Protein AF-A0A949QAR0-F1 (afdb_monomer)

Nearest PDB structures (foldseek):
  6ivl-assembly1_D  TM=1.183E-01  e=1.235E+00  Klebsiella pneumoniae
  6iv1-assembly1_E  TM=1.563E-01  e=6.921E+00  Klebsiella pneumoniae IS53

pLDDT: mean 85.08, std 12.57, range [30.03, 97.62]

Radius of gyration: 23.34 Å; Cα contacts (8 Å, |Δi|>4): 514; chains: 1; bounding box: 51×74×57 Å

Solvent-accessible surface area (backbone atoms only — not comparable to full-atom values): 21402 Å² total; per-residue (Å²): 145,82,78,80,86,72,60,58,73,45,50,54,25,42,45,42,80,53,59,75,56,53,33,69,95,34,82,82,26,70,54,35,40,43,38,43,66,63,39,42,43,57,49,45,50,50,52,18,63,75,70,76,48,63,45,64,55,33,44,29,34,40,33,16,82,48,35,38,26,47,31,33,39,55,96,91,39,69,51,66,55,58,69,19,59,61,43,77,63,56,49,45,45,53,53,47,49,49,68,56,38,44,69,42,64,81,38,29,67,55,48,35,61,54,49,14,46,88,10,67,60,28,22,55,35,44,28,44,46,25,50,44,49,32,54,37,63,70,43,95,77,43,59,64,59,43,47,41,50,50,54,51,48,51,64,48,58,75,40,47,84,72,51,75,67,55,51,54,53,49,55,74,55,46,59,56,66,62,87,54,61,79,93,47,36,67,63,50,54,51,54,33,51,51,27,53,49,53,53,52,50,52,55,52,50,48,36,40,44,17,52,67,67,61,42,96,52,80,38,61,56,48,54,54,63,38,47,84,50,64,70,60,38,48,50,46,45,42,46,37,58,59,66,19,41,56,40,44,75,57,70,44,71,80,78,52,76,74,70,66,56,50,45,64,58,63,49,39,70,40,73,93,43,24,60,64,43,47,50,36,49,49,52,50,40,50,64,54,67,48,48,40,53,70,58,46,72,80,69,80,42,57,72,52,29,58,50,49,30,47,53,65,62,40,55,63,74,56,36,56,39,61,65,61,72,84,78,55,66,70,58,43,53,50,55,60,58,68,68,69,69,52,51,72,51,39,68,69,59,83,86,86,66,97,78,42,81,93,31,62,60,57,53,52,51,50,50,52,28,51,51,27,32,50,76,71,69,48,54,74,65,63,49,58,74,71,109

Sequence (387 aa):
AERDKRDSSYNNVVIEFKAPAFFKGNARSAKFIEATEGRLLKYIQRVASEHGLDEKDYIGVAIDGEHVAFAQVQDGQIIHQPLMPFSPISFQMVVDALRASFRRAITAENLAEDFGHAAQTGREFMQQLADALAEALSATGDRKIKMLFAEWATLYGQAADLSLQQRKKIDASLGFDFSGPASIDLPAKLFVTHTFHSLLMKLIAAEIVAAHGMASSTSLIHELLAIEKDEALIEALRADVEDGGFFNAVGLHGFVEEAIFSWYLDAASKTAIRTALCEAIRKLLAQLSVYRFDTIKKTGRSRDVLRDFYQDLVPEELRKSLGEFYTPDWLVEHSVAKLGYDDQKWLAARLLDPTCGSGSFLLEAIEQKRRAALAAGWDAWHTVKML

Structure (mmCIF, N/CA/C/O backbone):
data_AF-A0A949QAR0-F1
#
_entry.id   AF-A0A949QAR0-F1
#
loop_
_atom_site.group_PDB
_atom_site.id
_atom_site.type_symbol
_atom_site.label_atom_id
_atom_site.label_alt_id
_atom_site.label_comp_id
_atom_site.label_asym_id
_atom_site.label_entity_id
_atom_site.label_seq_id
_atom_site.pdbx_PDB_ins_code
_atom_site.Cartn_x
_atom_site.Cartn_y
_atom_site.Cartn_z
_atom_site.occupancy
_atom_site.B_iso_or_equiv
_atom_site.auth_seq_id
_atom_site.auth_comp_id
_atom_site.auth_asym_id
_atom_site.auth_atom_id
_atom_site.pdbx_PDB_model_num
ATOM 1 N N . ALA A 1 1 ? 7.745 -48.669 6.804 1.00 35.50 1 ALA A N 1
ATOM 2 C CA . ALA A 1 1 ? 6.661 -48.001 7.549 1.00 35.50 1 ALA A CA 1
ATOM 3 C C . ALA A 1 1 ? 6.784 -46.481 7.394 1.00 35.50 1 ALA A C 1
ATOM 5 O O . ALA A 1 1 ? 6.902 -45.769 8.376 1.00 35.50 1 ALA A O 1
ATOM 6 N N . GLU A 1 2 ? 6.746 -45.998 6.149 1.00 31.77 2 GLU A N 1
ATOM 7 C CA . GLU A 1 2 ? 6.704 -44.572 5.785 1.00 31.77 2 GLU A CA 1
ATOM 8 C C . GLU A 1 2 ? 5.702 -44.434 4.633 1.00 31.77 2 GLU A C 1
ATOM 10 O O . GLU A 1 2 ? 6.060 -44.308 3.467 1.00 31.77 2 GLU A O 1
ATOM 15 N N . ARG A 1 3 ? 4.420 -44.610 4.958 1.00 30.03 3 ARG A N 1
ATOM 16 C CA . ARG A 1 3 ? 3.310 -44.291 4.061 1.00 30.03 3 ARG A CA 1
ATOM 17 C C . ARG A 1 3 ? 2.868 -42.871 4.402 1.00 30.03 3 ARG A C 1
ATOM 19 O O . ARG A 1 3 ? 2.517 -42.613 5.548 1.00 30.03 3 ARG A O 1
ATOM 26 N N . ASP A 1 4 ? 2.902 -41.996 3.405 1.00 33.97 4 ASP A N 1
ATOM 27 C CA . ASP A 1 4 ? 2.043 -40.816 3.289 1.00 33.97 4 ASP A CA 1
ATOM 28 C C . ASP A 1 4 ? 2.087 -39.777 4.426 1.00 33.97 4 ASP A C 1
ATOM 30 O O . ASP A 1 4 ? 1.050 -39.404 4.973 1.00 33.97 4 ASP A O 1
ATOM 34 N N . LYS A 1 5 ? 3.255 -39.179 4.702 1.00 35.12 5 LYS A N 1
ATOM 35 C CA . LYS A 1 5 ? 3.267 -37.797 5.218 1.00 35.12 5 LYS A CA 1
ATOM 36 C C . LYS A 1 5 ? 2.892 -36.840 4.083 1.00 35.12 5 LYS A C 1
ATOM 38 O O . LYS A 1 5 ? 3.750 -36.231 3.451 1.00 35.12 5 LYS A O 1
ATOM 43 N N . ARG A 1 6 ? 1.593 -36.757 3.789 1.00 38.66 6 ARG A N 1
ATOM 44 C CA . ARG A 1 6 ? 1.008 -35.588 3.127 1.00 38.66 6 ARG A CA 1
ATOM 45 C C . ARG A 1 6 ? 0.874 -34.500 4.185 1.00 38.66 6 ARG A C 1
ATOM 47 O O . ARG A 1 6 ? -0.197 -34.343 4.767 1.00 38.66 6 ARG A O 1
ATOM 54 N N . ASP A 1 7 ? 1.950 -33.767 4.437 1.00 36.78 7 ASP A N 1
ATOM 55 C CA . ASP A 1 7 ? 1.825 -32.474 5.106 1.00 36.78 7 ASP A CA 1
ATOM 56 C C . ASP A 1 7 ? 1.200 -31.513 4.066 1.00 36.78 7 ASP A C 1
ATOM 58 O O . ASP A 1 7 ? 1.857 -30.970 3.187 1.00 36.78 7 ASP A O 1
ATOM 62 N N . SER A 1 8 ? -0.141 -31.520 4.061 1.00 43.84 8 SER A N 1
ATOM 63 C CA . SER A 1 8 ? -1.116 -30.679 3.349 1.00 43.84 8 SER A CA 1
ATOM 64 C C . SER A 1 8 ? -0.610 -29.853 2.153 1.00 43.84 8 SER A C 1
ATOM 66 O O . SER A 1 8 ? -0.305 -28.671 2.298 1.00 43.84 8 SER A O 1
ATOM 68 N N . SER A 1 9 ? -0.649 -30.427 0.944 1.00 45.31 9 SER A N 1
ATOM 69 C CA . SER A 1 9 ? -0.684 -29.634 -0.291 1.00 45.31 9 SER A CA 1
ATOM 70 C C . SER A 1 9 ? -2.138 -29.372 -0.688 1.00 45.31 9 SER A C 1
ATOM 72 O O . SER A 1 9 ? -2.819 -30.287 -1.159 1.00 45.31 9 SER A O 1
ATOM 74 N N . TYR A 1 10 ? -2.623 -28.150 -0.484 1.00 52.78 10 TYR A N 1
ATOM 75 C CA . TYR A 1 10 ? -3.944 -27.711 -0.937 1.00 52.78 10 TYR A CA 1
ATOM 76 C C . TYR A 1 10 ? -3.726 -26.502 -1.842 1.00 52.78 10 TYR A C 1
ATOM 78 O O . TYR A 1 10 ? -3.068 -25.553 -1.425 1.00 52.78 10 TYR A O 1
ATOM 86 N N . ASN A 1 11 ? -4.229 -26.545 -3.078 1.00 60.41 11 ASN A N 1
ATOM 87 C CA . ASN A 1 11 ? -4.242 -25.389 -3.975 1.00 60.41 11 ASN A CA 1
ATOM 88 C C . ASN A 1 11 ? -2.868 -24.686 -4.157 1.00 60.41 11 ASN A C 1
ATOM 90 O O . ASN A 1 11 ? -2.744 -23.496 -3.907 1.00 60.41 11 ASN A O 1
ATOM 94 N N . ASN A 1 12 ? -1.816 -25.422 -4.539 1.00 81.12 12 ASN A N 1
ATOM 95 C CA . ASN A 1 12 ? -0.430 -24.924 -4.710 1.00 81.12 12 ASN A CA 1
ATOM 96 C C . ASN A 1 12 ? 0.232 -24.309 -3.462 1.00 81.12 12 ASN A C 1
ATOM 98 O O . ASN A 1 12 ? 1.313 -23.726 -3.550 1.00 81.12 12 ASN A O 1
ATOM 102 N N . VAL A 1 13 ? -0.364 -24.483 -2.284 1.00 86.69 13 VAL A N 1
ATOM 103 C CA . VAL A 1 13 ? 0.273 -24.166 -1.005 1.00 86.69 13 VAL A CA 1
ATOM 104 C C . VAL A 1 13 ? 0.926 -25.423 -0.447 1.00 86.69 13 VAL A C 1
ATOM 106 O O . VAL A 1 13 ? 0.303 -26.484 -0.418 1.00 86.69 13 VAL A O 1
ATOM 109 N N . VAL A 1 14 ? 2.171 -25.309 0.010 1.00 89.88 14 VAL A N 1
ATOM 110 C CA . VAL A 1 14 ? 2.936 -26.375 0.665 1.00 89.88 14 VAL A CA 1
ATOM 111 C C . VAL A 1 14 ? 3.266 -25.920 2.077 1.00 89.88 14 VAL A C 1
ATOM 113 O O . VAL A 1 14 ? 3.960 -24.921 2.251 1.00 89.88 14 VAL A O 1
ATOM 116 N N . ILE A 1 15 ? 2.790 -26.653 3.084 1.00 93.56 15 ILE A N 1
ATOM 117 C CA . ILE A 1 15 ? 3.006 -26.298 4.489 1.00 93.56 15 ILE A CA 1
ATOM 118 C C . ILE A 1 15 ? 3.940 -27.312 5.149 1.00 93.56 15 ILE A C 1
ATOM 120 O O . ILE A 1 15 ? 3.668 -28.509 5.155 1.00 93.56 15 ILE A O 1
ATOM 124 N N . GLU A 1 16 ? 5.022 -26.822 5.746 1.00 95.31 16 GLU A N 1
ATOM 125 C CA . GLU A 1 16 ? 5.968 -27.598 6.542 1.00 95.31 16 GLU A CA 1
ATOM 126 C C . GLU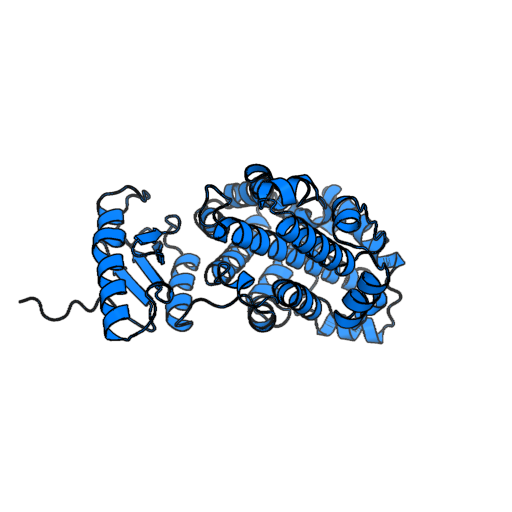 A 1 16 ? 5.820 -27.238 8.023 1.00 95.31 16 GLU A C 1
ATOM 128 O O . GLU A 1 16 ? 6.032 -26.093 8.433 1.00 95.31 16 GLU A O 1
ATOM 133 N N . PHE A 1 17 ? 5.512 -28.245 8.840 1.00 94.81 17 PHE A N 1
ATOM 134 C CA . PHE A 1 17 ? 5.371 -28.096 10.286 1.00 94.81 17 PHE A CA 1
ATOM 135 C C . PHE A 1 17 ? 6.623 -28.577 11.030 1.00 94.81 17 PHE A C 1
ATOM 137 O O . PHE A 1 17 ? 7.123 -29.686 10.819 1.00 94.81 17 PHE A O 1
ATOM 144 N N . LYS A 1 18 ? 7.094 -27.767 11.978 1.00 95.31 18 LYS A N 1
ATOM 145 C CA . LYS A 1 18 ? 8.067 -28.139 13.010 1.00 95.31 18 LYS A CA 1
ATOM 146 C C . LYS A 1 18 ? 7.404 -28.149 14.387 1.00 95.31 18 LYS A C 1
ATOM 148 O O . LYS A 1 18 ? 6.282 -27.687 14.569 1.00 95.31 18 LYS A O 1
ATOM 153 N N . ALA A 1 19 ? 8.105 -28.727 15.357 1.00 93.31 19 ALA A N 1
ATOM 154 C CA . ALA A 1 19 ? 7.655 -28.723 16.742 1.00 93.31 19 ALA A CA 1
ATOM 155 C C . ALA A 1 19 ? 7.677 -27.295 17.337 1.00 93.31 19 ALA A C 1
ATOM 157 O O . ALA A 1 19 ? 8.490 -26.486 16.882 1.00 93.31 19 ALA A O 1
ATOM 158 N N . PRO A 1 20 ? 6.845 -27.026 18.367 1.00 93.88 20 PRO A N 1
ATOM 159 C CA . PRO A 1 20 ? 6.788 -25.758 19.099 1.00 93.88 20 PRO A CA 1
ATOM 160 C C . PRO A 1 20 ? 8.156 -25.105 19.342 1.00 93.88 20 PRO A C 1
ATOM 162 O O . PRO A 1 20 ? 9.051 -25.757 19.887 1.00 93.88 20 PRO A O 1
ATOM 165 N N . ALA A 1 21 ? 8.299 -23.833 18.956 1.00 92.81 21 ALA A N 1
ATOM 166 C CA . ALA A 1 21 ? 9.469 -22.973 19.195 1.00 92.81 21 ALA A CA 1
ATOM 167 C C . ALA A 1 21 ? 10.782 -23.395 18.498 1.00 92.81 21 ALA A C 1
ATOM 169 O O . ALA A 1 21 ? 11.871 -22.913 18.837 1.00 92.81 21 ALA A O 1
ATOM 170 N N . PHE A 1 22 ? 10.740 -24.321 17.534 1.00 95.31 22 PHE A N 1
ATOM 171 C CA . PHE A 1 22 ? 11.958 -24.848 16.910 1.00 95.31 22 PHE A CA 1
ATOM 172 C C . PHE A 1 22 ? 12.706 -23.831 16.041 1.00 95.31 22 PHE A C 1
ATOM 174 O O . PHE A 1 22 ? 13.923 -23.969 15.888 1.00 95.31 22 PHE A O 1
ATOM 181 N N . PHE A 1 23 ? 12.034 -22.809 15.508 1.00 95.62 23 PHE A N 1
ATOM 182 C CA . PHE A 1 23 ? 12.678 -21.715 14.779 1.00 95.62 23 PHE A CA 1
ATOM 183 C C . PHE A 1 23 ? 13.394 -20.738 15.714 1.00 95.62 23 PHE A C 1
ATOM 185 O O . PHE A 1 23 ? 14.311 -20.045 15.274 1.00 95.62 23 PHE A O 1
ATOM 192 N N . LYS A 1 24 ? 13.028 -20.704 17.006 1.00 92.31 24 LYS A N 1
ATOM 193 C CA . LYS A 1 24 ? 13.626 -19.827 18.031 1.00 92.31 24 LYS A CA 1
ATOM 194 C C . LYS A 1 24 ? 13.606 -18.339 17.644 1.00 92.31 24 LYS A C 1
ATOM 196 O O . LYS A 1 24 ? 14.566 -17.626 17.934 1.00 92.31 24 LYS A O 1
ATOM 201 N N . GLY A 1 25 ? 12.582 -17.908 16.902 1.00 90.06 25 GLY A N 1
ATOM 202 C CA . GLY A 1 25 ? 12.476 -16.545 16.367 1.00 90.06 25 GLY A CA 1
ATOM 203 C C . GLY A 1 25 ? 13.619 -16.139 15.429 1.00 90.06 25 GLY A C 1
ATOM 204 O O . GLY A 1 25 ? 13.868 -14.954 15.236 1.00 90.06 25 GLY A O 1
ATOM 205 N N . ASN A 1 26 ? 14.368 -17.099 14.873 1.00 90.94 26 ASN A N 1
ATOM 206 C CA . ASN A 1 26 ? 15.566 -16.826 14.089 1.00 90.94 26 ASN A CA 1
ATOM 207 C C . ASN A 1 26 ? 15.547 -17.585 12.757 1.00 90.94 26 ASN A C 1
ATOM 209 O O . ASN A 1 26 ? 15.652 -18.815 12.720 1.00 90.94 26 ASN A O 1
ATOM 213 N N . ALA A 1 27 ? 15.514 -16.833 11.654 1.00 89.88 27 ALA A N 1
ATOM 214 C CA . ALA A 1 27 ? 15.545 -17.375 10.295 1.00 89.88 27 ALA A CA 1
ATOM 215 C C . ALA A 1 27 ? 16.884 -18.057 9.939 1.00 89.88 27 ALA A C 1
ATOM 217 O O . ALA A 1 27 ? 16.986 -18.763 8.947 1.00 89.88 27 ALA A O 1
ATOM 218 N N . ARG A 1 28 ? 17.925 -17.905 10.767 1.00 92.25 28 ARG A N 1
ATOM 219 C CA . ARG A 1 28 ? 19.197 -18.639 10.645 1.00 92.25 28 ARG A CA 1
ATOM 220 C C . ARG A 1 28 ? 19.246 -19.903 11.505 1.00 92.25 28 ARG A C 1
ATOM 222 O O . ARG A 1 28 ? 20.284 -20.560 11.576 1.00 92.25 28 ARG A O 1
ATOM 229 N N . SER A 1 29 ? 18.173 -20.235 12.223 1.00 95.69 29 SER A N 1
ATOM 230 C CA . SER A 1 29 ? 18.136 -21.461 13.017 1.00 95.69 29 SER A CA 1
ATOM 231 C C . SER A 1 29 ? 18.193 -22.688 12.104 1.00 95.69 29 SER A C 1
ATOM 233 O O . SER A 1 29 ? 17.573 -22.731 11.042 1.00 95.69 29 SER A O 1
ATOM 235 N N . ALA A 1 30 ? 18.899 -23.732 12.545 1.00 95.88 30 ALA A N 1
ATOM 236 C CA . ALA A 1 30 ? 19.037 -24.960 11.761 1.00 95.88 30 ALA A CA 1
ATOM 237 C C . ALA A 1 30 ? 17.678 -25.583 11.398 1.00 95.88 30 ALA A C 1
ATOM 239 O O . ALA A 1 30 ? 17.535 -26.186 10.340 1.00 95.88 30 ALA A O 1
ATOM 240 N N . LYS A 1 31 ? 16.667 -25.427 12.264 1.00 96.44 31 LYS A N 1
ATOM 241 C CA . LYS A 1 31 ? 15.321 -25.958 12.032 1.00 96.44 31 LYS A CA 1
ATOM 242 C C . LYS A 1 31 ? 14.504 -25.139 11.049 1.00 96.44 31 LYS A C 1
ATOM 244 O O . LYS A 1 31 ? 13.718 -25.743 10.324 1.00 96.44 31 LYS A O 1
ATOM 249 N N . PHE A 1 32 ? 14.708 -23.826 11.001 1.00 96.19 32 PHE A N 1
ATOM 250 C CA . PHE A 1 32 ? 14.110 -22.992 9.970 1.00 96.19 32 PHE A CA 1
ATOM 251 C C . PHE A 1 32 ? 14.700 -23.317 8.596 1.00 96.19 32 PHE A C 1
ATOM 253 O O . PHE A 1 32 ? 13.948 -23.652 7.691 1.00 96.19 32 PHE A O 1
ATOM 260 N N . ILE A 1 33 ? 16.033 -23.364 8.482 1.00 95.62 33 ILE A N 1
ATOM 261 C CA . ILE A 1 33 ? 16.738 -23.739 7.241 1.00 95.62 33 ILE A CA 1
ATOM 262 C C . ILE A 1 33 ? 16.330 -25.150 6.776 1.00 95.62 33 ILE A C 1
ATOM 264 O O . ILE A 1 33 ? 16.057 -25.385 5.602 1.00 95.62 33 ILE A O 1
ATOM 268 N N . GLU A 1 34 ? 16.220 -26.112 7.700 1.00 95.88 34 GLU A N 1
ATOM 269 C CA . GLU A 1 34 ? 15.716 -27.455 7.384 1.00 95.88 34 GLU A CA 1
ATOM 270 C C . GLU A 1 34 ? 14.269 -27.421 6.862 1.00 95.88 34 GLU A C 1
ATOM 272 O O . GLU A 1 34 ? 13.920 -28.210 5.984 1.00 95.88 34 GLU A O 1
ATOM 277 N N . ALA A 1 35 ? 13.413 -26.555 7.415 1.00 95.12 35 ALA A N 1
ATOM 278 C CA . ALA A 1 35 ? 12.031 -26.403 6.968 1.00 95.12 35 ALA A CA 1
ATOM 279 C C . ALA A 1 35 ? 11.966 -25.795 5.561 1.00 95.12 35 ALA A C 1
ATOM 281 O O . ALA A 1 35 ? 11.278 -26.332 4.697 1.00 95.12 35 ALA A O 1
ATOM 282 N N . T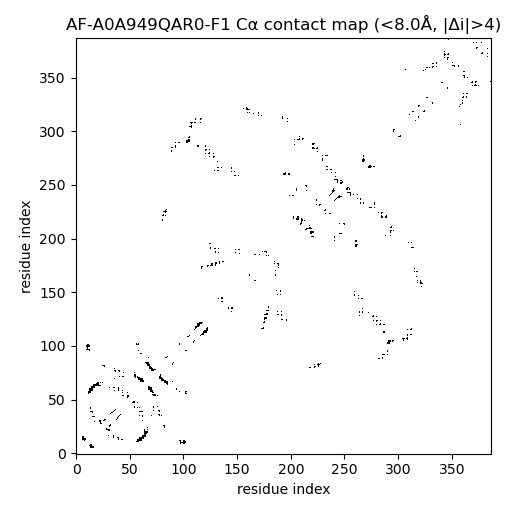HR A 1 36 ? 12.715 -24.723 5.314 1.00 94.56 36 THR A N 1
ATOM 283 C CA . THR A 1 36 ? 12.703 -23.981 4.052 1.00 94.56 36 THR A CA 1
ATOM 284 C C . THR A 1 36 ? 13.536 -24.685 2.975 1.00 94.56 36 THR A C 1
ATOM 286 O O . THR A 1 36 ? 12.993 -25.383 2.117 1.00 94.56 36 THR A O 1
ATOM 289 N N . GLU A 1 37 ? 14.858 -24.559 3.026 1.00 94.12 37 GLU A N 1
ATOM 290 C CA . GLU A 1 37 ? 15.794 -25.097 2.029 1.00 94.12 37 GLU A CA 1
ATOM 291 C C . GLU A 1 37 ? 15.785 -26.631 2.000 1.00 94.12 37 GLU A C 1
ATOM 293 O O . GLU A 1 37 ? 15.899 -27.263 0.948 1.00 94.12 37 GLU A O 1
ATOM 298 N N . GLY A 1 38 ? 15.636 -27.254 3.171 1.00 91.94 38 GLY A N 1
ATOM 299 C CA . GLY A 1 38 ? 15.708 -28.706 3.306 1.00 91.94 38 GLY A CA 1
ATOM 300 C C . GLY A 1 38 ? 14.467 -29.452 2.814 1.00 91.94 38 GLY A C 1
ATOM 301 O O . GLY A 1 38 ? 14.605 -30.585 2.333 1.00 91.94 38 GLY A O 1
ATOM 302 N N . ARG A 1 39 ? 13.276 -28.851 2.948 1.00 94.69 39 ARG A N 1
ATOM 303 C CA . ARG A 1 39 ? 11.984 -29.521 2.723 1.00 94.69 39 ARG A CA 1
ATOM 304 C C . ARG A 1 39 ? 11.066 -28.775 1.769 1.00 94.69 39 ARG A C 1
ATOM 306 O O . ARG A 1 39 ? 10.736 -29.357 0.737 1.00 94.69 39 ARG A O 1
ATOM 313 N N . LEU A 1 40 ? 10.691 -27.526 2.067 1.00 94.94 40 LEU A N 1
ATOM 314 C CA . LEU A 1 40 ? 9.788 -26.751 1.207 1.00 94.94 40 LEU A CA 1
ATOM 315 C C . LEU A 1 40 ? 10.324 -26.661 -0.224 1.00 94.94 40 LEU A C 1
ATOM 317 O O . LEU A 1 40 ? 9.593 -27.002 -1.148 1.00 94.94 40 LEU A O 1
ATOM 321 N N . LEU A 1 41 ? 11.603 -26.311 -0.405 1.00 94.88 41 LEU A N 1
ATOM 322 C CA . LEU A 1 41 ? 12.221 -26.199 -1.732 1.00 94.88 41 LEU A CA 1
ATOM 323 C C . LEU A 1 41 ? 12.072 -27.494 -2.544 1.00 94.88 41 LEU A C 1
ATOM 325 O O . LEU A 1 41 ? 11.526 -27.492 -3.645 1.00 94.88 41 LEU A O 1
ATOM 329 N N . LYS A 1 42 ? 12.489 -28.624 -1.962 1.00 93.56 42 LYS A N 1
ATOM 330 C CA . LYS A 1 42 ? 12.432 -29.935 -2.626 1.00 93.56 42 LYS A CA 1
ATOM 331 C C . LYS A 1 42 ? 11.003 -30.363 -2.936 1.00 93.56 42 LYS A C 1
ATOM 333 O O . LYS A 1 42 ? 10.757 -30.978 -3.971 1.00 93.56 42 LYS A O 1
ATOM 338 N N . TYR A 1 43 ? 10.069 -30.090 -2.026 1.00 91.94 43 TYR A N 1
ATOM 339 C CA . TYR A 1 43 ? 8.678 -30.477 -2.209 1.00 91.94 43 TYR A CA 1
ATOM 340 C C . TYR A 1 43 ? 8.003 -29.627 -3.288 1.00 91.94 43 TYR A C 1
ATOM 342 O O . TYR A 1 43 ? 7.365 -30.194 -4.170 1.00 91.94 43 TYR A O 1
ATOM 350 N N . ILE A 1 44 ? 8.195 -28.303 -3.265 1.00 91.56 44 ILE A N 1
ATOM 351 C CA . ILE A 1 44 ? 7.665 -27.387 -4.282 1.00 91.56 44 ILE A CA 1
ATOM 352 C C . ILE A 1 44 ? 8.193 -27.769 -5.666 1.00 91.56 44 ILE A C 1
ATOM 354 O O . ILE A 1 44 ? 7.392 -27.983 -6.568 1.00 91.56 44 ILE A O 1
ATOM 358 N N . GLN A 1 45 ? 9.507 -27.954 -5.825 1.00 92.50 45 GLN A N 1
ATOM 359 C CA . GLN A 1 45 ? 10.113 -28.337 -7.109 1.00 92.50 45 GLN A CA 1
ATOM 360 C C . GLN A 1 45 ? 9.562 -29.656 -7.653 1.00 92.50 45 GLN A C 1
ATOM 362 O O . GLN A 1 45 ? 9.266 -29.783 -8.843 1.00 92.50 45 GLN A O 1
ATOM 367 N N . ARG A 1 46 ? 9.382 -30.643 -6.770 1.00 91.81 46 ARG A N 1
ATOM 368 C CA . ARG A 1 46 ? 8.819 -31.940 -7.141 1.00 91.81 46 ARG A CA 1
ATOM 369 C C . ARG A 1 46 ? 7.371 -31.814 -7.613 1.00 91.81 46 ARG A C 1
ATOM 371 O O . ARG A 1 46 ? 7.054 -32.305 -8.690 1.00 91.81 46 ARG A O 1
ATOM 378 N N . VAL A 1 47 ? 6.508 -31.147 -6.844 1.00 88.44 47 VAL A N 1
ATOM 379 C CA . VAL A 1 47 ? 5.081 -31.014 -7.190 1.00 88.44 47 VAL A CA 1
ATOM 380 C C . VAL A 1 47 ? 4.882 -30.103 -8.408 1.00 88.44 47 VAL A C 1
ATOM 382 O O . VAL A 1 47 ? 4.059 -30.409 -9.268 1.00 88.44 47 VAL A O 1
ATOM 385 N N . ALA A 1 48 ? 5.682 -29.043 -8.550 1.00 88.00 48 ALA A N 1
ATOM 386 C CA . ALA A 1 48 ? 5.697 -28.192 -9.739 1.00 88.00 48 ALA A CA 1
ATOM 387 C C . ALA A 1 48 ? 6.011 -29.002 -11.007 1.00 88.00 48 ALA A C 1
ATOM 389 O O . ALA A 1 48 ? 5.266 -28.928 -11.986 1.00 88.00 48 ALA A O 1
ATOM 390 N N . SER A 1 49 ? 7.041 -29.858 -10.957 1.00 88.31 49 SER A N 1
ATOM 391 C CA . SER A 1 49 ? 7.390 -30.756 -12.062 1.00 88.31 49 SER A CA 1
ATOM 392 C C . SER A 1 49 ? 6.313 -31.812 -12.342 1.00 88.31 49 SER A C 1
ATOM 394 O O . SER A 1 49 ? 6.035 -32.076 -13.510 1.00 88.31 49 SER A O 1
ATOM 396 N N . GLU A 1 50 ? 5.700 -32.399 -11.309 1.00 87.50 50 GLU A N 1
ATOM 397 C CA . GLU A 1 50 ? 4.615 -33.385 -11.448 1.00 87.50 50 GLU A CA 1
ATOM 398 C C . GLU A 1 50 ? 3.357 -32.774 -12.098 1.00 87.50 50 GLU A C 1
ATOM 400 O O . GLU A 1 50 ? 2.679 -33.445 -12.877 1.00 87.50 50 GLU A O 1
ATOM 405 N N . HIS A 1 51 ? 3.050 -31.505 -11.810 1.00 84.25 51 HIS A N 1
ATOM 406 C CA . HIS A 1 51 ? 1.857 -30.809 -12.310 1.00 84.25 51 HIS A CA 1
ATOM 407 C C . HIS A 1 51 ? 2.093 -29.961 -13.573 1.00 84.25 51 HIS A C 1
ATOM 409 O O . HIS A 1 51 ? 1.130 -29.450 -14.144 1.00 84.25 51 HIS A O 1
ATOM 415 N N . GLY A 1 52 ? 3.343 -29.792 -14.016 1.00 81.44 52 GLY A N 1
ATOM 416 C CA . GLY A 1 52 ? 3.685 -28.937 -15.159 1.00 81.44 52 GLY A CA 1
ATOM 417 C C . GLY A 1 52 ? 3.434 -27.443 -14.914 1.00 81.44 52 GLY A C 1
ATOM 418 O O . GLY A 1 52 ? 3.174 -26.706 -15.863 1.00 81.44 52 GLY A O 1
ATOM 419 N N . LEU A 1 53 ? 3.479 -27.007 -13.651 1.00 80.94 53 LEU A N 1
ATOM 420 C CA . LEU A 1 53 ? 3.350 -25.605 -13.246 1.00 80.94 53 LEU A CA 1
ATOM 421 C C . LEU A 1 53 ? 4.727 -25.016 -12.929 1.00 80.94 53 LEU A C 1
ATOM 423 O O . LEU A 1 53 ? 5.671 -25.746 -12.631 1.00 80.94 53 LEU A O 1
ATOM 427 N N . ASP A 1 54 ? 4.838 -23.692 -12.979 1.00 81.75 54 ASP A N 1
ATOM 428 C CA . ASP A 1 54 ? 6.066 -23.000 -12.598 1.00 81.75 54 ASP A CA 1
ATOM 429 C C . ASP A 1 54 ? 6.241 -23.048 -11.068 1.00 81.75 54 ASP A C 1
ATOM 431 O O . ASP A 1 54 ? 5.290 -22.841 -10.313 1.00 81.75 54 ASP A O 1
ATOM 435 N N . GLU A 1 55 ? 7.455 -23.326 -10.590 1.00 85.06 55 GLU A N 1
ATOM 436 C CA . GLU A 1 55 ? 7.765 -23.408 -9.155 1.00 85.06 55 GLU A CA 1
ATOM 437 C C . GLU A 1 55 ? 7.474 -22.093 -8.413 1.00 85.06 55 GLU A C 1
ATOM 439 O O . GLU A 1 55 ? 7.105 -22.117 -7.237 1.00 85.06 55 GLU A O 1
ATOM 444 N N . LYS A 1 56 ? 7.537 -20.956 -9.119 1.00 79.56 56 LYS A N 1
ATOM 445 C CA . LYS A 1 56 ? 7.217 -19.623 -8.579 1.00 79.56 56 LYS A CA 1
ATOM 446 C C . LYS A 1 56 ? 5.732 -19.415 -8.263 1.00 79.56 56 LYS A C 1
ATOM 448 O O . LYS A 1 56 ? 5.370 -18.434 -7.613 1.00 79.56 56 LYS A O 1
ATOM 453 N N . ASP A 1 57 ? 4.860 -20.279 -8.782 1.00 77.81 57 ASP A N 1
ATOM 454 C CA . ASP A 1 57 ? 3.416 -20.182 -8.567 1.00 77.81 57 ASP A CA 1
ATOM 455 C C . ASP A 1 57 ? 2.981 -20.843 -7.248 1.00 77.81 57 ASP A C 1
ATOM 457 O O . ASP A 1 57 ? 1.846 -20.642 -6.811 1.00 77.81 57 ASP A O 1
ATOM 461 N N . TYR A 1 58 ? 3.878 -21.583 -6.587 1.00 84.19 58 TYR A N 1
ATOM 462 C CA . TYR A 1 58 ? 3.619 -22.222 -5.300 1.00 84.19 58 TYR A CA 1
ATOM 463 C C . TYR A 1 58 ? 3.930 -21.300 -4.119 1.00 84.19 58 TYR A C 1
ATOM 465 O O . TYR A 1 58 ? 4.874 -20.509 -4.136 1.00 84.19 58 TYR A O 1
ATOM 473 N N . ILE A 1 59 ? 3.157 -21.463 -3.046 1.00 86.56 59 ILE A N 1
ATOM 474 C CA . ILE A 1 59 ? 3.363 -20.770 -1.773 1.00 86.56 59 ILE A CA 1
ATOM 475 C C . ILE A 1 59 ? 3.882 -21.784 -0.754 1.00 86.56 59 ILE A C 1
ATOM 477 O O . ILE A 1 59 ? 3.176 -22.718 -0.384 1.00 86.56 59 ILE A O 1
ATOM 481 N N . GLY A 1 60 ? 5.110 -21.605 -0.280 1.00 91.00 60 GLY A N 1
ATOM 482 C CA . GLY A 1 60 ? 5.651 -22.340 0.859 1.00 91.00 60 GLY A CA 1
ATOM 483 C C . GLY A 1 60 ? 5.278 -21.663 2.174 1.00 91.00 60 GLY A C 1
ATOM 484 O O . GLY A 1 60 ? 5.357 -20.442 2.284 1.00 91.00 60 GLY A O 1
ATOM 485 N N . VAL A 1 61 ? 4.907 -22.443 3.186 1.00 93.19 61 VAL A N 1
ATOM 486 C CA . VAL A 1 61 ? 4.643 -21.950 4.543 1.00 93.19 61 VAL A CA 1
ATOM 487 C C . VAL A 1 61 ? 5.391 -22.825 5.541 1.00 93.19 61 VAL A C 1
ATOM 489 O O . VAL A 1 61 ? 5.194 -24.035 5.578 1.00 93.19 61 VAL A O 1
ATOM 492 N N . ALA A 1 62 ? 6.252 -22.230 6.358 1.00 95.38 62 ALA A N 1
ATOM 493 C CA . ALA A 1 62 ? 6.955 -22.900 7.445 1.00 95.38 62 ALA A CA 1
ATOM 494 C C . ALA A 1 62 ? 6.354 -22.463 8.789 1.00 95.38 62 ALA A C 1
ATOM 496 O O . ALA A 1 62 ? 6.277 -21.266 9.066 1.00 95.38 62 ALA A O 1
ATOM 497 N N . ILE A 1 63 ? 5.939 -23.420 9.624 1.00 96.12 63 ILE A N 1
ATOM 498 C CA . ILE A 1 63 ? 5.277 -23.155 10.913 1.00 96.12 63 ILE A CA 1
ATOM 499 C C . ILE A 1 63 ? 5.955 -23.965 12.016 1.00 96.12 63 ILE A C 1
ATOM 501 O O . ILE A 1 63 ? 6.105 -25.177 11.879 1.00 96.12 63 ILE A O 1
ATOM 505 N N . ASP A 1 64 ? 6.324 -23.332 13.130 1.00 95.88 64 ASP A N 1
ATOM 506 C CA . ASP A 1 64 ? 6.842 -24.021 14.324 1.00 95.88 64 ASP A CA 1
ATOM 507 C C . ASP A 1 64 ? 5.923 -23.879 15.540 1.00 95.88 64 ASP A C 1
ATOM 509 O O . ASP A 1 64 ? 6.361 -24.117 16.653 1.00 95.88 64 ASP A O 1
ATOM 513 N N . GLY A 1 65 ? 4.673 -23.453 15.358 1.00 92.25 65 GLY A N 1
ATOM 514 C CA . GLY A 1 65 ? 3.702 -23.267 16.441 1.00 92.25 65 GLY A CA 1
ATOM 515 C C . GLY A 1 65 ? 3.848 -21.961 17.229 1.00 92.25 65 GLY A C 1
ATOM 516 O O . GLY A 1 65 ? 2.893 -21.578 17.896 1.00 92.25 65 GLY A O 1
ATOM 517 N N . GLU A 1 66 ? 4.977 -21.258 17.119 1.00 94.44 66 GLU A N 1
ATOM 518 C CA . GLU A 1 66 ? 5.159 -19.902 17.668 1.00 94.44 66 GLU A CA 1
ATOM 519 C C . GLU A 1 66 ? 5.363 -18.856 16.572 1.00 94.44 66 GLU A C 1
ATOM 521 O O . GLU A 1 66 ? 5.092 -17.678 16.782 1.00 94.44 66 GLU A O 1
ATOM 526 N N . HIS A 1 67 ? 5.788 -19.287 15.386 1.00 94.94 67 HIS A N 1
ATOM 527 C CA . HIS A 1 67 ? 6.070 -18.436 14.248 1.00 94.94 67 HIS A CA 1
ATOM 528 C C . HIS A 1 67 ? 5.551 -19.053 12.947 1.00 94.94 67 HIS A C 1
ATOM 530 O O . HIS A 1 67 ? 5.428 -20.275 12.798 1.00 94.94 67 HIS A O 1
ATOM 536 N N . VAL A 1 68 ? 5.304 -18.176 11.981 1.00 94.44 68 VAL A N 1
ATOM 537 C CA . VAL A 1 68 ? 4.949 -18.479 10.597 1.00 94.44 68 VAL A CA 1
ATOM 538 C C . VAL A 1 68 ? 5.921 -17.734 9.689 1.00 94.44 68 VAL A C 1
ATOM 540 O O . VAL A 1 68 ? 6.158 -16.543 9.877 1.00 94.44 68 VAL A O 1
ATOM 543 N N . ALA A 1 69 ? 6.461 -18.409 8.681 1.00 91.88 69 ALA A N 1
ATOM 544 C CA . ALA A 1 69 ? 7.131 -17.751 7.567 1.00 91.88 69 ALA A CA 1
ATOM 545 C C . ALA A 1 69 ? 6.558 -18.246 6.253 1.00 91.88 69 ALA A C 1
ATOM 547 O O . ALA A 1 69 ? 6.346 -19.444 6.063 1.00 91.88 69 ALA A O 1
ATOM 548 N N . PHE A 1 70 ? 6.369 -17.316 5.333 1.00 89.69 70 PHE A N 1
ATOM 549 C CA . PHE A 1 70 ? 6.081 -17.638 3.952 1.00 89.69 70 PHE A CA 1
ATOM 550 C C . PHE A 1 70 ? 7.406 -17.761 3.188 1.00 89.69 70 PHE A C 1
ATOM 552 O O . PHE A 1 70 ? 8.443 -17.216 3.588 1.00 89.69 70 PHE A O 1
ATOM 559 N N . ALA A 1 71 ? 7.393 -18.546 2.119 1.00 89.75 71 ALA A N 1
ATOM 560 C CA . ALA A 1 71 ? 8.548 -18.788 1.278 1.00 89.75 71 ALA A CA 1
ATOM 561 C C . ALA A 1 71 ? 8.135 -19.102 -0.159 1.00 89.75 71 ALA A C 1
ATOM 563 O O . ALA A 1 71 ? 7.042 -19.606 -0.412 1.00 89.75 71 ALA A O 1
ATOM 564 N N . GLN A 1 72 ? 9.012 -18.804 -1.110 1.00 86.31 72 GLN A N 1
ATOM 565 C CA . GLN A 1 72 ? 8.787 -18.989 -2.543 1.00 86.31 72 GLN A CA 1
ATOM 566 C C . GLN A 1 72 ? 10.037 -19.535 -3.200 1.00 86.31 72 GLN A C 1
ATOM 568 O O . GLN A 1 72 ? 11.141 -19.265 -2.736 1.00 86.31 72 GLN A O 1
ATOM 573 N N . VAL A 1 73 ? 9.865 -20.266 -4.296 1.00 86.75 73 VAL A N 1
ATOM 574 C CA . VAL A 1 73 ? 10.995 -20.667 -5.129 1.00 86.75 73 VAL A CA 1
ATOM 575 C C . VAL A 1 73 ? 11.170 -19.638 -6.242 1.00 86.75 73 VAL A C 1
ATOM 577 O O . VAL A 1 73 ? 10.226 -19.339 -6.970 1.00 86.75 73 VAL A O 1
ATOM 580 N N . GLN A 1 74 ? 12.364 -19.062 -6.335 1.00 81.62 74 GLN A N 1
ATOM 581 C CA . GLN A 1 74 ? 12.773 -18.133 -7.384 1.00 81.62 74 GLN A CA 1
ATOM 582 C C . GLN A 1 74 ? 14.141 -18.577 -7.896 1.00 81.62 74 GLN A C 1
ATOM 584 O O . GLN A 1 74 ? 15.059 -18.790 -7.104 1.00 81.62 74 GLN A O 1
ATOM 589 N N . ASP A 1 75 ? 14.257 -18.763 -9.211 1.00 83.06 75 ASP A N 1
ATOM 590 C CA . ASP A 1 75 ? 15.479 -19.228 -9.876 1.00 83.06 75 ASP A CA 1
ATOM 591 C C . ASP A 1 75 ? 16.094 -20.481 -9.209 1.00 83.06 75 ASP A C 1
ATOM 593 O O . ASP A 1 75 ? 17.306 -20.582 -9.001 1.00 83.06 75 ASP A O 1
ATOM 597 N N . GLY A 1 76 ? 15.246 -21.447 -8.830 1.00 84.81 76 GLY A N 1
ATOM 598 C CA . GLY A 1 76 ? 15.648 -22.691 -8.172 1.00 84.81 76 GLY A CA 1
ATOM 599 C C . GLY A 1 76 ? 16.078 -22.564 -6.705 1.00 84.81 76 GLY A C 1
ATOM 600 O O . GLY A 1 76 ? 16.512 -23.561 -6.122 1.00 84.81 76 GLY A O 1
ATOM 601 N N . GLN A 1 77 ? 15.969 -21.381 -6.094 1.00 88.81 77 GLN A N 1
ATOM 602 C CA . GLN A 1 77 ? 16.308 -21.129 -4.690 1.00 88.81 77 GLN A CA 1
ATOM 603 C C . GLN A 1 77 ? 15.081 -20.722 -3.886 1.00 88.81 77 GLN A C 1
ATOM 605 O O . GLN A 1 77 ? 14.160 -20.103 -4.409 1.00 88.81 77 GLN A O 1
ATOM 610 N N . ILE A 1 78 ? 15.071 -21.051 -2.592 1.00 89.88 78 ILE A N 1
ATOM 611 C CA . ILE A 1 78 ? 13.992 -20.611 -1.713 1.00 89.88 78 ILE A CA 1
ATOM 612 C C . ILE A 1 78 ? 14.284 -19.216 -1.158 1.00 89.88 78 ILE A C 1
ATOM 614 O O . ILE A 1 78 ? 15.302 -18.988 -0.509 1.00 89.88 78 ILE A O 1
ATOM 618 N N . ILE A 1 79 ? 13.364 -18.290 -1.393 1.00 86.94 79 ILE A N 1
ATOM 619 C CA . ILE A 1 79 ? 13.352 -16.949 -0.820 1.00 86.94 79 ILE A CA 1
ATOM 620 C C . ILE A 1 79 ? 12.245 -16.921 0.225 1.00 86.94 79 ILE A C 1
ATOM 622 O O . ILE A 1 79 ? 11.081 -17.166 -0.091 1.00 86.94 79 ILE A O 1
ATOM 626 N N . HIS A 1 80 ? 12.602 -16.657 1.478 1.00 88.56 80 HIS A N 1
ATOM 627 C CA . HIS A 1 80 ? 11.645 -16.601 2.578 1.00 88.56 80 HIS A CA 1
ATOM 628 C C . HIS A 1 80 ? 11.418 -15.162 3.042 1.00 88.56 80 HIS A C 1
ATOM 630 O O . HIS A 1 80 ? 12.316 -14.319 2.991 1.00 88.56 80 HIS A O 1
ATOM 636 N N . GLN A 1 81 ? 10.211 -14.894 3.528 1.00 85.94 81 GLN A N 1
ATOM 637 C CA . GLN A 1 81 ? 9.892 -13.654 4.226 1.00 85.94 81 GLN A CA 1
ATOM 638 C C . GLN A 1 81 ? 10.370 -13.712 5.694 1.00 85.94 81 GLN A C 1
ATOM 640 O O . GLN A 1 81 ? 10.756 -14.789 6.175 1.00 85.94 81 GLN A O 1
ATOM 645 N N . PRO A 1 82 ? 10.408 -12.572 6.413 1.00 87.12 82 PRO A N 1
ATOM 646 C CA . PRO A 1 82 ? 10.650 -12.545 7.852 1.00 87.12 82 PRO A CA 1
ATOM 647 C C . PRO A 1 82 ? 9.770 -13.532 8.632 1.00 87.12 82 PRO A C 1
ATOM 649 O O . PRO A 1 82 ? 8.634 -13.822 8.252 1.00 87.12 82 PRO A O 1
ATOM 652 N N . LEU A 1 83 ? 10.304 -14.039 9.747 1.00 90.50 83 LEU A N 1
ATOM 653 C CA . LEU A 1 83 ? 9.524 -14.828 10.698 1.00 90.50 83 LEU A CA 1
ATOM 654 C C . LEU A 1 83 ? 8.507 -13.919 11.381 1.00 90.50 83 LEU A C 1
ATOM 656 O O . LEU A 1 83 ? 8.887 -12.975 12.070 1.00 90.50 83 LEU A O 1
ATOM 660 N N . MET A 1 84 ? 7.229 -14.237 11.214 1.00 91.19 84 MET A N 1
ATOM 661 C CA . MET A 1 84 ? 6.138 -13.553 11.893 1.00 91.19 84 MET A CA 1
ATOM 662 C C . MET A 1 84 ? 5.703 -14.364 13.115 1.00 91.19 84 MET A C 1
ATOM 664 O O . MET A 1 84 ? 5.620 -15.590 13.024 1.00 91.19 84 MET A O 1
ATOM 668 N N . PRO A 1 85 ? 5.362 -13.717 14.235 1.00 91.06 85 PRO A N 1
ATOM 669 C CA . PRO A 1 85 ? 4.714 -14.375 15.363 1.00 91.06 85 PRO A CA 1
ATOM 670 C C . PRO A 1 85 ? 3.403 -15.049 14.943 1.00 91.06 85 PRO A C 1
ATOM 672 O O . PRO A 1 85 ? 2.648 -14.538 14.105 1.00 91.06 85 PRO A O 1
ATOM 675 N N . PHE A 1 86 ? 3.099 -16.195 15.543 1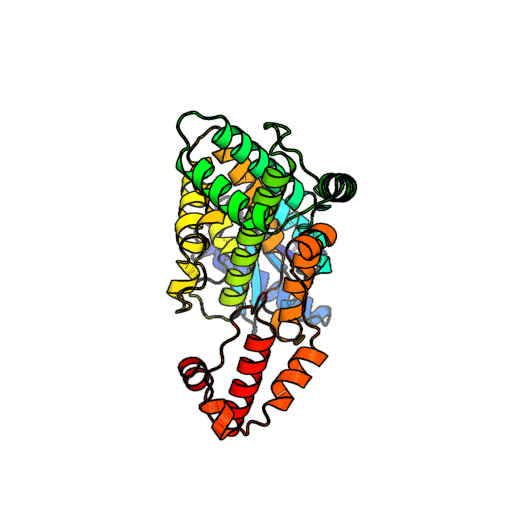.00 91.19 86 PHE A N 1
ATOM 676 C CA . PHE A 1 86 ? 1.824 -16.871 15.347 1.00 91.19 86 PHE A CA 1
ATOM 677 C C . PHE A 1 86 ? 0.709 -16.078 16.041 1.00 91.19 86 PHE A C 1
ATOM 679 O O . PHE A 1 86 ? 0.711 -15.889 17.255 1.00 91.19 86 PHE A O 1
ATOM 686 N N . SER A 1 87 ? -0.251 -15.591 15.261 1.00 90.88 87 SER A N 1
ATOM 687 C CA . SER A 1 87 ? -1.335 -14.713 15.704 1.00 90.88 87 SER A CA 1
ATOM 688 C C . SER A 1 87 ? -2.589 -14.960 14.858 1.00 90.88 87 SER A C 1
ATOM 690 O O . SER A 1 87 ? -2.495 -15.607 13.812 1.00 90.88 87 SER A O 1
ATOM 692 N N . PRO A 1 88 ? -3.767 -14.432 15.242 1.00 89.81 88 PRO A N 1
ATOM 693 C CA . PRO A 1 88 ? -4.952 -14.498 14.388 1.00 89.81 88 PRO A CA 1
ATOM 694 C C . PRO A 1 88 ? -4.709 -13.948 12.974 1.00 89.81 88 PRO A C 1
ATOM 696 O O . PRO A 1 88 ? -5.230 -14.504 12.014 1.00 89.81 88 PRO A O 1
ATOM 699 N N . ILE A 1 89 ? -3.872 -12.913 12.837 1.00 87.44 89 ILE A N 1
ATOM 700 C CA . ILE A 1 89 ? -3.533 -12.294 11.549 1.00 87.44 89 ILE A CA 1
ATOM 701 C C . ILE A 1 89 ? -2.640 -13.215 10.713 1.00 87.44 89 ILE A C 1
ATOM 703 O O . ILE A 1 89 ? -2.988 -13.524 9.576 1.00 87.44 89 ILE A O 1
ATOM 707 N N . SER A 1 90 ? -1.526 -13.710 11.264 1.00 90.25 90 SER A N 1
ATOM 708 C CA . SER A 1 90 ? -0.633 -14.605 10.511 1.00 90.25 90 SER A CA 1
ATOM 709 C C . SER A 1 90 ? -1.287 -15.956 10.213 1.00 90.25 90 SER A C 1
ATOM 711 O O . SER A 1 90 ? -1.028 -16.546 9.167 1.00 90.25 90 SER A O 1
ATOM 713 N N . PHE A 1 91 ? -2.204 -16.420 11.065 1.00 91.12 91 PHE A N 1
ATOM 714 C CA . PHE A 1 91 ? -3.055 -17.569 10.768 1.00 91.12 91 PHE A CA 1
ATOM 715 C C . PHE A 1 91 ? -4.042 -17.279 9.630 1.00 91.12 91 PHE A C 1
ATOM 717 O O . PHE A 1 91 ? -4.174 -18.098 8.720 1.00 91.12 91 PHE A O 1
ATOM 724 N N . GLN A 1 92 ? -4.697 -16.113 9.641 1.00 86.56 92 GLN A N 1
ATOM 725 C CA . GLN A 1 92 ? -5.598 -15.703 8.565 1.00 86.56 92 GLN A CA 1
ATOM 726 C C . GLN A 1 92 ? -4.859 -15.629 7.222 1.00 86.56 92 GLN A C 1
ATOM 728 O O . GLN A 1 92 ? -5.367 -16.152 6.239 1.00 86.56 92 GLN A O 1
ATOM 733 N N . MET A 1 93 ? -3.613 -15.143 7.196 1.00 86.62 93 MET A N 1
ATOM 734 C CA . MET A 1 93 ? -2.771 -15.171 5.990 1.00 86.62 93 MET A CA 1
ATOM 735 C C . MET A 1 93 ? -2.569 -16.592 5.438 1.00 86.62 93 MET A C 1
ATOM 737 O O . MET A 1 93 ? -2.592 -16.796 4.225 1.00 86.62 93 MET A O 1
ATOM 741 N N . VAL A 1 94 ? -2.388 -17.599 6.304 1.00 89.25 94 VAL A N 1
ATOM 742 C CA . VAL A 1 94 ? -2.277 -19.006 5.871 1.00 89.25 94 VAL A CA 1
ATOM 743 C C . VAL A 1 94 ? -3.606 -19.498 5.295 1.00 89.25 94 VAL A C 1
ATOM 745 O O . VAL A 1 94 ? -3.620 -20.168 4.263 1.00 89.25 94 VAL A O 1
ATOM 748 N N . VAL A 1 95 ? -4.731 -19.140 5.922 1.00 87.06 95 VAL A N 1
ATOM 749 C CA . VAL A 1 95 ? -6.077 -19.450 5.410 1.00 87.06 95 VAL A CA 1
ATOM 750 C C . VAL A 1 95 ? -6.306 -18.806 4.042 1.00 87.06 95 VAL A C 1
ATOM 752 O O . VAL A 1 95 ? -6.821 -19.464 3.137 1.00 87.06 95 VAL A O 1
ATOM 755 N N . ASP A 1 96 ? -5.902 -17.552 3.866 1.00 79.81 96 ASP A N 1
ATOM 756 C CA . ASP A 1 96 ? -6.069 -16.817 2.615 1.00 79.81 96 ASP A CA 1
ATOM 757 C C . ASP A 1 96 ? -5.185 -17.391 1.509 1.00 79.81 96 ASP A C 1
ATOM 759 O O . ASP A 1 96 ? -5.668 -17.586 0.395 1.00 79.81 96 ASP A O 1
ATOM 763 N N . ALA A 1 97 ? -3.947 -17.789 1.821 1.00 81.56 97 ALA A N 1
ATOM 764 C CA . ALA A 1 97 ? -3.093 -18.512 0.881 1.00 81.56 97 ALA A CA 1
ATOM 765 C C . ALA A 1 97 ? -3.750 -19.820 0.402 1.00 81.56 97 ALA A C 1
ATOM 767 O O . ALA A 1 97 ? -3.774 -20.101 -0.796 1.00 81.56 97 ALA A O 1
ATOM 768 N N . LEU A 1 98 ? -4.347 -20.594 1.319 1.00 82.94 98 LEU A N 1
ATOM 769 C CA . LEU A 1 98 ? -5.050 -21.842 0.991 1.00 82.94 98 LEU A CA 1
ATOM 770 C C . LEU A 1 98 ? -6.305 -21.612 0.129 1.00 82.94 98 LEU A C 1
ATOM 772 O O . LEU A 1 98 ? -6.639 -22.451 -0.713 1.00 82.94 98 LEU A O 1
ATOM 776 N N . ARG A 1 99 ? -7.007 -20.487 0.325 1.00 77.50 99 ARG A N 1
ATOM 777 C CA . ARG A 1 99 ? -8.190 -20.106 -0.468 1.00 77.50 99 ARG A CA 1
ATOM 778 C C . ARG A 1 99 ? -7.814 -19.595 -1.856 1.00 77.50 99 ARG A C 1
ATOM 780 O O . ARG A 1 99 ? -8.419 -20.017 -2.838 1.00 77.50 99 ARG A O 1
ATOM 787 N N . ALA A 1 100 ? -6.829 -18.704 -1.935 1.00 67.06 100 ALA A N 1
ATOM 788 C CA . ALA A 1 100 ? -6.487 -17.978 -3.153 1.00 67.06 100 ALA A CA 1
ATOM 789 C C . ALA A 1 100 ? -5.910 -18.884 -4.251 1.00 67.06 100 ALA A C 1
ATOM 791 O O . ALA A 1 100 ? -6.020 -18.560 -5.430 1.00 67.06 100 ALA A O 1
ATOM 792 N N . SER A 1 101 ? -5.342 -20.042 -3.890 1.00 64.12 101 SER A N 1
ATOM 793 C CA . SER A 1 101 ? -4.706 -21.029 -4.788 1.00 64.12 101 SER A CA 1
ATOM 794 C C . SER A 1 101 ? -3.471 -20.552 -5.561 1.00 64.12 101 SER A C 1
ATOM 796 O O . SER A 1 101 ? -2.633 -21.354 -5.966 1.00 64.12 101 SER A O 1
ATOM 798 N N . PHE A 1 102 ? -3.364 -19.244 -5.763 1.00 63.16 102 PHE A N 1
ATOM 799 C CA . PHE A 1 102 ? -2.253 -18.500 -6.322 1.00 63.16 102 PHE A CA 1
ATOM 800 C C . PHE A 1 102 ? -2.240 -17.118 -5.662 1.00 63.16 102 PHE A C 1
ATOM 802 O O . PHE A 1 102 ? -3.270 -16.616 -5.212 1.00 63.16 102 PHE A O 1
ATOM 809 N N . ARG A 1 103 ? -1.076 -16.472 -5.623 1.00 68.81 103 ARG A N 1
ATOM 810 C CA . ARG A 1 103 ? -0.970 -15.082 -5.158 1.00 68.81 103 ARG A CA 1
ATOM 811 C C . ARG A 1 103 ? -1.724 -14.133 -6.105 1.00 68.81 103 ARG A C 1
ATOM 813 O O . ARG A 1 103 ? -1.680 -14.315 -7.325 1.00 68.81 103 ARG A O 1
ATOM 820 N N . ARG A 1 104 ? -2.386 -13.104 -5.558 1.00 77.00 104 ARG A N 1
ATOM 821 C CA . ARG A 1 104 ? -3.199 -12.160 -6.351 1.00 77.00 104 ARG A CA 1
ATOM 822 C C . ARG A 1 104 ? -2.310 -11.286 -7.238 1.00 77.00 104 ARG A C 1
ATOM 824 O O . ARG A 1 104 ? -1.241 -10.843 -6.826 1.00 77.00 104 ARG A O 1
ATOM 831 N N . ALA A 1 105 ? -2.748 -11.024 -8.465 1.00 77.19 105 ALA A N 1
ATOM 832 C CA . ALA A 1 105 ? -2.080 -10.066 -9.343 1.00 77.19 105 ALA A CA 1
ATOM 833 C C . ALA A 1 105 ? -2.469 -8.629 -8.966 1.00 77.19 105 ALA A C 1
ATOM 835 O O . ALA A 1 105 ? -3.627 -8.369 -8.631 1.00 77.19 105 ALA A O 1
ATOM 836 N N . ILE A 1 106 ? -1.527 -7.693 -9.083 1.00 80.69 106 ILE A N 1
ATOM 837 C CA . ILE A 1 106 ? -1.797 -6.260 -8.921 1.00 80.69 106 ILE A CA 1
ATOM 838 C C . ILE A 1 106 ? -2.558 -5.772 -10.161 1.00 80.69 106 ILE A C 1
ATOM 840 O O . ILE A 1 106 ? -1.978 -5.535 -11.218 1.00 80.69 106 ILE A O 1
ATOM 844 N N . THR A 1 107 ? -3.881 -5.694 -10.023 1.00 81.12 107 THR A N 1
ATOM 845 C CA . THR A 1 107 ? -4.852 -5.233 -11.031 1.00 81.12 107 THR A CA 1
ATOM 846 C C . THR A 1 107 ? -5.862 -4.325 -10.341 1.00 81.12 107 THR A C 1
ATOM 848 O O . THR A 1 107 ? -6.046 -4.459 -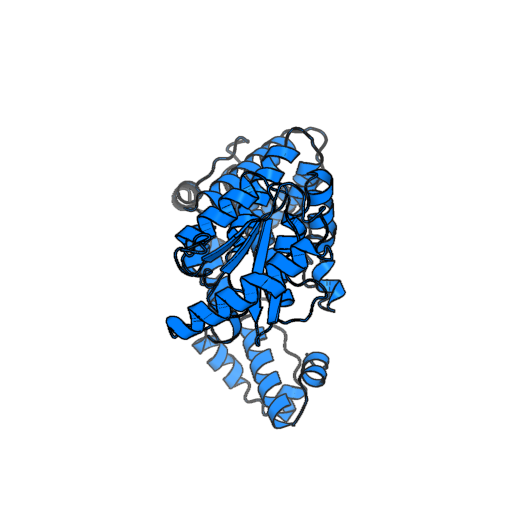9.128 1.00 81.12 107 THR A O 1
ATOM 851 N N . ALA A 1 108 ? -6.488 -3.406 -11.079 1.00 80.31 108 ALA A N 1
ATOM 852 C CA . ALA A 1 108 ? -7.433 -2.460 -10.493 1.00 80.31 108 ALA A CA 1
ATOM 853 C C . ALA A 1 108 ? -8.614 -3.197 -9.853 1.00 80.31 108 ALA A C 1
ATOM 855 O O . ALA A 1 108 ? -8.979 -2.905 -8.722 1.00 80.31 108 ALA A O 1
ATOM 856 N N . GLU A 1 109 ? -9.102 -4.248 -10.514 1.00 82.00 109 GLU A N 1
ATOM 857 C CA . GLU A 1 109 ? -10.218 -5.067 -10.054 1.00 82.00 109 GLU A CA 1
ATOM 858 C C . GLU A 1 109 ? -9.901 -5.781 -8.735 1.00 82.00 109 GLU A C 1
ATOM 860 O O . GLU A 1 109 ? -10.688 -5.699 -7.795 1.00 82.00 109 GLU A O 1
ATOM 865 N N . ASN A 1 110 ? -8.734 -6.434 -8.628 1.00 84.75 110 ASN A N 1
ATOM 866 C CA . ASN A 1 110 ? -8.336 -7.090 -7.376 1.00 84.75 110 ASN A CA 1
ATOM 867 C C . ASN A 1 110 ? -8.157 -6.071 -6.243 1.00 84.75 110 ASN A C 1
ATOM 869 O O . ASN A 1 110 ? -8.619 -6.309 -5.129 1.00 84.75 110 ASN A O 1
ATOM 873 N N . LEU A 1 111 ? -7.509 -4.934 -6.526 1.00 87.62 111 LEU A N 1
ATOM 874 C CA . LEU A 1 111 ? -7.309 -3.892 -5.522 1.00 87.62 111 LEU A CA 1
ATOM 875 C C . LEU A 1 111 ? -8.650 -3.294 -5.069 1.00 87.62 111 LEU A C 1
ATOM 877 O O . LEU A 1 111 ? -8.849 -3.087 -3.876 1.00 87.62 111 LEU A O 1
ATOM 881 N N . ALA A 1 112 ? -9.590 -3.056 -5.984 1.00 85.69 112 ALA A N 1
ATOM 882 C CA . ALA A 1 112 ? -10.924 -2.558 -5.662 1.00 85.69 112 ALA A CA 1
ATOM 883 C C . ALA A 1 112 ? -11.741 -3.575 -4.848 1.00 85.69 112 ALA A C 1
ATOM 885 O O . ALA A 1 112 ? -12.423 -3.188 -3.897 1.00 85.69 112 ALA A O 1
ATOM 886 N N . GLU A 1 113 ? -11.638 -4.867 -5.168 1.00 86.31 113 GLU A N 1
ATOM 887 C CA . GLU A 1 113 ? -12.290 -5.950 -4.422 1.00 86.31 113 GLU A CA 1
ATOM 888 C C . GLU A 1 113 ? -11.796 -6.034 -2.970 1.00 86.31 113 GLU A C 1
ATOM 890 O O . GLU A 1 113 ? -12.597 -6.235 -2.056 1.00 86.31 113 GLU A O 1
ATOM 895 N N . ASP A 1 114 ? -10.494 -5.832 -2.751 1.00 86.75 114 ASP A N 1
ATOM 896 C CA . ASP A 1 114 ? -9.856 -6.019 -1.443 1.00 86.75 114 ASP A CA 1
ATOM 897 C C . ASP A 1 114 ? -9.746 -4.742 -0.602 1.00 86.75 114 ASP A C 1
ATOM 899 O O . ASP A 1 114 ? -9.730 -4.805 0.632 1.00 86.75 114 ASP A O 1
ATOM 903 N N . PHE A 1 115 ? -9.681 -3.580 -1.250 1.00 89.31 115 PHE A N 1
ATOM 904 C CA . PHE A 1 115 ? -9.379 -2.298 -0.608 1.00 89.31 115 PHE A CA 1
ATOM 905 C C . PHE A 1 115 ? -10.344 -1.169 -0.977 1.00 89.31 115 PHE A C 1
ATOM 907 O O . PHE A 1 115 ? -10.282 -0.105 -0.364 1.00 89.31 115 PHE A O 1
ATOM 914 N N . GLY A 1 116 ? -11.231 -1.364 -1.956 1.00 84.50 116 GLY A N 1
ATOM 915 C CA . GLY A 1 116 ? -12.219 -0.359 -2.342 1.00 84.50 116 GLY A CA 1
ATOM 916 C C . GLY A 1 116 ? -13.292 -0.123 -1.273 1.00 84.50 116 GLY A C 1
ATOM 917 O O . GLY A 1 116 ? -13.362 -0.803 -0.249 1.00 84.50 116 GLY A O 1
ATOM 918 N N . HIS A 1 117 ? -14.207 0.813 -1.535 1.00 77.81 117 HIS A N 1
ATOM 919 C CA . HIS A 1 117 ? -15.281 1.190 -0.594 1.00 77.81 117 HIS A CA 1
ATOM 920 C C . HIS A 1 117 ? -16.239 0.061 -0.217 1.00 77.81 117 HIS A C 1
ATOM 922 O O . HIS A 1 117 ? -16.874 0.087 0.838 1.00 77.81 117 HIS A O 1
ATOM 928 N N . ALA A 1 118 ? -16.374 -0.931 -1.095 1.00 80.50 118 ALA A N 1
ATOM 929 C CA . ALA A 1 118 ? -17.202 -2.106 -0.859 1.00 80.50 118 ALA A CA 1
ATOM 930 C C . ALA A 1 118 ? -16.449 -3.225 -0.114 1.00 80.50 118 ALA A C 1
ATOM 932 O O . ALA A 1 118 ? -17.093 -4.165 0.366 1.00 80.50 118 ALA A O 1
ATOM 933 N N . ALA A 1 119 ? -15.125 -3.123 0.010 1.00 87.69 119 ALA A N 1
ATOM 934 C CA . ALA A 1 119 ? -14.291 -4.131 0.639 1.00 87.69 119 ALA A CA 1
ATOM 935 C C . ALA A 1 119 ? -14.358 -4.027 2.165 1.00 87.69 119 ALA A C 1
ATOM 937 O O . ALA A 1 119 ? -14.331 -2.937 2.737 1.00 87.69 119 ALA A O 1
ATOM 938 N N . GLN A 1 120 ? -14.420 -5.169 2.849 1.00 89.88 120 GLN A N 1
ATOM 939 C CA . GLN A 1 120 ? -14.473 -5.191 4.311 1.00 89.88 120 GLN A CA 1
ATOM 940 C C . GLN A 1 120 ? -13.211 -4.577 4.933 1.00 89.88 120 GLN A C 1
ATOM 942 O O . GLN A 1 120 ? -13.332 -3.710 5.793 1.00 89.88 120 GLN A O 1
ATOM 947 N N . THR A 1 121 ? -12.024 -4.968 4.461 1.00 89.50 121 THR A N 1
ATOM 948 C CA . THR A 1 121 ? -10.736 -4.461 4.962 1.00 89.50 121 THR A CA 1
ATOM 949 C C . THR A 1 121 ? -10.618 -2.946 4.796 1.00 89.50 121 THR A C 1
ATOM 951 O O . THR A 1 121 ? -10.258 -2.250 5.745 1.00 89.50 121 THR A O 1
ATOM 954 N N . GLY A 1 122 ? -10.980 -2.425 3.615 1.00 90.31 122 GLY A N 1
ATOM 955 C CA . GLY A 1 122 ? -11.000 -0.986 3.343 1.00 90.31 122 GLY A CA 1
ATOM 956 C C . GLY A 1 122 ? -11.960 -0.231 4.265 1.00 90.31 122 GLY A C 1
ATOM 957 O O . GLY A 1 122 ? -11.558 0.734 4.913 1.00 90.31 122 GLY A O 1
ATOM 958 N N . ARG A 1 123 ? -13.210 -0.702 4.394 1.00 92.12 123 ARG A N 1
ATOM 959 C CA . ARG A 1 123 ? -14.215 -0.085 5.280 1.00 92.12 123 ARG A CA 1
ATOM 960 C C . ARG A 1 123 ? -13.803 -0.091 6.744 1.00 92.12 123 ARG A C 1
ATOM 962 O O . ARG A 1 123 ? -13.927 0.935 7.400 1.00 92.12 123 ARG A O 1
ATOM 969 N N . GLU A 1 124 ? -13.321 -1.222 7.258 1.00 93.38 124 GLU A N 1
ATOM 970 C CA . GLU A 1 124 ? -12.900 -1.335 8.659 1.00 93.38 124 GLU A CA 1
ATOM 971 C C . GLU A 1 124 ? -11.777 -0.344 8.972 1.00 93.38 124 GLU A C 1
ATOM 973 O O . GLU A 1 124 ? -11.843 0.357 9.982 1.00 93.38 124 GLU A O 1
ATOM 978 N N . PHE A 1 125 ? -10.775 -0.230 8.094 1.00 95.44 125 PHE A N 1
ATOM 979 C CA . PHE A 1 125 ? -9.680 0.706 8.317 1.00 95.44 125 PHE A CA 1
ATOM 980 C C . PHE A 1 125 ? -10.130 2.167 8.176 1.00 95.44 125 PHE A C 1
ATOM 982 O O . PHE A 1 125 ? -9.834 2.984 9.049 1.00 95.44 125 PHE A O 1
ATOM 989 N N . MET A 1 126 ? -10.911 2.502 7.146 1.00 95.44 126 MET A N 1
ATOM 990 C CA . MET A 1 126 ? -11.468 3.851 7.014 1.00 95.44 126 MET A CA 1
ATOM 991 C C . MET A 1 126 ? -12.368 4.223 8.199 1.00 95.44 126 MET A C 1
ATOM 993 O O . MET A 1 126 ? -12.307 5.360 8.655 1.00 95.44 126 MET A O 1
ATOM 997 N N . GLN A 1 127 ? -13.117 3.279 8.775 1.00 96.50 127 GLN A N 1
ATOM 998 C CA . GLN A 1 127 ? -13.878 3.526 10.000 1.00 96.50 127 GLN A CA 1
ATOM 999 C C . GLN A 1 127 ? -12.956 3.861 11.183 1.00 96.50 127 GLN A C 1
ATOM 1001 O O . GLN A 1 127 ? -13.193 4.850 11.870 1.00 96.50 127 GLN A O 1
ATOM 1006 N N . GLN A 1 128 ? -11.869 3.104 11.391 1.00 97.25 128 GLN A N 1
ATOM 1007 C CA . GLN A 1 128 ? -10.906 3.406 12.463 1.00 97.25 128 GLN A CA 1
ATOM 1008 C C . GLN A 1 128 ? -10.236 4.772 12.282 1.00 97.25 128 GLN A C 1
ATOM 1010 O O . GLN A 1 128 ? -10.020 5.497 13.254 1.00 97.25 128 GLN A O 1
ATOM 1015 N N . LEU A 1 129 ? -9.939 5.158 11.040 1.00 97.50 129 LEU A N 1
ATOM 1016 C CA . LEU A 1 129 ? -9.463 6.503 10.724 1.00 97.50 129 LEU A CA 1
ATOM 1017 C C . LEU A 1 129 ? -10.545 7.555 11.015 1.00 97.50 129 LEU A C 1
ATOM 1019 O O . LEU A 1 129 ? -10.255 8.569 11.641 1.00 97.50 129 LEU A O 1
ATOM 1023 N N . ALA A 1 130 ? -11.797 7.332 10.622 1.00 97.31 130 ALA A N 1
ATOM 1024 C CA . ALA A 1 130 ? -12.887 8.274 10.872 1.00 97.31 130 ALA A CA 1
ATOM 1025 C C . ALA A 1 130 ? -13.125 8.509 12.370 1.00 97.31 130 ALA A C 1
ATOM 1027 O O . ALA A 1 130 ? -13.261 9.660 12.796 1.00 97.31 130 ALA A O 1
ATOM 1028 N N . ASP A 1 131 ? -13.093 7.447 13.173 1.00 96.44 131 ASP A N 1
ATOM 1029 C CA . ASP A 1 131 ? -13.229 7.525 14.627 1.00 96.44 131 ASP A CA 1
ATOM 1030 C C . ASP A 1 131 ? -12.042 8.273 15.256 1.00 96.44 131 ASP A C 1
ATOM 1032 O O . ASP A 1 131 ? -12.228 9.177 16.077 1.00 96.44 131 ASP A O 1
ATOM 1036 N N . ALA A 1 132 ? -10.816 7.972 14.810 1.00 96.69 132 ALA A N 1
ATOM 1037 C CA . ALA A 1 132 ? -9.608 8.666 15.255 1.00 96.69 132 ALA A CA 1
ATOM 1038 C C . ALA A 1 132 ? -9.634 10.165 14.913 1.00 96.69 132 ALA A C 1
ATOM 1040 O O . ALA A 1 132 ? -9.232 11.003 15.728 1.00 96.69 132 ALA A O 1
ATOM 1041 N N . LEU A 1 133 ? -10.131 10.515 13.725 1.00 97.00 133 LEU A N 1
ATOM 1042 C CA . LEU A 1 133 ? -10.293 11.898 13.293 1.00 97.00 133 LEU A CA 1
ATOM 1043 C C . LEU A 1 133 ? -11.352 12.618 14.134 1.00 97.00 133 LEU A C 1
ATOM 1045 O O . LEU A 1 133 ? -11.103 13.730 14.594 1.00 97.00 133 LEU A O 1
ATOM 1049 N N . ALA A 1 134 ? -12.512 11.998 14.369 1.00 95.69 134 ALA A N 1
ATOM 1050 C CA . ALA A 1 134 ? -13.583 12.587 15.174 1.00 95.69 134 ALA A CA 1
ATOM 1051 C C . ALA A 1 134 ? -13.098 12.922 16.595 1.00 95.69 134 ALA A C 1
ATOM 1053 O O . ALA A 1 134 ? -13.325 14.032 17.087 1.00 95.69 134 ALA A O 1
ATOM 1054 N N . GLU A 1 135 ? -12.353 12.003 17.213 1.00 94.31 135 GLU A N 1
ATOM 1055 C CA . GLU A 1 135 ? -11.732 12.192 18.525 1.00 94.31 135 GLU A CA 1
ATOM 1056 C C . GLU A 1 135 ? -10.673 13.309 18.517 1.00 94.31 135 GLU A C 1
ATOM 1058 O O . GLU A 1 135 ? -10.620 14.147 19.419 1.00 94.31 135 GLU A O 1
ATOM 1063 N N . ALA A 1 136 ? -9.829 13.379 17.485 1.00 93.94 136 ALA A N 1
ATOM 1064 C CA . ALA A 1 136 ? -8.836 14.447 17.362 1.00 93.94 136 ALA A CA 1
ATOM 1065 C C . ALA A 1 136 ? -9.483 15.832 17.164 1.00 93.94 136 ALA A C 1
ATOM 1067 O O . ALA A 1 136 ? -9.023 16.836 17.717 1.00 93.94 136 ALA A O 1
ATOM 1068 N N . LEU A 1 137 ? -10.577 15.906 16.400 1.00 93.06 137 LEU A N 1
ATOM 1069 C CA . LEU A 1 137 ? -11.293 17.155 16.145 1.00 93.06 137 LEU A CA 1
ATOM 1070 C C . LEU A 1 137 ? -12.075 17.643 17.377 1.00 93.06 137 LEU A C 1
ATOM 1072 O O . LEU A 1 137 ? -12.169 18.857 17.598 1.00 93.06 137 LEU A O 1
ATOM 1076 N N . SER A 1 138 ? -12.574 16.736 18.220 1.00 90.25 138 SER A N 1
ATOM 1077 C CA . SER A 1 138 ? -13.264 17.085 19.469 1.00 90.25 138 SER A CA 1
ATOM 1078 C C . SER A 1 138 ? -12.292 17.509 20.585 1.00 90.25 138 SER A C 1
ATOM 1080 O O . SER A 1 138 ? -12.605 18.405 21.374 1.00 90.25 138 SER A O 1
ATOM 1082 N N . ALA A 1 139 ? -11.079 16.946 20.615 1.00 87.12 139 ALA A N 1
ATOM 1083 C CA . ALA A 1 139 ? -10.094 17.188 21.665 1.00 87.12 139 ALA A CA 1
ATOM 1084 C C . ALA A 1 139 ? -9.600 18.647 21.719 1.00 87.12 139 ALA A C 1
ATOM 1086 O O . ALA A 1 139 ? -9.261 19.267 20.713 1.00 87.12 139 ALA A O 1
ATOM 1087 N N . THR A 1 140 ? -9.463 19.219 22.915 1.00 77.19 140 THR A N 1
ATOM 1088 C CA . THR A 1 140 ? -8.978 20.604 23.096 1.00 77.19 140 THR A CA 1
ATOM 1089 C C . THR A 1 140 ? -7.487 20.788 22.763 1.00 77.19 140 THR A C 1
ATOM 1091 O O . THR A 1 140 ? -7.060 21.913 22.497 1.00 77.19 140 THR A O 1
ATOM 1094 N N . GLY A 1 141 ? -6.697 19.706 22.749 1.00 75.00 141 GLY A N 1
ATOM 1095 C CA . GLY A 1 141 ? -5.233 19.736 22.618 1.00 75.00 141 GLY A CA 1
ATOM 1096 C C . GLY A 1 141 ? -4.642 19.373 21.248 1.00 75.00 141 GLY A C 1
ATOM 1097 O O . GLY A 1 141 ? -3.515 19.783 20.975 1.00 75.00 141 GLY A O 1
ATOM 1098 N N . ASP A 1 142 ? -5.363 18.668 20.367 1.00 75.38 142 ASP A N 1
ATOM 1099 C CA . ASP A 1 142 ? -4.814 18.163 19.090 1.00 75.38 142 ASP A CA 1
ATOM 1100 C C . ASP A 1 142 ? -4.759 19.232 17.995 1.00 75.38 142 ASP A C 1
ATOM 1102 O O . ASP A 1 142 ? -5.468 19.198 16.989 1.00 75.38 142 ASP A O 1
ATOM 1106 N N . ARG A 1 143 ? -3.886 20.223 18.185 1.00 86.38 143 ARG A N 1
ATOM 1107 C CA . ARG A 1 143 ? -3.740 21.345 17.246 1.00 86.38 143 ARG A CA 1
ATOM 1108 C C . ARG A 1 143 ? -3.205 20.909 15.882 1.00 86.38 143 ARG A C 1
ATOM 1110 O O . ARG A 1 143 ? -3.630 21.473 14.881 1.00 86.38 143 ARG A O 1
ATOM 1117 N N . LYS A 1 144 ? -2.313 19.909 15.834 1.00 92.06 144 LYS A N 1
ATOM 1118 C CA . LYS A 1 144 ? -1.690 19.442 14.583 1.00 92.06 144 LYS A CA 1
ATOM 1119 C C . LYS A 1 144 ? -2.716 18.802 13.647 1.00 92.06 144 LYS A C 1
ATOM 1121 O O . LYS A 1 144 ? -2.882 19.283 12.535 1.00 92.06 144 LYS A O 1
ATOM 1126 N N . ILE A 1 145 ? -3.450 17.786 14.107 1.00 94.25 145 ILE A N 1
ATOM 1127 C CA . ILE A 1 145 ? -4.443 17.075 13.278 1.00 94.25 145 ILE A CA 1
ATOM 1128 C C . ILE A 1 145 ? -5.542 18.039 12.804 1.00 94.25 145 ILE A C 1
ATOM 1130 O O . ILE A 1 145 ? -5.902 18.035 11.630 1.00 94.25 145 ILE A O 1
ATOM 1134 N N . LYS A 1 146 ? -6.010 18.940 13.683 1.00 94.25 146 LYS A N 1
ATOM 1135 C CA . LYS A 1 146 ? -6.971 19.997 13.321 1.00 94.25 146 LYS A CA 1
ATOM 1136 C C . LYS A 1 146 ? -6.456 20.914 12.217 1.00 94.25 146 LYS A C 1
ATOM 1138 O O . LYS A 1 146 ? -7.216 21.263 11.320 1.00 94.25 146 LYS A O 1
ATOM 1143 N N . MET A 1 147 ? -5.188 21.313 12.297 1.00 93.25 147 MET A N 1
ATOM 1144 C CA . MET A 1 147 ? -4.554 22.168 11.298 1.00 93.25 147 MET A CA 1
ATOM 1145 C C . MET A 1 147 ? -4.428 21.450 9.953 1.00 93.25 147 MET A C 1
ATOM 1147 O O . MET A 1 147 ? -4.844 22.020 8.953 1.00 93.25 147 MET A O 1
ATOM 1151 N N . LEU A 1 148 ? -3.947 20.201 9.935 1.00 93.94 148 LEU A N 1
ATOM 1152 C CA . LEU A 1 148 ? -3.813 19.411 8.701 1.00 93.94 148 LEU A CA 1
ATOM 1153 C C . LEU A 1 148 ? -5.172 19.192 8.025 1.00 93.94 148 LEU A C 1
ATOM 1155 O O . LEU A 1 148 ? -5.305 19.388 6.820 1.00 93.94 148 LEU A O 1
ATOM 1159 N N . PHE A 1 149 ? -6.205 18.864 8.808 1.00 93.62 149 PHE A N 1
ATOM 1160 C CA . PHE A 1 149 ? -7.567 18.742 8.292 1.00 93.62 149 PHE A CA 1
ATOM 1161 C C . PHE A 1 149 ? -8.095 20.070 7.733 1.00 93.62 149 PHE A C 1
ATOM 1163 O O . PHE A 1 149 ? -8.691 20.086 6.661 1.00 93.62 149 PHE A O 1
ATOM 1170 N N . ALA A 1 150 ? -7.879 21.189 8.431 1.00 91.50 150 ALA A N 1
ATOM 1171 C CA . ALA A 1 150 ? -8.332 22.504 7.976 1.00 91.50 150 ALA A CA 1
ATOM 1172 C C . ALA A 1 150 ? -7.599 22.975 6.709 1.00 91.50 150 ALA A C 1
ATOM 1174 O O . ALA A 1 150 ? -8.220 23.568 5.827 1.00 91.50 150 ALA A O 1
ATOM 1175 N N . GLU A 1 151 ? -6.298 22.703 6.604 1.00 90.12 151 GLU A N 1
ATOM 1176 C CA . GLU A 1 151 ? -5.485 22.985 5.420 1.00 90.12 151 GLU A CA 1
ATOM 1177 C C . GLU A 1 151 ? -5.986 22.181 4.219 1.00 90.12 151 GLU A C 1
ATOM 1179 O O . GLU A 1 151 ? -6.343 22.763 3.193 1.00 90.12 151 GLU A O 1
ATOM 1184 N N . TRP A 1 152 ? -6.145 20.865 4.389 1.00 90.25 152 TRP A N 1
ATOM 1185 C CA . TRP A 1 152 ? -6.738 19.999 3.375 1.00 90.25 152 TRP A CA 1
ATOM 1186 C C . TRP A 1 152 ? -8.144 20.473 2.977 1.00 90.25 152 TRP A C 1
ATOM 1188 O O . TRP A 1 152 ? -8.434 20.643 1.794 1.00 90.25 152 TRP A O 1
ATOM 1198 N N . ALA A 1 153 ? -9.009 20.775 3.948 1.00 87.19 153 ALA A N 1
ATOM 1199 C CA . ALA A 1 153 ? -10.373 21.229 3.689 1.00 87.19 153 ALA A CA 1
ATOM 1200 C C . ALA A 1 153 ? -10.415 22.588 2.975 1.00 87.19 153 ALA A C 1
ATOM 1202 O O . ALA A 1 153 ? -11.349 22.847 2.221 1.00 87.19 153 ALA A O 1
ATOM 1203 N N . THR A 1 154 ? -9.413 23.447 3.176 1.00 83.81 154 THR A N 1
ATOM 1204 C CA . THR A 1 154 ? -9.295 24.722 2.457 1.00 83.81 154 THR A CA 1
ATOM 1205 C C . THR A 1 154 ? -8.908 24.489 0.999 1.00 83.81 154 THR A C 1
ATOM 1207 O O . THR A 1 154 ? -9.542 25.059 0.113 1.00 83.81 154 THR A O 1
ATOM 1210 N N . LEU A 1 155 ? -7.924 23.620 0.744 1.00 76.44 155 LEU A N 1
ATOM 1211 C CA . LEU A 1 155 ? -7.496 23.254 -0.611 1.00 76.44 155 LEU A CA 1
ATOM 1212 C C . LEU A 1 155 ? -8.641 22.605 -1.403 1.00 76.44 155 LEU A C 1
ATOM 1214 O O . LEU A 1 155 ? -8.937 23.010 -2.524 1.00 76.44 155 LEU A O 1
ATOM 1218 N N . TYR A 1 156 ? -9.345 21.654 -0.789 1.00 71.00 156 TYR A N 1
ATOM 1219 C CA . TYR A 1 156 ? -10.442 20.928 -1.432 1.00 71.00 156 TYR A CA 1
ATOM 1220 C C . TYR A 1 156 ? -11.745 21.731 -1.482 1.00 71.00 156 TYR A C 1
ATOM 1222 O O . TYR A 1 156 ? -12.498 21.630 -2.448 1.00 71.00 156 TYR A O 1
ATOM 1230 N N . GLY A 1 157 ? -12.015 22.567 -0.479 1.00 65.25 157 GLY A N 1
ATOM 1231 C CA . GLY A 1 157 ? -13.199 23.426 -0.433 1.00 65.25 157 GLY A CA 1
ATOM 1232 C C . GLY A 1 157 ? -13.198 24.521 -1.501 1.00 65.25 157 GLY A C 1
ATOM 1233 O O . GLY A 1 157 ? -14.268 24.935 -1.937 1.00 65.25 157 GLY A O 1
ATOM 1234 N N . GLN A 1 158 ? -12.021 24.961 -1.959 1.00 56.78 158 GLN A N 1
ATOM 1235 C CA . GLN A 1 158 ? -11.899 25.865 -3.110 1.00 56.78 158 GLN A CA 1
ATOM 1236 C C . GLN A 1 158 ? -12.188 25.167 -4.445 1.00 56.78 158 GLN A C 1
ATOM 1238 O O . GLN A 1 158 ? -12.601 25.830 -5.395 1.00 56.78 158 GLN A O 1
ATOM 1243 N N . ALA A 1 159 ? -11.987 23.849 -4.515 1.00 50.34 159 ALA A N 1
ATOM 1244 C CA . ALA A 1 159 ? -12.191 23.059 -5.723 1.00 50.34 159 ALA A CA 1
ATOM 1245 C C . ALA A 1 159 ? -13.621 22.490 -5.826 1.00 50.34 159 ALA A C 1
ATOM 1247 O O . ALA A 1 159 ? -14.185 22.443 -6.912 1.00 50.34 159 ALA A O 1
ATOM 1248 N N . ALA A 1 160 ? -14.251 22.098 -4.715 1.00 60.09 160 ALA A N 1
ATOM 1249 C CA . ALA A 1 160 ? -15.484 21.309 -4.740 1.00 60.09 160 ALA A CA 1
ATOM 1250 C C . ALA A 1 160 ? -16.779 22.134 -4.559 1.00 60.09 160 ALA A C 1
ATOM 1252 O O . ALA A 1 160 ? -17.286 22.279 -3.444 1.00 60.09 160 ALA A O 1
ATOM 1253 N N . ASP A 1 161 ? -17.400 22.577 -5.659 1.00 67.00 161 ASP A N 1
ATOM 1254 C CA . ASP A 1 161 ? -18.776 23.111 -5.645 1.00 67.00 161 ASP A CA 1
ATOM 1255 C C . ASP A 1 161 ? -19.810 21.995 -5.914 1.00 67.00 161 ASP A C 1
ATOM 1257 O O . ASP A 1 161 ? -20.290 21.781 -7.029 1.00 67.00 161 ASP A O 1
ATOM 1261 N N . LEU A 1 162 ? -20.100 21.192 -4.883 1.00 73.25 162 LEU A N 1
ATOM 1262 C CA . LEU A 1 162 ? -20.976 20.015 -4.989 1.00 73.25 162 LEU A CA 1
ATOM 1263 C C . LEU A 1 162 ? -22.451 20.351 -4.713 1.00 73.25 162 LEU A C 1
ATOM 1265 O O . LEU A 1 162 ? -22.809 20.890 -3.664 1.00 73.25 162 LEU A O 1
ATOM 1269 N N . SER A 1 163 ? -23.366 19.916 -5.579 1.00 76.31 163 SER A N 1
ATOM 1270 C CA . SER A 1 163 ? -24.808 19.955 -5.292 1.00 76.31 163 SER A CA 1
ATOM 1271 C C . SER A 1 163 ? -25.191 19.014 -4.139 1.00 76.31 163 SER A C 1
ATOM 1273 O O . SER A 1 163 ? -24.513 18.024 -3.858 1.00 76.31 163 SER A O 1
ATOM 1275 N N . LEU A 1 164 ? -26.332 19.264 -3.483 1.00 77.75 164 LEU A N 1
ATOM 1276 C CA . LEU A 1 164 ? -26.861 18.376 -2.432 1.00 77.75 164 LEU A CA 1
ATOM 1277 C C . LEU A 1 164 ? -27.045 16.926 -2.912 1.00 77.75 164 LEU A C 1
ATOM 1279 O O . LEU A 1 164 ? -26.844 15.990 -2.141 1.00 77.75 164 LEU A O 1
ATOM 1283 N N . GLN A 1 165 ? -27.415 16.731 -4.181 1.00 79.12 165 GLN A N 1
ATOM 1284 C CA . GLN A 1 165 ? -27.594 15.400 -4.758 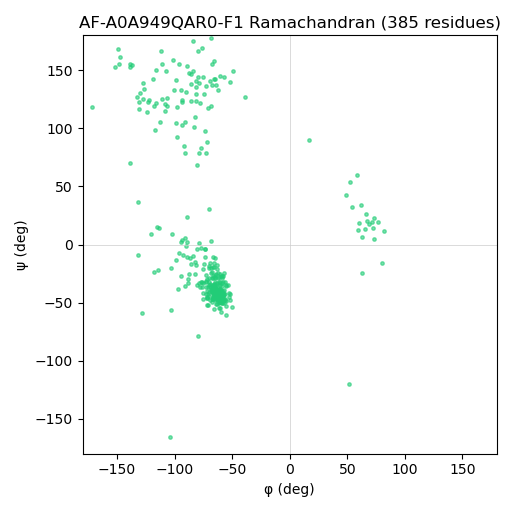1.00 79.12 165 GLN A CA 1
ATOM 1285 C C . GLN A 1 165 ? -26.256 14.671 -4.934 1.00 79.12 165 GLN A C 1
ATOM 1287 O O . GLN A 1 165 ? -26.175 13.483 -4.632 1.00 79.12 165 GLN A O 1
ATOM 1292 N N . GLN A 1 166 ? -25.207 15.376 -5.373 1.00 79.12 166 GLN A N 1
ATOM 1293 C CA . GLN A 1 166 ? -23.859 14.809 -5.479 1.00 79.12 166 GLN A CA 1
ATOM 1294 C C . GLN A 1 166 ? -23.310 14.431 -4.103 1.00 79.12 166 GLN A C 1
ATOM 1296 O O . GLN A 1 166 ? -22.809 13.323 -3.946 1.00 79.12 166 GLN A O 1
ATOM 1301 N N . ARG A 1 167 ? -23.494 15.287 -3.086 1.00 78.12 167 ARG A N 1
ATOM 1302 C CA . ARG A 1 167 ? -23.082 14.971 -1.707 1.00 78.12 167 ARG A CA 1
ATOM 1303 C C . ARG A 1 167 ? -23.720 13.678 -1.203 1.00 78.12 167 ARG A C 1
ATOM 1305 O O . ARG A 1 167 ? -23.007 12.821 -0.705 1.00 78.12 167 ARG A O 1
ATOM 1312 N N . LYS A 1 168 ? -25.033 13.504 -1.397 1.00 80.62 168 LYS A N 1
ATOM 1313 C CA . LYS A 1 168 ? -25.742 12.276 -0.992 1.00 80.62 168 LYS A CA 1
ATOM 1314 C C . LYS A 1 168 ? -25.246 11.026 -1.715 1.00 80.62 168 LYS A C 1
ATOM 1316 O O . LYS A 1 168 ? -25.184 9.968 -1.104 1.00 80.62 168 LYS A O 1
ATOM 1321 N N . LYS A 1 169 ? -24.932 11.127 -3.009 1.00 81.19 169 LYS A N 1
ATOM 1322 C CA . LYS A 1 169 ? -24.386 9.997 -3.773 1.00 81.19 169 LYS A CA 1
ATOM 1323 C C . LYS A 1 169 ? -23.002 9.592 -3.278 1.00 81.19 169 LYS A C 1
ATOM 1325 O O . LYS A 1 169 ? -22.764 8.406 -3.094 1.00 81.19 169 LYS A O 1
ATOM 1330 N N . ILE A 1 170 ? -22.125 10.575 -3.066 1.00 80.12 170 ILE A N 1
ATOM 1331 C CA . ILE A 1 170 ? -20.774 10.341 -2.551 1.00 80.12 170 ILE A CA 1
ATOM 1332 C C . ILE A 1 170 ? -20.873 9.707 -1.166 1.00 80.12 170 ILE A C 1
ATOM 1334 O O . ILE A 1 170 ? -20.311 8.643 -0.950 1.00 80.12 170 ILE A O 1
ATOM 1338 N N . ASP A 1 171 ? -21.658 10.295 -0.269 1.00 81.19 171 ASP A N 1
ATOM 1339 C CA . ASP A 1 171 ? -21.836 9.780 1.086 1.00 81.19 171 ASP A CA 1
ATOM 1340 C C . ASP A 1 171 ? -22.363 8.334 1.100 1.00 81.19 171 ASP A C 1
ATOM 1342 O O . ASP A 1 171 ? -21.804 7.479 1.774 1.00 81.19 171 ASP A O 1
ATOM 1346 N N . ALA A 1 172 ? -23.347 8.015 0.252 1.00 81.56 172 ALA A N 1
ATOM 1347 C CA . ALA A 1 172 ? -23.860 6.651 0.111 1.00 81.56 172 ALA A CA 1
ATOM 1348 C C . ALA A 1 172 ? -22.847 5.650 -0.481 1.00 81.56 172 ALA A C 1
ATOM 1350 O O . ALA A 1 172 ? -23.043 4.442 -0.354 1.00 81.56 172 ALA A O 1
ATOM 1351 N N . SER A 1 173 ? -21.800 6.131 -1.160 1.00 82.00 173 SER A N 1
ATOM 1352 C CA . SER A 1 173 ? -20.737 5.285 -1.717 1.00 82.00 173 SER A CA 1
ATOM 1353 C C . SER A 1 173 ? -19.604 5.012 -0.726 1.00 82.00 173 SER A C 1
ATOM 1355 O O . SER A 1 173 ? -18.936 3.988 -0.843 1.00 82.00 173 SER A O 1
ATOM 1357 N N . LEU A 1 174 ? -19.403 5.897 0.255 1.00 81.06 174 LEU A N 1
ATOM 1358 C CA . LEU A 1 174 ? -18.368 5.771 1.274 1.00 81.06 174 LEU A CA 1
ATOM 1359 C C . LEU A 1 174 ? -18.903 4.845 2.372 1.00 81.06 174 LEU A C 1
ATOM 1361 O O . LEU A 1 174 ? -19.730 5.239 3.185 1.00 81.06 174 LEU A O 1
ATOM 1365 N N . GLY A 1 175 ? -18.476 3.582 2.364 1.00 86.69 175 GLY A N 1
ATOM 1366 C CA . GLY A 1 175 ? -19.004 2.519 3.230 1.00 86.69 175 GLY A CA 1
ATOM 1367 C C . GLY A 1 175 ? -18.650 2.628 4.722 1.00 86.69 175 GLY A C 1
ATOM 1368 O O . GLY A 1 175 ? -18.489 1.599 5.370 1.00 86.69 175 GLY A O 1
ATOM 1369 N N . PHE A 1 176 ? -18.472 3.830 5.262 1.00 92.50 176 PHE A N 1
ATOM 1370 C CA . PHE A 1 176 ? -18.129 4.081 6.661 1.00 92.50 176 PHE A CA 1
ATOM 1371 C C . PHE A 1 176 ? -18.750 5.397 7.151 1.00 92.50 176 PHE A C 1
ATOM 1373 O O . PHE A 1 176 ? -19.126 6.274 6.364 1.00 92.50 176 PHE A O 1
ATOM 1380 N N . ASP A 1 177 ? -18.834 5.538 8.469 1.00 93.56 177 ASP A N 1
ATOM 1381 C CA . ASP A 1 177 ? -19.492 6.654 9.138 1.00 93.56 177 ASP A CA 1
ATOM 1382 C C . ASP A 1 177 ? -18.493 7.570 9.847 1.00 93.56 177 ASP A C 1
ATOM 1384 O O . ASP A 1 177 ? -17.402 7.158 10.241 1.00 93.56 177 ASP A O 1
ATOM 1388 N N . PHE A 1 178 ? -18.881 8.832 10.040 1.00 94.81 178 PHE A N 1
ATOM 1389 C CA . PHE A 1 178 ? -18.104 9.806 10.796 1.00 94.81 178 PHE A CA 1
ATOM 1390 C C . PHE A 1 178 ? -18.937 10.378 11.947 1.00 94.81 178 PHE A C 1
ATOM 1392 O O . PHE A 1 178 ? -19.997 10.967 11.752 1.00 94.81 178 PHE A O 1
ATOM 1399 N N . SER A 1 179 ? -18.431 10.231 13.172 1.00 93.44 179 SER A N 1
ATOM 1400 C CA . SER A 1 179 ? -19.159 10.574 14.405 1.00 93.44 179 SER A CA 1
ATOM 1401 C C . SER A 1 179 ? -18.961 12.030 14.870 1.00 93.44 179 SER A C 1
ATOM 1403 O O . SER A 1 179 ? -19.087 12.330 16.057 1.00 93.44 179 SER A O 1
ATOM 1405 N N . GLY A 1 180 ? -18.610 12.947 13.962 1.00 91.25 180 GLY A N 1
ATOM 1406 C CA . GLY A 1 180 ? -18.393 14.366 14.267 1.00 91.25 180 GLY A CA 1
ATOM 1407 C C . GLY A 1 180 ? -19.541 15.291 13.831 1.00 91.25 180 GLY A C 1
ATOM 1408 O O . GLY A 1 180 ? -20.652 14.844 13.548 1.00 91.25 180 GLY A O 1
ATOM 1409 N N . PRO A 1 181 ? -19.313 16.619 13.791 1.00 89.94 181 PRO A N 1
ATOM 1410 C CA . PRO A 1 181 ? -20.339 17.580 13.393 1.00 89.94 181 PRO A CA 1
ATOM 1411 C C . PRO A 1 181 ? -20.804 17.382 11.943 1.00 89.94 181 PRO A C 1
ATOM 1413 O O . PRO A 1 181 ? -19.986 17.357 11.024 1.00 89.94 181 PRO A O 1
ATOM 1416 N N . ALA A 1 182 ? -22.123 17.377 11.720 1.00 86.94 182 ALA A N 1
ATOM 1417 C CA . ALA A 1 182 ? -22.727 17.181 10.396 1.00 86.94 182 ALA A CA 1
ATOM 1418 C C . ALA A 1 182 ? -22.265 18.197 9.331 1.00 86.94 182 ALA A C 1
ATOM 1420 O O . ALA A 1 182 ? -22.293 17.908 8.138 1.00 86.94 182 ALA A O 1
ATOM 1421 N N . SER A 1 183 ? -21.819 19.391 9.740 1.00 86.69 183 SER A N 1
ATOM 1422 C CA . SER A 1 183 ? -21.309 20.419 8.823 1.00 86.69 183 SER A CA 1
ATOM 1423 C C . SER A 1 183 ? -19.983 20.048 8.154 1.00 86.69 183 SER A C 1
ATOM 1425 O O . SER A 1 183 ? -19.646 20.643 7.134 1.00 86.69 183 SER A O 1
ATOM 1427 N N . ILE A 1 184 ? -19.226 19.108 8.726 1.00 89.31 184 ILE A N 1
ATOM 1428 C CA . ILE A 1 184 ? -17.926 18.661 8.205 1.00 89.31 184 ILE A CA 1
ATOM 1429 C C . ILE A 1 184 ? -17.900 17.167 7.869 1.00 89.31 184 ILE A C 1
ATOM 1431 O O . ILE A 1 184 ? -16.831 16.651 7.569 1.00 89.31 184 ILE A O 1
ATOM 1435 N N . ASP A 1 185 ? -19.050 16.492 7.897 1.00 89.00 185 ASP A N 1
ATOM 1436 C CA . ASP A 1 185 ? -19.157 15.044 7.702 1.00 89.00 185 ASP A CA 1
ATOM 1437 C C . ASP A 1 185 ? -18.523 14.577 6.382 1.00 89.00 185 ASP A C 1
ATOM 1439 O O . ASP A 1 185 ? -17.513 13.874 6.389 1.00 89.00 185 ASP A O 1
ATOM 1443 N N . LEU A 1 186 ? -19.019 15.074 5.245 1.00 86.88 186 LEU A N 1
ATOM 1444 C CA . LEU A 1 186 ? -18.451 14.733 3.941 1.00 86.88 186 LEU A CA 1
ATOM 1445 C C . LEU A 1 186 ? -16.959 15.124 3.816 1.00 86.88 186 LEU A C 1
ATOM 1447 O O . LEU A 1 186 ? -16.170 14.263 3.432 1.00 86.88 186 LEU A O 1
ATOM 1451 N N . PRO A 1 187 ? -16.519 16.358 4.156 1.00 89.06 187 PRO A N 1
ATOM 1452 C CA . PRO A 1 187 ? -15.093 16.689 4.188 1.00 89.06 187 PRO A CA 1
ATOM 1453 C C . PRO A 1 187 ? -14.244 15.719 5.022 1.00 89.06 187 PRO A C 1
ATOM 1455 O O . PRO A 1 187 ? -13.175 15.313 4.577 1.00 89.06 187 PRO A O 1
ATOM 1458 N N . ALA A 1 188 ? -14.713 15.312 6.203 1.00 92.44 188 ALA A N 1
ATOM 1459 C CA . ALA A 1 188 ? -14.003 14.373 7.065 1.00 92.44 188 ALA A CA 1
ATOM 1460 C C . ALA A 1 188 ? -13.881 12.986 6.417 1.00 92.44 188 ALA A C 1
ATOM 1462 O O . ALA A 1 188 ? -12.785 12.427 6.375 1.00 92.44 188 ALA A O 1
ATOM 1463 N N . LYS A 1 189 ? -14.967 12.460 5.837 1.00 91.12 189 LYS A N 1
ATOM 1464 C CA . LYS A 1 189 ? -14.941 11.174 5.121 1.00 91.12 189 LYS A CA 1
ATOM 1465 C C . LYS A 1 189 ? -13.997 11.206 3.912 1.00 91.12 189 LYS A C 1
ATOM 1467 O O . LYS A 1 189 ? -13.248 10.260 3.671 1.00 91.12 189 LYS A O 1
ATOM 1472 N N . LEU A 1 190 ? -13.961 12.309 3.173 1.00 88.62 190 LEU A N 1
ATOM 1473 C CA . LEU A 1 190 ? -13.036 12.469 2.049 1.00 88.62 190 LEU A CA 1
ATOM 1474 C C . LEU A 1 190 ? -11.574 12.560 2.501 1.00 88.62 190 LEU A C 1
ATOM 1476 O O . LEU A 1 190 ? -10.709 11.918 1.907 1.00 88.62 190 LEU A O 1
ATOM 1480 N N . PHE A 1 191 ? -11.298 13.281 3.589 1.00 91.38 191 PHE A N 1
ATOM 1481 C CA . PHE A 1 191 ? -9.962 13.342 4.180 1.00 91.38 191 PHE A CA 1
ATOM 1482 C C . PHE A 1 191 ? -9.463 11.959 4.621 1.00 91.38 191 PHE A C 1
ATOM 1484 O O . PHE A 1 191 ? -8.323 11.581 4.338 1.00 91.38 191 PHE A O 1
ATOM 1491 N N . VAL A 1 192 ? -10.335 11.168 5.253 1.00 94.25 192 VAL A N 1
ATOM 1492 C CA . VAL A 1 192 ? -10.070 9.769 5.622 1.00 94.25 192 VAL A CA 1
ATOM 1493 C C . VAL A 1 192 ? -9.794 8.907 4.391 1.00 94.25 192 VAL A C 1
ATOM 1495 O O . VAL A 1 192 ? -8.818 8.161 4.377 1.00 94.25 192 VAL A O 1
ATOM 1498 N N . THR A 1 193 ? -10.603 9.048 3.340 1.00 89.81 193 THR A N 1
ATOM 1499 C CA . THR A 1 193 ? -10.441 8.287 2.092 1.00 89.81 193 THR A CA 1
ATOM 1500 C C . THR A 1 193 ? -9.087 8.573 1.438 1.00 89.81 193 THR A C 1
ATOM 1502 O O . THR A 1 193 ? -8.371 7.644 1.067 1.00 89.81 193 THR A O 1
ATOM 1505 N N . HIS A 1 194 ? -8.681 9.844 1.356 1.00 88.69 194 HIS A N 1
ATOM 1506 C CA . HIS A 1 194 ? -7.362 10.214 0.831 1.00 88.69 194 HIS A CA 1
ATOM 1507 C C . HIS A 1 194 ? -6.213 9.750 1.727 1.00 88.69 194 HIS A C 1
ATOM 1509 O O . HIS A 1 194 ? -5.181 9.322 1.219 1.00 88.69 194 HIS A O 1
ATOM 1515 N N . THR A 1 195 ? -6.404 9.765 3.048 1.00 93.69 195 THR A N 1
ATOM 1516 C CA . THR A 1 195 ? -5.426 9.225 4.004 1.00 93.69 195 THR A CA 1
ATOM 1517 C C . THR A 1 195 ? -5.193 7.733 3.765 1.00 93.69 195 THR A C 1
ATOM 1519 O O . THR A 1 195 ? -4.052 7.295 3.619 1.00 93.69 195 THR A O 1
ATOM 1522 N N . PHE A 1 196 ? -6.278 6.963 3.660 1.00 93.06 196 PHE A N 1
ATOM 1523 C CA . PHE A 1 196 ? -6.234 5.536 3.353 1.00 93.06 196 PHE A CA 1
ATOM 1524 C C . PHE A 1 196 ? -5.564 5.270 1.998 1.00 93.06 196 PHE A C 1
ATOM 1526 O O . PHE A 1 196 ? -4.652 4.446 1.913 1.00 93.06 196 PHE A O 1
ATOM 1533 N N . HIS A 1 197 ? -5.958 6.012 0.958 1.00 88.31 197 HIS A N 1
ATOM 1534 C CA . HIS A 1 197 ? -5.359 5.905 -0.370 1.00 88.31 197 HIS A CA 1
ATOM 1535 C C . HIS A 1 197 ? -3.850 6.173 -0.347 1.00 88.31 197 HIS A C 1
ATOM 1537 O O . HIS A 1 197 ? -3.075 5.385 -0.884 1.00 88.31 197 HIS A O 1
ATOM 1543 N N . SER A 1 198 ? -3.436 7.267 0.298 1.00 90.19 198 SER A N 1
ATOM 1544 C CA . SER A 1 198 ? -2.037 7.679 0.399 1.00 90.19 198 SER A CA 1
ATOM 1545 C C . SER A 1 198 ? -1.183 6.575 1.024 1.00 90.19 198 SER A C 1
ATOM 1547 O O . SER A 1 198 ? -0.173 6.172 0.444 1.00 90.19 198 SER A O 1
ATOM 1549 N N . LEU A 1 199 ? -1.608 6.031 2.170 1.00 94.19 199 LEU A N 1
ATOM 1550 C CA . LEU A 1 199 ? -0.911 4.926 2.832 1.00 94.19 199 LEU A CA 1
ATOM 1551 C C . LEU A 1 199 ? -0.828 3.686 1.933 1.00 94.19 199 LEU A C 1
ATOM 1553 O O . LEU A 1 199 ? 0.254 3.129 1.749 1.00 94.19 199 LEU A O 1
ATOM 1557 N N . LEU A 1 200 ? -1.948 3.280 1.335 1.00 91.81 200 LEU A N 1
ATOM 1558 C CA . LEU A 1 200 ? -2.007 2.114 0.458 1.00 91.81 200 LEU A CA 1
ATOM 1559 C C . LEU A 1 200 ? -1.062 2.249 -0.747 1.00 91.81 200 LEU A C 1
ATOM 1561 O O . LEU A 1 200 ? -0.325 1.313 -1.054 1.00 91.81 200 LEU A O 1
ATOM 1565 N N . MET A 1 201 ? -1.022 3.420 -1.392 1.00 88.19 201 MET A N 1
ATOM 1566 C CA . MET A 1 201 ? -0.115 3.687 -2.513 1.00 88.19 201 MET A CA 1
ATOM 1567 C C . MET A 1 201 ? 1.354 3.619 -2.100 1.00 88.19 201 MET A C 1
ATOM 1569 O O . MET A 1 201 ? 2.153 3.015 -2.814 1.00 88.19 201 MET A O 1
ATOM 1573 N N . LYS A 1 202 ? 1.719 4.181 -0.940 1.00 92.50 202 LYS A N 1
ATOM 1574 C CA . LYS A 1 202 ? 3.095 4.108 -0.423 1.00 92.50 202 LYS A CA 1
ATOM 1575 C C . LYS A 1 202 ? 3.515 2.668 -0.127 1.00 92.50 202 LYS A C 1
ATOM 1577 O O . LYS A 1 202 ? 4.619 2.277 -0.494 1.00 92.50 202 LYS A O 1
ATOM 1582 N N . LEU A 1 203 ? 2.634 1.856 0.461 1.00 93.94 203 LEU A N 1
ATOM 1583 C CA . LEU A 1 203 ? 2.914 0.439 0.727 1.00 93.94 203 LEU A CA 1
ATOM 1584 C C . LEU A 1 203 ? 3.077 -0.367 -0.570 1.00 93.94 203 LEU A C 1
ATOM 1586 O O . LEU A 1 203 ? 4.028 -1.134 -0.702 1.00 93.94 203 LEU A O 1
ATOM 1590 N N . ILE A 1 204 ? 2.200 -0.152 -1.557 1.00 89.94 204 ILE A N 1
ATOM 1591 C CA . ILE A 1 204 ? 2.317 -0.783 -2.881 1.00 89.94 204 ILE A CA 1
ATOM 1592 C C . ILE A 1 204 ? 3.621 -0.360 -3.568 1.00 89.94 204 ILE A C 1
ATOM 1594 O O . ILE A 1 204 ? 4.331 -1.205 -4.111 1.00 89.94 204 ILE A O 1
ATOM 1598 N N . ALA A 1 205 ? 3.971 0.928 -3.529 1.00 88.25 205 ALA A N 1
ATOM 1599 C CA . ALA A 1 205 ? 5.213 1.433 -4.104 1.00 88.25 205 ALA A CA 1
ATOM 1600 C C . ALA A 1 205 ? 6.452 0.820 -3.433 1.00 88.25 205 ALA A C 1
ATOM 1602 O O . ALA A 1 205 ? 7.385 0.421 -4.132 1.00 88.25 205 ALA A O 1
ATOM 1603 N N . ALA A 1 206 ? 6.447 0.687 -2.105 1.00 90.38 206 ALA A N 1
ATOM 1604 C CA . ALA A 1 206 ? 7.531 0.046 -1.368 1.00 90.38 206 ALA A CA 1
ATOM 1605 C C . ALA A 1 206 ? 7.712 -1.425 -1.783 1.00 90.38 206 ALA A C 1
ATOM 1607 O O . ALA A 1 206 ? 8.832 -1.857 -2.058 1.00 90.38 206 ALA A O 1
ATOM 1608 N N . GLU A 1 207 ? 6.621 -2.181 -1.931 1.00 87.12 207 GLU A N 1
ATOM 1609 C CA . GLU A 1 207 ? 6.690 -3.569 -2.404 1.00 87.12 207 GLU A CA 1
ATOM 1610 C C . GLU A 1 207 ? 7.132 -3.683 -3.866 1.00 87.12 207 GLU A C 1
ATOM 1612 O O . GLU A 1 207 ? 7.868 -4.604 -4.216 1.00 87.12 207 GLU A O 1
ATOM 1617 N N . ILE A 1 208 ? 6.744 -2.739 -4.730 1.00 84.88 208 ILE A N 1
ATOM 1618 C CA . ILE A 1 208 ? 7.257 -2.672 -6.105 1.00 84.88 208 ILE A CA 1
ATOM 1619 C C . ILE A 1 208 ? 8.773 -2.488 -6.084 1.00 84.88 208 ILE A C 1
ATOM 1621 O O . ILE A 1 208 ? 9.482 -3.195 -6.797 1.00 84.88 208 ILE A O 1
ATOM 1625 N N . VAL A 1 209 ? 9.283 -1.561 -5.276 1.00 85.12 209 VAL A N 1
ATOM 1626 C CA . VAL A 1 209 ? 10.724 -1.310 -5.136 1.00 85.12 209 VAL A CA 1
ATOM 1627 C C . VAL A 1 209 ? 11.451 -2.551 -4.603 1.00 85.12 209 VAL A C 1
ATOM 1629 O O . VAL A 1 209 ? 12.470 -2.950 -5.174 1.00 85.12 209 VAL A O 1
ATOM 1632 N N . ALA A 1 210 ? 10.904 -3.206 -3.573 1.00 84.31 210 ALA A N 1
ATOM 1633 C CA . ALA A 1 210 ? 11.453 -4.444 -3.015 1.00 84.31 210 ALA A CA 1
ATOM 1634 C C . ALA A 1 210 ? 11.507 -5.570 -4.062 1.00 84.31 210 ALA A C 1
ATOM 1636 O O . ALA A 1 210 ? 12.552 -6.189 -4.262 1.00 84.31 210 ALA A O 1
ATOM 1637 N N . ALA A 1 211 ? 10.420 -5.774 -4.813 1.00 78.38 211 ALA A N 1
ATOM 1638 C CA . ALA A 1 211 ? 10.323 -6.801 -5.851 1.00 78.38 211 ALA A CA 1
ATOM 1639 C C . ALA A 1 211 ? 11.313 -6.604 -7.015 1.00 78.38 211 ALA A C 1
ATOM 1641 O O . ALA A 1 211 ? 11.580 -7.541 -7.766 1.00 78.38 211 ALA A O 1
ATOM 1642 N N . HIS A 1 212 ? 11.875 -5.403 -7.174 1.00 75.88 212 HIS A N 1
ATOM 1643 C CA . HIS A 1 212 ? 12.902 -5.104 -8.172 1.00 75.88 212 HIS A CA 1
ATOM 1644 C C . HIS A 1 212 ? 14.339 -5.303 -7.668 1.00 75.88 212 HIS A C 1
ATOM 1646 O O . HIS A 1 212 ? 15.278 -4.973 -8.394 1.00 75.88 212 HIS A O 1
ATOM 1652 N N . GLY A 1 213 ? 14.524 -5.824 -6.449 1.00 72.75 213 GLY A N 1
ATOM 1653 C CA . GLY A 1 213 ? 15.844 -6.076 -5.865 1.00 72.75 213 GLY A CA 1
ATOM 1654 C C . GLY A 1 213 ? 16.638 -4.800 -5.574 1.00 72.75 213 GLY A C 1
ATOM 1655 O O . GLY A 1 213 ? 17.862 -4.846 -5.487 1.00 72.75 213 GLY A O 1
ATOM 1656 N N . MET A 1 214 ? 15.957 -3.654 -5.474 1.00 67.38 214 MET A N 1
ATOM 1657 C CA . MET A 1 214 ? 16.588 -2.365 -5.173 1.00 67.38 214 MET A CA 1
ATOM 1658 C C . MET A 1 214 ? 16.824 -2.173 -3.671 1.00 67.38 214 MET A C 1
ATOM 1660 O O . MET A 1 214 ? 17.724 -1.431 -3.288 1.00 67.38 214 MET A O 1
ATOM 1664 N N . ALA A 1 215 ? 16.026 -2.836 -2.830 1.00 68.19 215 ALA A N 1
ATOM 1665 C CA . ALA A 1 215 ? 16.117 -2.771 -1.377 1.00 68.19 215 ALA A CA 1
ATOM 1666 C C . ALA A 1 215 ? 16.929 -3.940 -0.798 1.00 68.19 215 ALA A C 1
ATOM 1668 O O . ALA A 1 215 ? 17.010 -5.018 -1.384 1.00 68.19 215 ALA A O 1
ATOM 1669 N N . SER A 1 216 ? 17.508 -3.729 0.388 1.00 62.41 216 SER A N 1
ATOM 1670 C CA . SER A 1 216 ? 18.107 -4.801 1.197 1.00 62.41 216 SER A CA 1
ATOM 1671 C C . SER A 1 216 ? 17.054 -5.751 1.779 1.00 62.41 216 SER A C 1
ATOM 1673 O O . SER A 1 216 ? 17.345 -6.925 2.006 1.00 62.41 216 SER A O 1
ATOM 1675 N N . SER A 1 217 ? 15.846 -5.233 2.019 1.00 66.19 217 SER A N 1
ATOM 1676 C CA . SER A 1 217 ? 14.662 -5.986 2.429 1.00 66.19 217 SER A CA 1
ATOM 1677 C C . SER A 1 217 ? 13.986 -6.642 1.229 1.00 66.19 217 SER A C 1
ATOM 1679 O O . SER A 1 217 ? 13.862 -6.044 0.159 1.00 66.19 217 SER A O 1
ATOM 1681 N N . THR A 1 218 ? 13.511 -7.872 1.423 1.00 70.75 218 THR A N 1
ATOM 1682 C CA . THR A 1 218 ? 12.731 -8.609 0.422 1.00 70.75 218 THR A CA 1
ATOM 1683 C C . THR A 1 218 ? 11.252 -8.211 0.409 1.00 70.75 218 THR A C 1
ATOM 1685 O O . THR A 1 218 ? 10.573 -8.498 -0.574 1.00 70.75 218 THR A O 1
ATOM 1688 N N . SER A 1 219 ? 10.743 -7.568 1.472 1.00 83.44 219 SER A N 1
ATOM 1689 C CA . SER A 1 219 ? 9.375 -7.038 1.566 1.00 83.44 219 SER A CA 1
ATOM 1690 C C . SER A 1 219 ? 9.201 -6.190 2.831 1.00 83.44 219 SER A C 1
ATOM 1692 O O . SER A 1 219 ? 9.268 -6.715 3.947 1.00 83.44 219 SER A O 1
ATOM 1694 N N . LEU A 1 220 ? 8.886 -4.903 2.655 1.00 90.50 220 LEU A N 1
ATOM 1695 C CA . LEU A 1 220 ? 8.584 -3.992 3.762 1.00 90.50 220 LEU A CA 1
ATOM 1696 C C . LEU A 1 220 ? 7.308 -4.422 4.497 1.00 90.50 220 LEU A C 1
ATOM 1698 O O . LEU A 1 220 ? 7.236 -4.359 5.721 1.00 90.50 220 LEU A O 1
ATOM 1702 N N . ILE A 1 221 ? 6.299 -4.905 3.769 1.00 91.81 221 ILE A N 1
ATOM 1703 C CA . ILE A 1 221 ? 5.025 -5.327 4.366 1.00 91.81 221 ILE A CA 1
ATOM 1704 C C . ILE A 1 221 ? 5.228 -6.477 5.352 1.00 91.81 221 ILE A C 1
ATOM 1706 O O . ILE A 1 221 ? 4.651 -6.464 6.440 1.00 91.81 221 ILE A O 1
ATOM 1710 N N . HIS A 1 222 ? 6.062 -7.458 5.004 1.00 87.06 222 HIS A N 1
ATOM 1711 C CA . HIS A 1 222 ? 6.336 -8.575 5.905 1.00 87.06 222 HIS A CA 1
ATOM 1712 C C . HIS A 1 222 ? 7.212 -8.168 7.095 1.00 87.06 222 HIS A C 1
ATOM 1714 O O . HIS A 1 222 ? 7.033 -8.711 8.184 1.00 87.06 222 HIS A O 1
ATOM 1720 N N . GLU A 1 223 ? 8.121 -7.205 6.923 1.00 90.62 223 GLU A N 1
ATOM 1721 C CA . GLU A 1 223 ? 8.871 -6.622 8.042 1.00 90.62 223 GLU A CA 1
ATOM 1722 C C . GLU A 1 223 ? 7.937 -5.917 9.029 1.00 90.62 223 GLU A C 1
ATOM 1724 O O . GLU A 1 223 ? 8.023 -6.173 10.228 1.00 90.62 223 GLU A O 1
ATOM 1729 N N . LEU A 1 224 ? 6.980 -5.122 8.538 1.00 94.81 224 LEU A N 1
ATOM 1730 C CA . LEU A 1 224 ? 5.966 -4.470 9.371 1.00 94.81 224 LEU A CA 1
ATOM 1731 C C . LEU A 1 224 ? 5.055 -5.490 10.079 1.00 94.81 224 LEU A C 1
ATOM 1733 O O . LEU A 1 224 ? 4.760 -5.334 11.263 1.00 94.81 224 LEU A O 1
ATOM 1737 N N . LEU A 1 225 ? 4.638 -6.561 9.393 1.00 91.69 225 LEU A N 1
ATOM 1738 C CA . LEU A 1 225 ? 3.820 -7.633 9.982 1.00 91.69 225 LEU A CA 1
ATOM 1739 C C . LEU A 1 225 ? 4.544 -8.418 11.083 1.00 91.69 225 LEU A C 1
ATOM 1741 O O . LEU A 1 225 ? 3.891 -8.944 11.985 1.00 91.69 225 LEU A O 1
ATOM 1745 N N . ALA A 1 226 ? 5.875 -8.497 11.032 1.00 90.19 226 ALA A N 1
ATOM 1746 C CA . ALA A 1 226 ? 6.671 -9.152 12.065 1.00 90.19 226 ALA A CA 1
ATOM 1747 C C . ALA A 1 226 ? 6.766 -8.328 13.368 1.00 90.19 226 ALA A C 1
ATOM 1749 O O . ALA A 1 226 ? 7.210 -8.851 14.391 1.00 90.19 226 ALA A O 1
ATOM 1750 N N . ILE A 1 227 ? 6.339 -7.058 13.367 1.00 93.06 227 ILE A N 1
ATOM 1751 C CA . ILE A 1 227 ? 6.388 -6.184 14.544 1.00 93.06 227 ILE A CA 1
ATOM 1752 C C . ILE A 1 227 ? 5.185 -6.437 15.469 1.00 93.06 227 ILE A C 1
ATOM 1754 O O . ILE A 1 227 ? 4.043 -6.059 15.194 1.00 93.06 227 ILE A O 1
ATOM 1758 N N . GLU A 1 228 ? 5.460 -7.027 16.635 1.00 89.44 228 GLU A N 1
ATOM 1759 C CA . GLU A 1 228 ? 4.434 -7.346 17.638 1.00 89.44 228 GLU A CA 1
ATOM 1760 C C . GLU A 1 228 ? 3.870 -6.120 18.355 1.00 89.44 228 GLU A C 1
ATOM 1762 O O . GLU A 1 228 ? 2.660 -6.005 18.536 1.00 89.44 228 GLU A O 1
ATOM 1767 N N . LYS A 1 229 ? 4.735 -5.199 18.793 1.00 94.69 229 LYS A N 1
ATOM 1768 C CA . LYS A 1 229 ? 4.321 -4.070 19.635 1.00 94.69 229 LYS A CA 1
ATOM 1769 C C . LYS A 1 229 ? 3.728 -2.951 18.791 1.00 94.69 229 LYS A C 1
ATOM 1771 O O . LYS A 1 229 ? 4.375 -2.482 17.860 1.00 94.69 229 LYS A O 1
ATOM 1776 N N . ASP A 1 230 ? 2.546 -2.475 19.173 1.00 96.56 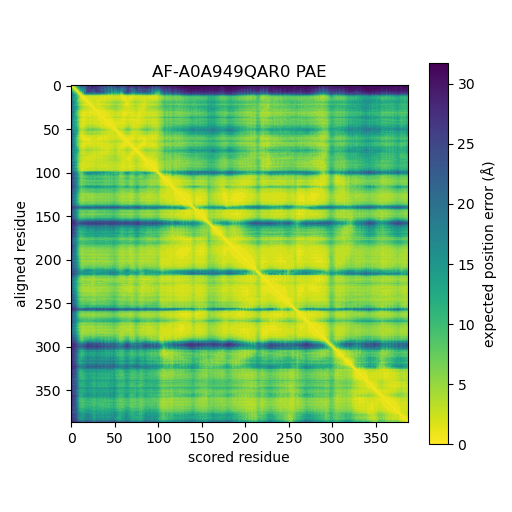230 ASP A N 1
ATOM 1777 C CA . ASP A 1 230 ? 1.848 -1.398 18.465 1.00 96.56 230 ASP A CA 1
ATOM 1778 C C . ASP A 1 230 ? 2.694 -0.128 18.354 1.00 96.56 230 ASP A C 1
ATOM 1780 O O . ASP A 1 230 ? 2.755 0.475 17.290 1.00 96.56 230 ASP A O 1
ATOM 1784 N N . GLU A 1 231 ? 3.390 0.267 19.422 1.00 96.69 231 GLU A N 1
ATOM 1785 C CA . GLU A 1 231 ? 4.251 1.452 19.406 1.00 96.69 231 GLU A CA 1
ATOM 1786 C C . GLU A 1 231 ? 5.397 1.305 18.400 1.00 96.69 231 GLU A C 1
ATOM 1788 O O . GLU A 1 231 ? 5.706 2.244 17.677 1.00 96.69 231 GLU A O 1
ATOM 1793 N N . ALA A 1 232 ? 5.993 0.114 18.309 1.00 97.19 232 ALA A N 1
ATOM 1794 C CA . ALA A 1 232 ? 7.061 -0.146 17.352 1.00 97.19 232 ALA A CA 1
ATOM 1795 C C . ALA A 1 232 ? 6.541 -0.167 15.906 1.00 97.19 232 ALA A C 1
ATOM 1797 O O . ALA A 1 232 ? 7.242 0.293 15.011 1.00 97.19 232 ALA A O 1
ATOM 1798 N N . LEU A 1 233 ? 5.315 -0.654 15.677 1.00 97.38 233 LEU A N 1
ATOM 1799 C CA . LEU A 1 233 ? 4.686 -0.632 14.354 1.00 97.38 233 LEU A CA 1
ATOM 1800 C C . LEU A 1 233 ? 4.432 0.809 13.889 1.00 97.38 233 LEU A C 1
ATOM 1802 O O . LEU A 1 233 ? 4.723 1.141 12.744 1.00 97.38 233 LEU A O 1
ATOM 1806 N N . ILE A 1 234 ? 3.925 1.669 14.778 1.00 97.62 234 ILE A N 1
ATOM 1807 C CA . ILE A 1 234 ? 3.697 3.091 14.482 1.00 97.62 234 ILE A CA 1
ATOM 1808 C C . ILE A 1 234 ? 5.009 3.811 14.163 1.00 97.62 234 ILE A C 1
ATOM 1810 O O . ILE A 1 234 ? 5.061 4.561 13.191 1.00 97.62 234 ILE A O 1
ATOM 1814 N N . GLU A 1 235 ? 6.072 3.569 14.933 1.00 97.19 235 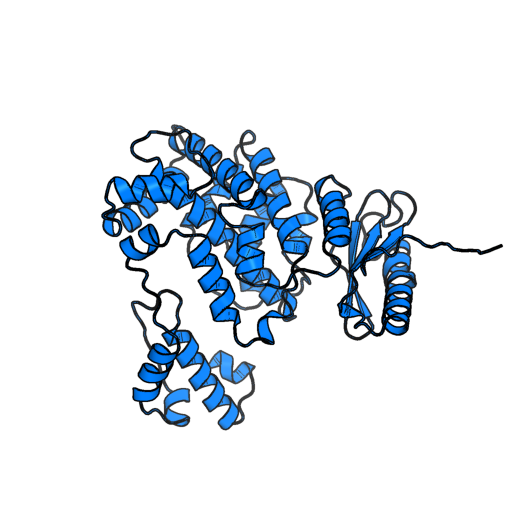GLU A N 1
ATOM 1815 C CA . GLU A 1 235 ? 7.378 4.180 14.662 1.00 97.19 235 GLU A CA 1
ATOM 1816 C C . GLU A 1 235 ? 8.001 3.676 13.352 1.00 97.19 235 GLU A C 1
ATOM 1818 O O . GLU A 1 235 ? 8.567 4.474 12.608 1.00 97.19 235 GLU A O 1
ATOM 1823 N N . ALA A 1 236 ? 7.848 2.391 13.018 1.00 96.94 236 ALA A N 1
ATOM 1824 C CA . ALA A 1 236 ? 8.311 1.850 11.739 1.00 96.94 236 ALA A CA 1
ATOM 1825 C C . ALA A 1 236 ? 7.540 2.450 10.551 1.00 96.94 236 ALA A C 1
ATOM 1827 O O . ALA A 1 236 ? 8.147 2.899 9.584 1.00 96.94 236 ALA A O 1
ATOM 1828 N N . LEU A 1 237 ? 6.208 2.551 10.640 1.00 96.81 237 LEU A N 1
ATOM 1829 C CA . LEU A 1 237 ? 5.403 3.240 9.623 1.00 96.81 237 LEU A CA 1
ATOM 1830 C C . LEU A 1 237 ? 5.815 4.705 9.472 1.00 96.81 237 LEU A C 1
ATOM 1832 O O . LEU A 1 237 ? 5.901 5.204 8.352 1.00 96.81 237 LEU A O 1
ATOM 1836 N N . ARG A 1 238 ? 6.104 5.389 10.584 1.00 95.94 238 ARG A N 1
ATOM 1837 C CA . ARG A 1 238 ? 6.592 6.767 10.555 1.00 95.94 238 ARG A CA 1
ATOM 1838 C C . ARG A 1 238 ? 7.903 6.867 9.785 1.00 95.94 238 ARG A C 1
ATOM 1840 O O . ARG A 1 238 ? 7.961 7.582 8.795 1.00 95.94 238 ARG A O 1
ATOM 1847 N N . ALA A 1 239 ? 8.917 6.124 10.215 1.00 95.38 239 ALA A N 1
ATOM 1848 C CA . ALA A 1 239 ? 10.265 6.240 9.680 1.00 95.38 239 ALA A CA 1
ATOM 1849 C C . ALA A 1 239 ? 10.373 5.727 8.236 1.00 95.38 239 ALA A C 1
ATOM 1851 O O . ALA A 1 239 ? 10.934 6.405 7.375 1.00 95.38 239 ALA A O 1
ATOM 1852 N N . ASP A 1 240 ? 9.829 4.542 7.958 1.00 94.44 240 ASP A N 1
ATOM 1853 C CA . ASP A 1 240 ? 10.070 3.851 6.693 1.00 94.44 240 ASP A CA 1
ATOM 1854 C C . ASP A 1 240 ? 9.066 4.248 5.606 1.00 94.44 240 ASP A C 1
ATOM 1856 O O . ASP A 1 240 ? 9.446 4.324 4.435 1.00 94.44 240 ASP A O 1
ATOM 1860 N N . VAL A 1 241 ? 7.812 4.543 5.978 1.00 94.75 241 VAL A N 1
ATOM 1861 C CA . VAL A 1 241 ? 6.722 4.825 5.027 1.00 94.75 241 VAL A CA 1
ATOM 1862 C C . VAL A 1 241 ? 6.416 6.317 4.929 1.00 94.75 241 VAL A C 1
ATOM 1864 O O . VAL A 1 241 ? 6.454 6.865 3.832 1.00 94.75 241 VAL A O 1
ATOM 1867 N N . GLU A 1 242 ? 6.107 6.986 6.041 1.00 94.88 242 GLU A N 1
ATOM 1868 C CA . GLU A 1 242 ? 5.638 8.382 6.029 1.00 94.88 242 GLU A CA 1
ATOM 1869 C C . GLU A 1 242 ? 6.768 9.413 5.888 1.00 94.88 242 GLU A C 1
ATOM 1871 O O . GLU A 1 242 ? 6.587 10.417 5.206 1.00 94.88 242 GLU A O 1
ATOM 1876 N N . ASP A 1 243 ? 7.942 9.149 6.461 1.00 93.25 243 ASP A N 1
ATOM 1877 C CA . ASP A 1 243 ? 9.147 9.980 6.301 1.00 93.25 243 ASP A CA 1
ATOM 1878 C C . ASP A 1 243 ? 10.004 9.520 5.099 1.00 93.25 243 ASP A C 1
ATOM 1880 O O . ASP A 1 243 ? 11.052 10.093 4.786 1.00 93.25 243 ASP A O 1
ATOM 1884 N N . GLY A 1 244 ? 9.565 8.461 4.409 1.00 92.81 244 GLY A N 1
ATOM 1885 C CA . GLY A 1 244 ? 10.191 7.932 3.201 1.00 92.81 244 GLY A CA 1
ATOM 1886 C C . GLY A 1 244 ? 11.527 7.218 3.424 1.00 92.81 244 GLY A C 1
ATOM 1887 O O . GLY A 1 244 ? 12.297 7.074 2.471 1.00 92.81 244 GLY A O 1
ATOM 1888 N N . GLY A 1 245 ? 11.836 6.771 4.646 1.00 92.94 245 GLY A N 1
ATOM 1889 C CA . GLY A 1 245 ? 13.093 6.095 4.989 1.00 92.94 245 GLY A CA 1
ATOM 1890 C C . GLY A 1 245 ? 13.414 4.902 4.086 1.00 92.94 245 GLY A C 1
ATOM 1891 O O . GLY A 1 245 ? 14.542 4.796 3.599 1.00 92.94 245 GLY A O 1
ATOM 1892 N N . PHE A 1 246 ? 12.412 4.078 3.762 1.00 92.75 246 PHE A N 1
ATOM 1893 C CA . PHE A 1 246 ? 12.569 2.934 2.862 1.00 92.75 246 PHE A CA 1
ATOM 1894 C C . PHE A 1 246 ? 13.006 3.358 1.449 1.00 92.75 246 PHE A C 1
ATOM 1896 O O . PHE A 1 246 ? 13.930 2.786 0.872 1.00 92.75 246 PHE A O 1
ATOM 1903 N N . PHE A 1 247 ? 12.379 4.401 0.901 1.00 91.69 247 PHE A N 1
ATOM 1904 C CA . PHE A 1 247 ? 12.682 4.920 -0.436 1.00 91.69 247 PHE A CA 1
ATOM 1905 C C . PHE A 1 247 ? 14.045 5.621 -0.478 1.00 91.69 247 PHE A C 1
ATOM 1907 O O . PHE A 1 247 ? 14.851 5.386 -1.380 1.00 91.69 247 PHE A O 1
ATOM 1914 N N . ASN A 1 248 ? 14.353 6.418 0.544 1.00 91.19 248 ASN A N 1
ATOM 1915 C CA . ASN A 1 248 ? 15.636 7.100 0.671 1.00 91.19 248 ASN A CA 1
ATOM 1916 C C . ASN A 1 248 ? 16.809 6.112 0.739 1.00 91.19 248 ASN A C 1
ATOM 1918 O O . ASN A 1 248 ? 17.852 6.364 0.133 1.00 91.19 248 ASN A O 1
ATOM 1922 N N . ALA A 1 249 ? 16.637 4.975 1.423 1.00 89.94 249 ALA A N 1
ATOM 1923 C CA . ALA A 1 249 ? 17.659 3.935 1.534 1.00 89.94 249 ALA A CA 1
ATOM 1924 C C . ALA A 1 249 ? 18.041 3.305 0.181 1.00 89.94 249 ALA A C 1
ATOM 1926 O O . ALA A 1 249 ? 19.161 2.814 0.033 1.00 89.94 249 ALA A O 1
ATOM 1927 N N . VAL A 1 250 ? 17.14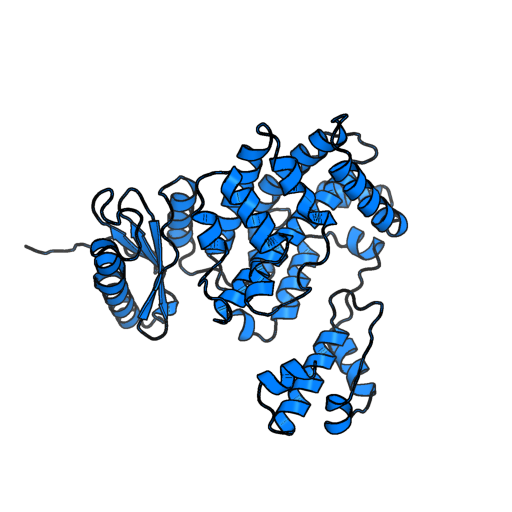9 3.357 -0.815 1.00 87.19 250 VAL A N 1
ATOM 1928 C CA . VAL A 1 250 ? 17.389 2.853 -2.179 1.00 87.19 250 VAL A CA 1
ATOM 1929 C C . VAL A 1 250 ? 17.695 3.965 -3.194 1.00 87.19 250 VAL A C 1
ATOM 1931 O O . VAL A 1 250 ? 17.757 3.709 -4.396 1.00 87.19 250 VAL A O 1
ATOM 1934 N N . GLY A 1 251 ? 17.895 5.204 -2.730 1.00 86.31 251 GLY A N 1
ATOM 1935 C CA . GLY A 1 251 ? 18.211 6.365 -3.572 1.00 86.31 251 GLY A CA 1
ATOM 1936 C C . GLY A 1 251 ? 17.004 7.035 -4.238 1.00 86.31 251 GLY A C 1
ATOM 1937 O O . GLY A 1 251 ? 17.187 7.875 -5.118 1.00 86.31 251 GLY A O 1
ATOM 1938 N N . LEU A 1 252 ? 15.777 6.687 -3.833 1.00 87.31 252 LEU A N 1
ATOM 1939 C CA . LEU A 1 252 ? 14.542 7.335 -4.280 1.00 87.31 252 LEU A CA 1
ATOM 1940 C C . LEU A 1 252 ? 14.177 8.469 -3.314 1.00 87.31 252 LEU A C 1
ATOM 1942 O O . LEU A 1 252 ? 13.408 8.293 -2.370 1.00 87.31 252 LEU A O 1
ATOM 1946 N N . HIS A 1 253 ? 14.768 9.637 -3.544 1.00 87.94 253 HIS A N 1
ATOM 1947 C CA . HIS A 1 253 ? 14.553 10.832 -2.727 1.00 87.94 253 HIS A CA 1
ATOM 1948 C C . HIS A 1 253 ? 13.327 11.626 -3.187 1.00 87.94 253 HIS A C 1
ATOM 1950 O O . HIS A 1 253 ? 13.038 11.674 -4.380 1.00 87.94 253 HIS A O 1
ATOM 1956 N N . GLY A 1 254 ? 12.625 12.266 -2.246 1.00 84.38 254 GLY A N 1
ATOM 1957 C CA . GLY A 1 254 ? 11.447 13.092 -2.555 1.00 84.38 254 GLY A CA 1
ATOM 1958 C C . GLY A 1 254 ? 10.232 12.293 -3.040 1.00 84.38 254 GLY A C 1
ATOM 1959 O O . GLY A 1 254 ? 9.328 12.848 -3.645 1.00 84.38 254 GLY A O 1
ATOM 1960 N N . PHE A 1 255 ? 10.197 10.974 -2.812 1.00 86.25 255 PHE A N 1
ATOM 1961 C CA . PHE A 1 255 ? 9.021 10.172 -3.166 1.00 86.25 255 PHE A CA 1
ATOM 1962 C C . PHE A 1 255 ? 7.832 10.456 -2.236 1.00 86.25 255 PHE A C 1
ATOM 1964 O O . PHE A 1 255 ? 6.684 10.473 -2.673 1.00 86.25 255 PHE A O 1
ATOM 1971 N N . VAL A 1 256 ? 8.113 10.684 -0.950 1.00 86.12 256 VAL A N 1
ATOM 1972 C CA . VAL A 1 256 ? 7.111 11.025 0.063 1.00 86.12 256 VAL A CA 1
ATOM 1973 C C . VAL A 1 256 ? 7.357 12.462 0.506 1.00 86.12 256 VAL A C 1
ATOM 1975 O O . VAL A 1 256 ? 8.335 12.735 1.197 1.00 86.12 256 VAL A O 1
ATOM 1978 N N . GLU A 1 257 ? 6.503 13.387 0.063 1.00 67.94 257 GLU A N 1
ATOM 1979 C CA . GLU A 1 257 ? 6.643 14.825 0.358 1.00 67.94 257 GLU A CA 1
ATOM 1980 C C . GLU A 1 257 ? 5.461 15.398 1.161 1.00 67.94 257 GLU A C 1
ATOM 1982 O O . GLU A 1 257 ? 5.621 16.380 1.887 1.00 67.94 257 GLU A O 1
ATOM 1987 N N . GLU A 1 258 ? 4.276 14.780 1.098 1.00 67.31 258 GLU A N 1
ATOM 1988 C CA . GLU A 1 258 ? 3.069 15.305 1.745 1.00 67.31 258 GLU A CA 1
ATOM 1989 C C . GLU A 1 258 ? 2.842 14.733 3.153 1.00 67.31 258 GLU A C 1
ATOM 1991 O O . GLU A 1 258 ? 2.292 13.646 3.336 1.00 67.31 258 GLU A O 1
ATOM 1996 N N . ALA A 1 259 ? 3.163 15.527 4.178 1.00 75.06 259 ALA A N 1
ATOM 1997 C CA . ALA A 1 259 ? 2.921 15.178 5.582 1.00 75.06 259 ALA A CA 1
ATOM 1998 C C . ALA A 1 259 ? 1.439 15.268 6.015 1.00 75.06 259 ALA A C 1
ATOM 2000 O O . ALA A 1 259 ? 1.108 14.950 7.158 1.00 75.06 259 ALA A O 1
ATOM 2001 N N . ILE A 1 260 ? 0.532 15.716 5.137 1.00 87.50 260 ILE A N 1
ATOM 2002 C CA . ILE A 1 260 ? -0.884 15.933 5.477 1.00 87.50 260 ILE A CA 1
ATOM 2003 C C . ILE A 1 260 ? -1.583 14.616 5.832 1.00 87.50 260 ILE A C 1
ATOM 2005 O O . ILE A 1 260 ? -2.400 14.584 6.752 1.00 87.50 260 ILE A O 1
ATOM 2009 N N . PHE A 1 261 ? -1.226 13.523 5.156 1.00 92.50 261 PHE A N 1
ATOM 2010 C CA . PHE A 1 261 ? -1.878 12.222 5.308 1.00 92.50 261 PHE A CA 1
ATOM 2011 C C . PHE A 1 261 ? -1.199 11.287 6.324 1.00 92.50 261 PHE A C 1
ATOM 2013 O O . PHE A 1 261 ? -1.668 10.173 6.524 1.00 92.50 261 PHE A O 1
ATOM 2020 N N . SER A 1 262 ? -0.152 11.729 7.030 1.00 94.50 262 SER A N 1
ATOM 2021 C CA . SER A 1 262 ? 0.506 10.932 8.084 1.00 94.50 262 SER A CA 1
ATOM 2022 C C . SER A 1 262 ? -0.109 11.124 9.481 1.00 94.50 262 SER A C 1
ATOM 2024 O O . SER A 1 262 ? 0.338 10.530 10.464 1.00 94.50 262 SER A O 1
ATOM 2026 N N . TRP A 1 263 ? -1.169 11.935 9.588 1.00 95.56 263 TRP A N 1
ATOM 2027 C CA . TRP A 1 263 ? -1.801 12.340 10.852 1.00 95.56 263 TRP A CA 1
ATOM 2028 C C . TRP A 1 263 ? -2.307 11.165 11.707 1.00 95.56 263 TRP A C 1
ATOM 2030 O O . TRP A 1 263 ? -2.375 11.283 12.934 1.00 95.56 263 TRP A O 1
ATOM 2040 N N . TYR A 1 264 ? -2.644 10.029 11.087 1.00 95.94 264 TYR A N 1
ATOM 2041 C CA . TYR A 1 264 ? -3.126 8.838 11.791 1.00 95.94 264 TYR A CA 1
ATOM 2042 C C . TYR A 1 264 ? -2.075 8.275 12.760 1.00 95.94 264 TYR A C 1
ATOM 2044 O O . TYR A 1 264 ? -2.436 7.745 13.809 1.00 95.94 264 TYR A O 1
ATOM 2052 N N . LEU A 1 265 ? -0.782 8.460 12.472 1.00 95.50 265 LEU A N 1
ATOM 2053 C CA . LEU A 1 265 ? 0.303 8.071 13.376 1.00 95.50 265 LEU A CA 1
ATOM 2054 C C . LEU A 1 265 ? 0.339 8.942 14.636 1.00 95.50 265 LEU A C 1
ATOM 2056 O O . LEU A 1 265 ? 0.653 8.465 15.725 1.00 95.50 265 LEU A O 1
ATOM 2060 N N . ASP A 1 266 ? -0.012 10.222 14.515 1.00 94.19 266 ASP A N 1
ATOM 2061 C CA . ASP A 1 266 ? -0.115 11.109 15.672 1.00 94.19 266 ASP A CA 1
ATOM 2062 C C . ASP A 1 266 ? -1.350 10.752 16.510 1.00 94.19 266 ASP A C 1
ATOM 2064 O O . ASP A 1 266 ? -1.259 10.679 17.736 1.00 94.19 266 ASP A O 1
ATOM 2068 N N . ALA A 1 267 ? -2.474 10.422 15.862 1.00 94.31 267 ALA A N 1
ATOM 2069 C CA . ALA A 1 267 ? -3.665 9.919 16.546 1.00 94.31 267 ALA A CA 1
ATOM 2070 C C . ALA A 1 267 ? -3.382 8.603 17.301 1.00 94.31 267 ALA A C 1
ATOM 2072 O O . ALA A 1 267 ? -3.822 8.434 18.442 1.00 94.31 267 ALA A O 1
ATOM 2073 N N . ALA A 1 268 ? -2.564 7.717 16.720 1.00 94.88 268 ALA A N 1
ATOM 2074 C CA . ALA A 1 268 ? -2.114 6.466 17.335 1.00 94.88 268 ALA A CA 1
ATOM 2075 C C . ALA A 1 268 ? -1.234 6.661 18.588 1.00 94.88 268 ALA A C 1
ATOM 2077 O O . ALA A 1 268 ? -1.001 5.713 19.343 1.00 94.88 268 ALA A O 1
ATOM 2078 N N . SER A 1 269 ? -0.767 7.881 18.877 1.00 89.56 269 SER A N 1
ATOM 2079 C CA . SER A 1 269 ? -0.062 8.163 20.138 1.00 89.56 269 SER A CA 1
ATOM 2080 C C . SER A 1 269 ? -0.979 7.978 21.356 1.00 89.56 269 SER A C 1
ATOM 2082 O O . SER A 1 269 ? -0.512 7.656 22.452 1.00 89.56 269 SER A O 1
ATOM 2084 N N . LYS A 1 270 ? -2.300 8.116 21.175 1.00 89.94 270 LYS A N 1
ATOM 2085 C CA . LYS A 1 270 ? -3.297 7.873 22.222 1.00 89.94 270 LYS A CA 1
ATOM 2086 C C . LYS A 1 270 ? -3.602 6.381 22.344 1.00 89.94 270 LYS A C 1
ATOM 2088 O O . LYS A 1 270 ? -4.097 5.765 21.404 1.00 89.94 270 LYS A O 1
ATOM 2093 N N . THR A 1 271 ? -3.418 5.818 23.538 1.00 87.56 271 THR A N 1
ATOM 2094 C CA . THR A 1 271 ? -3.653 4.385 23.808 1.00 87.56 271 THR A CA 1
ATOM 2095 C C . THR A 1 271 ? -5.067 3.922 23.439 1.00 87.56 271 THR A C 1
ATOM 2097 O O . THR A 1 271 ? -5.225 2.814 22.946 1.00 87.56 271 THR A O 1
ATOM 2100 N N . ALA A 1 272 ? -6.086 4.772 23.624 1.00 88.06 272 ALA A N 1
ATOM 2101 C CA . ALA A 1 272 ? -7.478 4.438 23.303 1.00 88.06 272 ALA A CA 1
ATOM 2102 C C . ALA A 1 272 ? -7.735 4.214 21.799 1.00 88.06 272 ALA A C 1
ATOM 2104 O O . ALA A 1 272 ? -8.651 3.479 21.451 1.00 88.06 272 ALA A O 1
ATOM 2105 N N . ILE A 1 273 ? -6.932 4.831 20.925 1.00 92.81 273 ILE A N 1
ATOM 2106 C CA . ILE A 1 273 ? -7.042 4.714 19.461 1.00 92.81 273 ILE A CA 1
ATOM 2107 C C . ILE A 1 273 ? -6.060 3.663 18.935 1.00 92.81 273 ILE A C 1
ATOM 2109 O O . ILE A 1 273 ? -6.382 2.906 18.020 1.00 92.81 273 ILE A O 1
ATOM 2113 N N . ARG A 1 274 ? -4.857 3.611 19.525 1.00 95.50 274 ARG A N 1
ATOM 2114 C CA . ARG A 1 274 ? -3.706 2.863 19.009 1.00 95.50 274 ARG A CA 1
ATOM 2115 C C . ARG A 1 274 ? -4.034 1.421 18.647 1.00 95.50 274 ARG A C 1
ATOM 2117 O O . ARG A 1 274 ? -3.766 1.017 17.526 1.00 95.50 274 ARG A O 1
ATOM 2124 N N . THR A 1 275 ? -4.611 0.659 19.571 1.00 95.00 275 THR A N 1
ATOM 2125 C CA . THR A 1 275 ? -4.787 -0.788 19.385 1.00 95.00 275 THR A CA 1
ATOM 2126 C C . THR A 1 275 ? -5.733 -1.116 18.234 1.00 95.00 275 THR A C 1
ATOM 2128 O O . THR A 1 275 ? -5.379 -1.917 17.373 1.00 95.00 275 THR A O 1
ATOM 2131 N N . ALA A 1 276 ? -6.898 -0.465 18.166 1.00 94.88 276 ALA A N 1
ATOM 2132 C CA . ALA A 1 276 ? -7.864 -0.714 17.096 1.00 94.88 276 ALA A CA 1
ATOM 2133 C C . ALA A 1 276 ? -7.325 -0.260 15.726 1.00 94.88 276 ALA A C 1
ATOM 2135 O O . ALA A 1 276 ? -7.482 -0.959 14.723 1.00 94.88 276 ALA A O 1
ATOM 2136 N N . LEU A 1 277 ? -6.602 0.864 15.696 1.00 96.31 277 LEU A N 1
ATOM 2137 C CA . LEU A 1 277 ? -5.951 1.361 14.487 1.00 96.31 277 LEU A CA 1
ATOM 2138 C C . LEU A 1 277 ? -4.822 0.429 14.015 1.00 96.31 277 LEU A C 1
ATOM 2140 O O . LEU A 1 277 ? -4.765 0.080 12.838 1.00 96.31 277 LEU A O 1
ATOM 2144 N N . CYS A 1 278 ? -3.957 -0.030 14.923 1.00 96.62 278 CYS A N 1
ATOM 2145 C CA . CYS A 1 278 ? -2.893 -0.984 14.613 1.00 96.62 278 CYS A CA 1
ATOM 2146 C C . CYS A 1 278 ? -3.449 -2.346 14.176 1.00 96.62 278 CYS A C 1
ATOM 2148 O O . CYS A 1 278 ? -2.862 -2.993 13.312 1.00 96.62 278 CYS A O 1
ATOM 2150 N N . GLU A 1 279 ? -4.580 -2.794 14.723 1.00 94.75 279 GLU A N 1
ATOM 2151 C CA . GLU A 1 279 ? -5.262 -3.999 14.243 1.00 94.75 279 GLU A CA 1
ATOM 2152 C C . GLU A 1 279 ? -5.743 -3.829 12.793 1.00 94.75 279 GLU A C 1
ATOM 2154 O O . GLU A 1 279 ? -5.472 -4.691 11.954 1.00 94.75 279 GLU A O 1
ATOM 2159 N N . ALA A 1 280 ? -6.386 -2.703 12.467 1.00 95.38 280 ALA A N 1
ATOM 2160 C CA . ALA A 1 280 ? -6.823 -2.404 11.103 1.00 95.38 280 ALA A CA 1
ATOM 2161 C C . ALA A 1 280 ? -5.645 -2.309 10.115 1.00 95.38 280 ALA A C 1
ATOM 2163 O O . ALA A 1 280 ? -5.704 -2.875 9.023 1.00 95.38 280 ALA A O 1
ATOM 2164 N N . ILE A 1 281 ? -4.544 -1.674 10.526 1.00 96.38 281 ILE A N 1
ATOM 2165 C CA . ILE A 1 281 ? -3.296 -1.618 9.754 1.00 96.38 281 ILE A CA 1
ATOM 2166 C C . ILE A 1 281 ? -2.757 -3.027 9.496 1.00 96.38 281 ILE A C 1
ATOM 2168 O O . ILE A 1 281 ? -2.422 -3.357 8.362 1.00 96.38 281 ILE A O 1
ATOM 2172 N N . ARG A 1 282 ? -2.688 -3.893 10.514 1.00 95.12 282 ARG A N 1
ATOM 2173 C CA . ARG A 1 282 ? -2.178 -5.258 10.322 1.00 95.12 282 ARG A CA 1
ATOM 2174 C C . ARG A 1 282 ? -3.068 -6.088 9.399 1.00 95.12 282 ARG A C 1
ATOM 2176 O O . ARG A 1 282 ? -2.535 -6.852 8.601 1.00 95.12 282 ARG A O 1
ATOM 2183 N N . LYS A 1 283 ? -4.394 -5.918 9.454 1.00 93.38 283 LYS A N 1
ATOM 2184 C CA . LYS A 1 283 ? -5.322 -6.538 8.489 1.00 93.38 283 LYS A CA 1
ATOM 2185 C C . LYS A 1 283 ? -5.053 -6.053 7.061 1.00 93.38 283 LYS A C 1
ATOM 2187 O O . LYS A 1 283 ? -4.990 -6.876 6.152 1.00 93.38 283 LYS A O 1
ATOM 2192 N N . LEU A 1 284 ? -4.831 -4.748 6.868 1.00 94.25 284 LEU A N 1
ATOM 2193 C CA . LEU A 1 284 ? -4.443 -4.190 5.568 1.00 94.25 284 LEU A CA 1
ATOM 2194 C C . LEU A 1 284 ? -3.132 -4.810 5.060 1.00 94.25 284 LEU A C 1
ATOM 2196 O O . LEU A 1 284 ? -3.071 -5.282 3.926 1.00 94.25 284 LEU A O 1
ATOM 2200 N N . LEU A 1 285 ? -2.094 -4.827 5.899 1.00 94.06 285 LEU A N 1
ATOM 2201 C CA . LEU A 1 285 ? -0.785 -5.385 5.557 1.00 94.06 285 LEU A CA 1
ATOM 2202 C C . LEU A 1 285 ? -0.880 -6.879 5.216 1.00 94.06 285 LEU A C 1
ATOM 2204 O O . LEU A 1 285 ? -0.305 -7.323 4.225 1.00 94.06 285 LEU A O 1
ATOM 2208 N N . ALA A 1 286 ? -1.649 -7.648 5.989 1.00 89.62 286 ALA A N 1
ATOM 2209 C CA . ALA A 1 286 ? -1.896 -9.061 5.723 1.00 89.62 286 ALA A CA 1
ATOM 2210 C C . ALA A 1 286 ? -2.579 -9.270 4.364 1.00 89.62 286 ALA A C 1
ATOM 2212 O O . ALA A 1 286 ? -2.127 -10.104 3.581 1.00 89.62 286 ALA A O 1
ATOM 2213 N N . GLN A 1 287 ? -3.591 -8.465 4.033 1.00 88.50 287 GLN A N 1
ATOM 2214 C CA . GLN A 1 287 ? -4.250 -8.529 2.728 1.00 88.50 287 GLN A CA 1
ATOM 2215 C C . GLN A 1 287 ? -3.300 -8.147 1.581 1.00 88.50 287 GLN A C 1
ATOM 2217 O O . GLN A 1 287 ? -3.338 -8.754 0.516 1.00 88.50 287 GLN A O 1
ATOM 2222 N N . LEU A 1 288 ? -2.407 -7.174 1.777 1.00 88.94 288 LEU A N 1
ATOM 2223 C CA . LEU A 1 288 ? -1.408 -6.816 0.764 1.00 88.94 288 LEU A CA 1
ATOM 2224 C C . LEU A 1 288 ? -0.327 -7.890 0.585 1.00 88.94 288 LEU A C 1
ATOM 2226 O O . LEU A 1 288 ? 0.166 -8.086 -0.524 1.00 88.94 288 LEU A O 1
ATOM 2230 N N . SER A 1 289 ? 0.028 -8.619 1.644 1.00 85.31 289 SER A N 1
ATOM 2231 C CA . SER A 1 289 ? 1.105 -9.620 1.614 1.00 85.31 289 SER A CA 1
ATOM 2232 C C . SER A 1 289 ? 0.876 -10.743 0.585 1.00 85.31 289 SER A C 1
ATOM 2234 O O . SER A 1 289 ? 1.830 -11.307 0.033 1.00 85.31 289 SER A O 1
ATOM 2236 N N . VAL A 1 290 ? -0.388 -11.038 0.254 1.00 79.75 290 VAL A N 1
ATOM 2237 C CA . VAL A 1 290 ? -0.751 -12.095 -0.701 1.00 79.75 290 VAL A CA 1
ATOM 2238 C C . VAL A 1 290 ? -0.631 -11.667 -2.171 1.00 79.75 290 VAL A C 1
ATOM 2240 O O . VAL A 1 290 ? -0.801 -12.507 -3.057 1.00 79.75 290 VAL A O 1
ATOM 2243 N N . TYR A 1 291 ? -0.295 -10.405 -2.458 1.00 81.62 291 TYR A N 1
ATOM 2244 C CA . TYR A 1 291 ? -0.142 -9.885 -3.821 1.00 81.62 291 TYR A CA 1
ATOM 2245 C C . TYR A 1 291 ? 1.241 -10.145 -4.438 1.00 81.62 291 TYR A C 1
ATOM 2247 O O . TYR A 1 291 ? 2.261 -10.166 -3.755 1.00 81.62 291 TYR A O 1
ATOM 2255 N N . ARG A 1 292 ? 1.293 -10.302 -5.768 1.00 77.75 292 ARG A N 1
ATOM 2256 C CA . ARG A 1 292 ? 2.530 -10.413 -6.564 1.00 77.75 292 ARG A CA 1
ATOM 2257 C C . ARG A 1 292 ? 2.920 -9.093 -7.213 1.00 77.75 292 ARG A C 1
ATOM 2259 O O . ARG A 1 292 ? 2.358 -8.712 -8.242 1.00 77.75 292 ARG A O 1
ATOM 2266 N N . PHE A 1 293 ? 3.937 -8.445 -6.657 1.00 77.50 293 PHE A N 1
ATOM 2267 C CA . PHE A 1 293 ? 4.453 -7.165 -7.149 1.00 77.50 293 PHE A CA 1
ATOM 2268 C C . PHE A 1 293 ? 5.506 -7.307 -8.269 1.00 77.50 293 PHE A C 1
ATOM 2270 O O . PHE A 1 293 ? 5.717 -6.378 -9.045 1.00 77.50 293 PHE A O 1
ATOM 2277 N N . ASP A 1 294 ? 6.099 -8.489 -8.445 1.00 69.56 294 ASP A N 1
ATOM 2278 C CA . ASP A 1 294 ? 7.096 -8.814 -9.481 1.00 69.56 294 ASP A CA 1
ATOM 2279 C C . ASP A 1 294 ? 6.512 -8.863 -10.911 1.00 69.56 294 ASP A C 1
ATOM 2281 O O . ASP A 1 294 ? 7.227 -8.756 -11.910 1.00 69.56 294 ASP A O 1
ATOM 2285 N N . THR A 1 295 ? 5.188 -8.988 -11.034 1.00 64.62 295 THR A N 1
ATOM 2286 C CA . THR A 1 295 ? 4.492 -9.142 -12.327 1.00 64.62 295 THR A CA 1
ATOM 2287 C C . THR A 1 295 ? 4.078 -7.826 -12.990 1.00 64.62 295 THR A C 1
ATOM 2289 O O . THR A 1 295 ? 3.748 -7.823 -14.179 1.00 64.62 295 THR A O 1
ATOM 2292 N N . ILE A 1 296 ? 4.168 -6.698 -12.276 1.00 63.19 296 ILE A N 1
ATOM 2293 C CA . ILE A 1 296 ? 3.687 -5.376 -12.722 1.00 63.19 296 ILE A CA 1
ATOM 2294 C C . ILE A 1 296 ? 4.362 -4.911 -14.027 1.00 63.19 296 ILE A C 1
ATOM 2296 O O . ILE A 1 296 ? 3.744 -4.226 -14.841 1.00 63.19 296 ILE A O 1
ATOM 2300 N N . LYS A 1 297 ? 5.606 -5.337 -14.288 1.00 50.81 297 LYS A N 1
ATOM 2301 C CA . LYS A 1 297 ? 6.351 -4.978 -15.508 1.00 50.81 297 LYS A CA 1
ATOM 2302 C C . LYS A 1 297 ? 5.849 -5.645 -16.789 1.00 50.81 297 LYS A C 1
ATOM 2304 O O . LYS A 1 297 ? 6.028 -5.079 -17.864 1.00 50.81 297 LYS A O 1
ATOM 2309 N N . LYS A 1 298 ? 5.270 -6.848 -16.722 1.00 46.31 298 LYS A N 1
ATOM 2310 C CA . LYS A 1 298 ? 5.029 -7.661 -17.932 1.00 46.31 298 LYS A CA 1
ATOM 2311 C C . LYS A 1 298 ? 3.866 -7.166 -18.789 1.00 46.31 298 LYS A C 1
ATOM 2313 O O . LYS A 1 298 ? 3.769 -7.556 -19.947 1.00 46.31 298 LYS A O 1
ATOM 2318 N N . THR A 1 299 ? 2.994 -6.323 -18.245 1.00 40.59 299 THR A N 1
ATOM 2319 C CA . THR A 1 299 ? 1.762 -5.913 -18.926 1.00 40.59 299 THR A CA 1
ATOM 2320 C C . THR A 1 299 ? 1.861 -4.561 -19.627 1.00 40.59 299 THR A C 1
ATOM 2322 O O . THR A 1 299 ? 0.958 -4.244 -20.391 1.00 40.59 299 THR A O 1
ATOM 2325 N N . GLY A 1 300 ? 2.899 -3.749 -19.374 1.00 44.84 300 GLY A N 1
ATOM 2326 C CA . GLY A 1 300 ? 2.959 -2.359 -19.860 1.00 44.84 300 GLY A CA 1
ATOM 2327 C C . GLY A 1 300 ? 1.853 -1.449 -19.294 1.00 44.84 300 GLY A C 1
ATOM 2328 O O . GLY A 1 300 ? 1.737 -0.304 -19.708 1.00 44.84 300 GLY A O 1
ATOM 2329 N N . ARG A 1 301 ? 1.058 -1.959 -18.340 1.00 50.94 301 ARG A N 1
ATOM 2330 C CA . ARG A 1 301 ? -0.184 -1.369 -17.810 1.00 50.94 301 ARG A CA 1
ATOM 2331 C C . ARG A 1 301 ? -0.079 -0.947 -16.346 1.00 50.94 301 ARG A C 1
ATOM 2333 O O . ARG A 1 301 ? -1.088 -0.699 -15.700 1.00 50.94 301 ARG A O 1
ATOM 2340 N N . SER A 1 302 ? 1.128 -0.860 -15.789 1.00 55.44 302 SER A N 1
ATOM 2341 C CA . SER A 1 302 ? 1.316 -0.415 -14.399 1.00 55.44 302 SER A CA 1
ATOM 2342 C C . SER A 1 302 ? 0.729 0.981 -14.151 1.00 55.44 302 SER A C 1
ATOM 2344 O O . SER A 1 302 ? 0.221 1.243 -13.065 1.00 55.44 302 SER A O 1
ATOM 2346 N N . ARG A 1 303 ? 0.754 1.846 -15.179 1.00 57.66 303 ARG A N 1
ATOM 2347 C CA . ARG A 1 303 ? 0.107 3.166 -15.173 1.00 57.66 303 ARG A CA 1
ATOM 2348 C C . ARG A 1 303 ? -1.412 3.066 -15.023 1.00 57.66 303 ARG A C 1
ATOM 2350 O O . ARG A 1 303 ? -1.995 3.857 -14.291 1.00 57.66 303 ARG A O 1
ATOM 2357 N N . ASP A 1 304 ? -2.025 2.088 -15.683 1.00 65.62 304 ASP A N 1
ATOM 2358 C CA . ASP A 1 304 ? -3.474 1.893 -15.675 1.00 65.62 304 ASP A CA 1
ATOM 2359 C C . ASP A 1 304 ? -3.943 1.346 -14.329 1.00 65.62 304 ASP A C 1
ATOM 2361 O O . ASP A 1 304 ? -4.889 1.866 -13.762 1.00 65.62 304 ASP A O 1
ATOM 2365 N N . VAL A 1 305 ? -3.228 0.377 -13.748 1.00 72.50 305 VAL A N 1
ATOM 2366 C CA . VAL A 1 305 ? -3.677 -0.286 -12.511 1.00 72.50 305 VAL A CA 1
ATOM 2367 C C . VAL A 1 305 ? -3.850 0.686 -11.342 1.00 72.50 305 VAL A C 1
ATOM 2369 O O . VAL A 1 305 ? -4.887 0.665 -10.684 1.00 72.50 305 VAL A O 1
ATOM 2372 N N . LEU A 1 306 ? -2.855 1.537 -11.071 1.00 73.94 306 LEU A N 1
ATOM 2373 C CA . LEU A 1 306 ? -2.930 2.472 -9.939 1.00 73.94 306 LEU A CA 1
ATOM 2374 C C . LEU A 1 306 ? -3.911 3.616 -10.210 1.00 73.94 306 LEU A C 1
ATOM 2376 O O . LEU A 1 306 ? -4.631 4.032 -9.303 1.00 73.94 306 LEU A O 1
ATOM 2380 N N . ARG A 1 307 ? -3.969 4.094 -11.461 1.00 74.38 307 ARG A N 1
ATOM 2381 C CA . ARG A 1 307 ? -4.943 5.100 -11.892 1.00 74.38 307 ARG A CA 1
ATOM 2382 C C . ARG A 1 307 ? -6.364 4.589 -11.708 1.00 74.38 307 ARG A C 1
ATOM 2384 O O . ARG A 1 307 ? -7.178 5.267 -11.091 1.00 74.38 307 ARG A O 1
ATOM 2391 N N . ASP A 1 308 ? -6.660 3.434 -12.282 1.00 76.50 308 ASP A N 1
ATOM 2392 C CA . ASP A 1 308 ? -8.008 2.885 -12.335 1.00 76.50 308 ASP A CA 1
ATOM 2393 C C . ASP A 1 308 ? -8.457 2.514 -10.912 1.00 76.50 308 ASP A C 1
ATOM 2395 O O . ASP A 1 308 ? -9.561 2.864 -10.505 1.00 76.50 308 ASP A O 1
ATOM 2399 N N . PHE A 1 309 ? -7.547 1.997 -10.078 1.00 78.12 309 PHE A N 1
ATOM 2400 C CA . PHE A 1 309 ? -7.823 1.798 -8.656 1.00 78.12 309 PHE A CA 1
ATOM 2401 C C . PHE A 1 309 ? -8.114 3.108 -7.895 1.00 78.12 309 PHE A C 1
ATOM 2403 O O . PHE A 1 309 ? -9.032 3.151 -7.076 1.00 78.12 309 PHE A O 1
ATOM 2410 N N . TYR A 1 310 ? -7.390 4.205 -8.160 1.00 77.75 310 TYR A N 1
ATOM 2411 C CA . TYR A 1 310 ? -7.747 5.512 -7.587 1.00 77.75 310 TYR A CA 1
ATOM 2412 C C . TYR A 1 310 ? -9.136 5.970 -8.046 1.00 77.75 310 TYR A C 1
ATOM 2414 O O . TYR A 1 310 ? -9.904 6.512 -7.254 1.00 77.75 310 TYR A O 1
ATOM 2422 N N . GLN A 1 311 ? -9.484 5.734 -9.312 1.00 76.00 311 GLN A N 1
ATOM 2423 C CA . GLN A 1 311 ? -10.798 6.084 -9.850 1.00 76.00 311 GLN A CA 1
ATOM 2424 C C . GLN A 1 311 ? -11.941 5.275 -9.230 1.00 76.00 311 GLN A C 1
ATOM 2426 O O . GLN A 1 311 ? -13.048 5.812 -9.138 1.00 76.00 311 GLN A O 1
ATOM 2431 N N . ASP A 1 312 ? -11.667 4.046 -8.787 1.00 76.12 312 ASP A N 1
ATOM 2432 C CA . ASP A 1 312 ? -12.594 3.210 -8.019 1.00 76.12 312 ASP A CA 1
ATOM 2433 C C . ASP A 1 312 ? -12.706 3.668 -6.556 1.00 76.12 312 ASP A C 1
ATOM 2435 O O . ASP A 1 312 ? -13.787 3.638 -5.963 1.00 76.12 312 ASP A O 1
ATOM 2439 N N . LEU A 1 313 ? -11.598 4.127 -5.966 1.00 72.12 313 LEU A N 1
ATOM 2440 C CA . LEU A 1 313 ? -11.553 4.613 -4.585 1.00 72.12 313 LEU A CA 1
ATOM 2441 C C . LEU A 1 313 ? -12.008 6.073 -4.435 1.00 72.12 313 LEU A C 1
ATOM 2443 O O . LEU A 1 313 ? -12.301 6.516 -3.331 1.00 72.12 313 LEU A O 1
ATOM 2447 N N . VAL A 1 314 ? -12.106 6.861 -5.496 1.00 73.62 314 VAL A N 1
ATOM 2448 C CA . VAL A 1 314 ? -12.606 8.237 -5.404 1.00 73.62 314 VAL A CA 1
ATOM 2449 C C . VAL A 1 314 ? -13.786 8.409 -6.355 1.00 73.62 314 VAL A C 1
ATOM 2451 O O . VAL A 1 314 ? -13.593 8.339 -7.573 1.00 73.62 314 VAL A O 1
ATOM 2454 N N . PRO A 1 315 ? -15.011 8.650 -5.834 1.00 73.00 315 PRO A N 1
ATOM 2455 C CA . PRO A 1 315 ? -16.207 8.752 -6.661 1.00 73.00 315 PRO A CA 1
ATOM 2456 C C . PRO A 1 315 ? -16.045 9.747 -7.808 1.00 73.00 315 PRO A C 1
ATOM 2458 O O . PRO A 1 315 ? -15.485 10.834 -7.642 1.00 73.00 315 PRO A O 1
ATOM 2461 N N . GLU A 1 316 ? -16.571 9.392 -8.979 1.00 75.12 316 GLU A N 1
ATOM 2462 C CA . GLU A 1 316 ? -16.421 10.188 -10.197 1.00 75.12 316 GLU A CA 1
ATOM 2463 C C . GLU A 1 316 ? -16.967 11.613 -10.031 1.00 75.12 316 GLU A C 1
ATOM 2465 O O . GLU A 1 316 ? -16.343 12.570 -10.490 1.00 75.12 316 GLU A O 1
ATOM 2470 N N . GLU A 1 317 ? -18.105 11.778 -9.346 1.00 71.69 317 GLU A N 1
ATOM 2471 C CA . GLU A 1 317 ? -18.667 13.097 -9.057 1.00 71.69 317 GLU A CA 1
ATOM 2472 C C . GLU A 1 317 ? -17.708 13.983 -8.257 1.00 71.69 317 GLU A C 1
ATOM 2474 O O . GLU A 1 317 ? -17.660 15.190 -8.502 1.00 71.69 317 GLU A O 1
ATOM 2479 N N . LEU A 1 318 ? -16.936 13.393 -7.337 1.00 69.56 318 LEU A N 1
ATOM 2480 C CA . LEU A 1 318 ? -15.932 14.124 -6.579 1.00 69.56 318 LEU A CA 1
ATOM 2481 C C . LEU A 1 318 ? -14.748 14.489 -7.473 1.00 69.56 318 LEU A C 1
ATOM 2483 O O . LEU A 1 318 ? -14.437 15.671 -7.577 1.00 69.56 318 LEU A O 1
ATOM 2487 N N . ARG A 1 319 ? -14.155 13.522 -8.183 1.00 76.00 319 ARG A N 1
ATOM 2488 C CA . ARG A 1 319 ? -13.019 13.772 -9.093 1.00 76.00 319 ARG A CA 1
ATOM 2489 C C . ARG A 1 319 ? -13.328 14.880 -10.101 1.00 76.00 319 ARG A C 1
ATOM 2491 O O . ARG A 1 319 ? -12.560 15.823 -10.262 1.00 76.00 319 ARG A O 1
ATOM 2498 N N . LYS A 1 320 ? -14.518 14.838 -10.712 1.00 73.19 320 LYS A N 1
ATOM 2499 C CA . LYS A 1 320 ? -14.995 15.887 -11.628 1.00 73.19 320 LYS A CA 1
ATOM 2500 C C . LYS A 1 320 ? -15.097 17.254 -10.962 1.00 73.19 320 LYS A C 1
ATOM 2502 O O . LYS A 1 320 ? -14.740 18.247 -11.587 1.00 73.19 320 LYS A O 1
ATOM 2507 N N . SER A 1 321 ? -15.589 17.312 -9.723 1.00 65.00 321 SER A N 1
ATOM 2508 C CA . SER A 1 321 ? -15.654 18.574 -8.977 1.00 65.00 321 SER A CA 1
ATOM 2509 C C . SER A 1 321 ? -14.264 19.131 -8.670 1.00 65.00 321 SER A C 1
ATOM 2511 O O . SER A 1 321 ? -14.083 20.334 -8.730 1.00 65.00 321 SER A O 1
ATOM 2513 N N . LEU A 1 322 ? -13.269 18.265 -8.461 1.00 67.81 322 LEU A N 1
ATOM 2514 C CA . LEU A 1 322 ? -11.875 18.650 -8.225 1.00 67.81 322 LEU A CA 1
ATOM 2515 C C . LEU A 1 322 ? -11.123 19.058 -9.502 1.00 67.81 322 LEU A C 1
ATOM 2517 O O . LEU A 1 322 ? -9.962 19.449 -9.435 1.00 67.81 322 LEU A O 1
ATOM 2521 N N . GLY A 1 323 ? -11.764 18.971 -10.673 1.00 67.88 323 GLY A N 1
ATOM 2522 C CA . GLY A 1 323 ? -11.101 19.192 -11.959 1.00 67.88 323 GLY A CA 1
ATOM 2523 C C . GLY A 1 323 ? -10.160 18.053 -12.364 1.00 67.88 323 GLY A C 1
ATOM 2524 O O . GLY A 1 323 ? -9.375 18.211 -13.298 1.00 67.88 323 GLY A O 1
ATOM 2525 N N . GLU A 1 324 ? -10.247 16.896 -11.705 1.00 72.81 324 GLU A N 1
ATOM 2526 C CA . GLU A 1 324 ? -9.431 15.718 -11.990 1.00 72.81 324 GLU A CA 1
ATOM 2527 C C . GLU A 1 324 ? -9.970 14.974 -13.217 1.00 72.81 324 GLU A C 1
ATOM 2529 O O . GLU A 1 324 ? -10.660 13.951 -13.134 1.00 72.81 324 GLU A O 1
ATOM 2534 N N . PHE A 1 325 ? -9.650 15.509 -14.393 1.00 71.62 325 PHE A N 1
ATOM 2535 C CA . PHE A 1 325 ? -9.887 14.850 -15.669 1.00 71.62 325 PHE A CA 1
ATOM 2536 C C . PHE A 1 325 ? -8.606 14.177 -16.145 1.00 71.62 325 PHE A C 1
ATOM 2538 O O . PHE A 1 325 ? -7.598 14.827 -16.411 1.00 71.62 325 PHE A O 1
ATOM 2545 N N . TYR A 1 326 ? -8.657 12.857 -16.283 1.00 72.62 326 TYR A N 1
ATOM 2546 C CA . TYR A 1 326 ? -7.549 12.106 -16.854 1.00 72.62 326 TYR A CA 1
ATOM 2547 C C . TYR A 1 326 ? -7.488 12.303 -18.369 1.00 72.62 326 TYR A C 1
ATOM 2549 O O . TYR A 1 326 ? -8.481 12.111 -19.074 1.00 72.62 326 TYR A O 1
ATOM 2557 N N . THR A 1 327 ? -6.303 12.654 -18.866 1.00 82.94 327 THR A N 1
ATOM 2558 C CA . THR A 1 327 ? -6.031 12.756 -20.303 1.00 82.94 327 THR A CA 1
ATOM 2559 C C . THR A 1 327 ? -5.838 11.350 -20.885 1.00 82.94 327 THR A C 1
ATOM 2561 O O . THR A 1 327 ? -4.935 10.648 -20.429 1.00 82.94 327 THR A O 1
ATOM 2564 N N . PRO A 1 328 ? -6.638 10.919 -21.881 1.00 83.38 328 PRO A N 1
ATOM 2565 C CA . PRO A 1 328 ? -6.489 9.599 -22.491 1.00 83.38 328 PRO A CA 1
ATOM 2566 C C . PRO A 1 328 ? -5.116 9.393 -23.138 1.00 83.38 328 PRO A C 1
ATOM 2568 O O . PRO A 1 328 ? -4.579 10.308 -23.764 1.00 83.38 328 PRO A O 1
ATOM 2571 N N . ASP A 1 329 ? -4.601 8.166 -23.072 1.00 82.81 329 ASP A N 1
ATOM 2572 C CA . ASP A 1 329 ? -3.258 7.790 -23.533 1.00 82.81 329 ASP A CA 1
ATOM 2573 C C . ASP A 1 329 ? -2.962 8.226 -24.971 1.00 82.81 329 ASP A C 1
ATOM 2575 O O . ASP A 1 329 ? -1.954 8.879 -25.225 1.00 82.81 329 ASP A O 1
ATOM 2579 N N . TRP A 1 330 ? -3.888 7.967 -25.898 1.00 88.56 330 TRP A N 1
ATOM 2580 C CA . TRP A 1 330 ? -3.730 8.350 -27.304 1.00 88.56 330 TRP A CA 1
ATOM 2581 C C . TRP A 1 330 ? -3.552 9.863 -27.486 1.00 88.56 330 TRP A C 1
ATOM 2583 O O . TRP A 1 330 ? -2.857 10.299 -28.402 1.00 88.56 330 TRP A O 1
ATOM 2593 N N . LEU A 1 331 ? -4.184 10.678 -26.633 1.00 92.00 331 LEU A N 1
ATOM 2594 C CA . LEU A 1 331 ? -4.099 12.133 -26.706 1.00 92.00 331 LEU A CA 1
ATOM 2595 C C . LEU A 1 331 ? -2.775 12.618 -26.116 1.00 92.00 331 LEU A C 1
ATOM 2597 O O . LEU A 1 331 ? -2.180 13.553 -26.656 1.00 92.00 331 LEU A O 1
ATOM 2601 N N . VAL A 1 332 ? -2.296 11.962 -25.056 1.00 91.31 332 VAL A N 1
ATOM 2602 C CA . VAL A 1 332 ? -0.966 12.198 -24.483 1.00 91.31 332 VAL A CA 1
ATOM 2603 C C . VAL A 1 332 ? 0.107 11.886 -25.524 1.00 91.31 332 VAL A C 1
ATOM 2605 O O . VAL A 1 332 ? 0.891 12.768 -25.868 1.00 91.31 332 VAL A O 1
ATOM 2608 N N . GLU A 1 333 ? 0.085 10.680 -26.096 1.00 91.12 333 GLU A N 1
ATOM 2609 C CA . GLU A 1 333 ? 1.020 10.237 -27.135 1.00 91.12 333 GLU A CA 1
ATOM 2610 C C . GLU A 1 333 ? 0.980 11.163 -28.355 1.00 91.12 333 GLU A C 1
ATOM 2612 O O . GLU A 1 333 ? 2.020 11.624 -28.828 1.00 91.12 333 GLU A O 1
ATOM 2617 N N . HIS A 1 334 ? -0.220 11.508 -28.838 1.00 94.75 334 HIS A N 1
ATOM 2618 C CA . HIS A 1 334 ? -0.379 12.426 -29.964 1.00 94.75 334 HIS A CA 1
ATOM 2619 C C . HIS A 1 334 ? 0.224 13.804 -29.672 1.00 94.75 334 HIS A C 1
ATOM 2621 O O . HIS A 1 334 ? 0.935 14.359 -30.509 1.00 94.75 334 HIS A O 1
ATOM 2627 N N . SER A 1 335 ? -0.046 14.361 -28.492 1.00 95.19 335 SER A N 1
ATOM 2628 C CA . SER A 1 335 ? 0.444 15.684 -28.096 1.00 95.19 335 SER A CA 1
ATOM 2629 C C . SER A 1 335 ? 1.961 15.699 -27.925 1.00 95.19 335 SER A C 1
ATOM 2631 O O . SER A 1 335 ? 2.621 16.624 -28.396 1.00 95.19 335 SER A O 1
ATOM 2633 N N . VAL A 1 336 ? 2.530 14.657 -27.314 1.00 94.25 336 VAL A N 1
ATOM 2634 C CA . VAL A 1 336 ? 3.982 14.519 -27.160 1.00 94.25 336 VAL A CA 1
ATOM 2635 C C . VAL A 1 336 ? 4.658 14.336 -28.522 1.00 94.25 336 VAL A C 1
ATOM 2637 O O . VAL A 1 336 ? 5.655 15.001 -28.805 1.00 94.25 336 VAL A O 1
ATOM 2640 N N . ALA A 1 337 ? 4.085 13.532 -29.421 1.00 93.19 337 ALA A N 1
ATOM 2641 C CA . ALA A 1 337 ? 4.607 13.348 -30.775 1.00 93.19 337 ALA A CA 1
ATOM 2642 C C . ALA A 1 337 ? 4.626 14.654 -31.593 1.00 93.19 337 ALA A C 1
ATOM 2644 O O . ALA A 1 337 ? 5.526 14.868 -32.408 1.00 93.19 337 ALA A O 1
ATOM 2645 N N . LYS A 1 338 ? 3.674 15.570 -31.357 1.00 96.25 338 LYS A N 1
ATOM 2646 C CA . LYS A 1 338 ? 3.622 16.886 -32.023 1.00 96.25 338 LYS A CA 1
ATOM 2647 C C . LYS A 1 338 ? 4.789 17.809 -31.672 1.00 96.25 338 LYS A C 1
ATOM 2649 O O . LYS A 1 338 ? 5.015 18.762 -32.415 1.00 96.25 338 LYS A O 1
ATOM 2654 N N . LEU A 1 339 ? 5.552 17.525 -30.612 1.00 94.94 339 LEU A N 1
ATOM 2655 C CA . LEU A 1 339 ? 6.796 18.246 -30.321 1.00 94.94 339 LEU A CA 1
ATOM 2656 C C . LEU A 1 339 ? 7.831 18.079 -31.446 1.00 94.94 339 LEU A C 1
ATOM 2658 O O . LEU A 1 339 ? 8.659 18.971 -31.644 1.00 94.94 339 LEU A O 1
ATOM 2662 N N . GLY A 1 340 ? 7.782 16.962 -32.187 1.00 94.00 340 GLY A N 1
ATOM 2663 C CA . GLY A 1 340 ? 8.677 16.692 -33.315 1.00 94.00 340 GLY A CA 1
ATOM 2664 C C . GLY A 1 340 ? 10.151 16.620 -32.909 1.00 94.00 340 GLY A C 1
ATOM 2665 O O . GLY A 1 340 ? 11.013 17.103 -33.639 1.00 94.00 340 GLY A O 1
ATOM 2666 N N . TYR A 1 341 ? 10.437 16.112 -31.708 1.00 96.44 341 TYR A N 1
ATOM 2667 C CA . TYR A 1 341 ? 11.801 15.980 -31.196 1.00 96.44 341 TYR A CA 1
ATOM 2668 C C . TYR A 1 341 ? 12.450 14.715 -31.762 1.00 96.44 341 TYR A C 1
ATOM 2670 O O . TYR A 1 341 ? 11.821 13.659 -31.799 1.00 96.44 341 TYR A O 1
ATOM 2678 N N . ASP A 1 342 ? 13.703 14.840 -32.193 1.00 95.19 342 ASP A N 1
ATOM 2679 C CA . ASP A 1 342 ? 14.571 13.705 -32.502 1.00 95.19 342 ASP A CA 1
ATOM 2680 C C . ASP A 1 342 ? 15.255 13.175 -31.228 1.00 95.19 342 ASP A C 1
ATOM 2682 O O . ASP A 1 342 ? 15.115 13.752 -30.145 1.00 95.19 342 ASP A O 1
ATOM 2686 N N . ASP A 1 343 ? 16.002 12.075 -31.350 1.00 94.38 343 ASP A N 1
ATOM 2687 C CA . ASP A 1 343 ? 16.655 11.425 -30.209 1.00 94.38 343 ASP A CA 1
ATOM 2688 C C . ASP A 1 343 ? 17.615 12.369 -29.469 1.00 94.38 343 ASP A C 1
ATOM 2690 O O . ASP A 1 343 ? 17.611 12.427 -28.240 1.00 94.38 343 ASP A O 1
ATOM 2694 N N . GLN A 1 344 ? 18.408 13.168 -30.193 1.00 93.88 344 GLN A N 1
ATOM 2695 C CA . GLN A 1 344 ? 19.342 14.110 -29.567 1.00 93.88 344 GLN A CA 1
ATOM 2696 C C . GLN A 1 344 ? 18.607 15.194 -28.777 1.00 93.88 344 GLN A C 1
ATOM 2698 O O . GLN A 1 344 ? 19.008 15.541 -27.663 1.00 93.88 344 GLN A O 1
ATOM 2703 N N . LYS A 1 345 ? 17.508 15.713 -29.328 1.00 94.88 345 LYS A N 1
ATOM 2704 C CA . LYS A 1 345 ? 16.684 16.713 -28.661 1.00 94.88 345 LYS A CA 1
ATOM 2705 C C . LYS A 1 345 ? 15.960 16.128 -27.455 1.00 94.88 345 LYS A C 1
ATOM 2707 O O . LYS A 1 345 ? 15.894 16.808 -26.436 1.00 94.88 345 LYS A O 1
ATOM 2712 N N . TRP A 1 346 ? 15.478 14.886 -27.524 1.00 94.88 346 TRP A N 1
ATOM 2713 C CA . TRP A 1 346 ? 14.904 14.181 -26.374 1.00 94.88 346 TRP A CA 1
ATOM 2714 C C . TRP A 1 346 ? 15.906 14.033 -25.230 1.00 94.88 346 TRP A C 1
ATOM 2716 O O . TRP A 1 346 ? 15.575 14.374 -24.093 1.00 94.88 346 TRP A O 1
ATOM 2726 N N . LEU A 1 347 ? 17.140 13.616 -25.526 1.00 92.69 347 LEU A N 1
ATOM 2727 C CA . LEU A 1 347 ? 18.206 13.476 -24.527 1.00 92.69 347 LEU A CA 1
ATOM 2728 C C . LEU A 1 347 ? 18.551 14.796 -23.821 1.00 92.69 347 LEU A C 1
ATOM 2730 O O . LEU A 1 347 ? 18.895 14.786 -22.643 1.00 92.69 347 LEU A O 1
ATOM 2734 N N . ALA A 1 348 ? 18.433 15.932 -24.512 1.00 91.25 348 ALA A N 1
ATOM 2735 C CA . ALA A 1 348 ? 18.687 17.257 -23.943 1.00 91.25 348 ALA A CA 1
ATOM 2736 C C . ALA A 1 348 ? 17.429 17.952 -23.378 1.00 91.25 348 ALA A C 1
ATOM 2738 O O . ALA A 1 348 ? 17.534 19.013 -22.756 1.00 91.25 348 ALA A O 1
ATOM 2739 N N . ALA A 1 349 ? 16.232 17.406 -23.616 1.00 91.38 349 ALA A N 1
ATOM 2740 C CA . ALA A 1 349 ? 14.979 18.086 -23.314 1.00 91.38 349 ALA A CA 1
ATOM 2741 C C . ALA A 1 349 ? 14.760 18.246 -21.804 1.00 91.38 349 ALA A C 1
ATOM 2743 O O . ALA A 1 349 ? 14.917 17.310 -21.021 1.00 91.38 349 ALA A O 1
ATOM 2744 N N . ARG A 1 350 ? 14.287 19.426 -21.399 1.00 91.75 350 ARG A N 1
ATOM 2745 C CA . ARG A 1 350 ? 13.677 19.661 -20.086 1.00 91.75 350 ARG A CA 1
ATOM 2746 C C . ARG A 1 350 ? 12.230 20.057 -20.319 1.00 91.75 350 ARG A C 1
ATOM 2748 O O . ARG A 1 350 ? 11.968 21.004 -21.056 1.00 91.75 350 ARG A O 1
ATOM 2755 N N . LEU A 1 351 ? 11.311 19.297 -19.740 1.00 91.44 351 LEU A N 1
ATOM 2756 C CA . LEU A 1 351 ? 9.874 19.471 -19.917 1.00 91.44 351 LEU A CA 1
ATOM 2757 C C . LEU A 1 351 ? 9.246 19.779 -18.562 1.00 91.44 351 LEU A C 1
ATOM 2759 O O . LEU A 1 351 ? 9.677 19.244 -17.544 1.00 91.44 351 LEU A O 1
ATOM 2763 N N . LEU A 1 352 ? 8.259 20.668 -18.569 1.00 93.44 352 LEU A N 1
ATOM 2764 C CA . LEU A 1 352 ? 7.493 21.067 -17.397 1.00 93.44 352 LEU A CA 1
ATOM 2765 C C . LEU A 1 352 ? 6.014 20.914 -17.732 1.00 93.44 352 LEU A C 1
ATOM 2767 O O . LEU A 1 352 ? 5.542 21.502 -18.703 1.00 93.44 352 LEU A O 1
ATOM 2771 N N . ASP A 1 353 ? 5.306 20.163 -16.901 1.00 92.00 353 ASP A N 1
ATOM 2772 C CA . ASP A 1 353 ? 3.850 20.121 -16.884 1.00 92.00 353 ASP A CA 1
ATOM 2773 C C . ASP A 1 353 ? 3.385 20.637 -15.509 1.00 92.00 353 ASP A C 1
ATOM 2775 O O . ASP A 1 353 ? 3.453 19.903 -14.521 1.00 92.00 353 ASP A O 1
ATOM 2779 N N . PRO A 1 354 ? 2.985 21.919 -15.404 1.00 89.94 354 PRO A N 1
ATOM 2780 C CA . PRO A 1 354 ? 2.620 22.539 -14.129 1.00 89.94 354 PRO A CA 1
ATOM 2781 C C . PRO A 1 354 ? 1.253 22.069 -13.603 1.00 89.94 354 PRO A C 1
ATOM 2783 O O . PRO A 1 354 ? 0.849 22.465 -12.515 1.00 89.94 354 PRO A O 1
ATOM 2786 N N . THR A 1 355 ? 0.541 21.244 -14.372 1.00 84.75 355 THR A N 1
ATOM 2787 C CA . THR A 1 355 ? -0.783 20.691 -14.059 1.00 84.75 355 THR A CA 1
ATOM 2788 C C . THR A 1 355 ? -0.795 19.183 -14.303 1.00 84.75 355 THR A C 1
ATOM 2790 O O . THR A 1 355 ? -1.774 18.628 -14.796 1.00 84.75 355 THR A O 1
ATOM 2793 N N . CYS A 1 356 ? 0.322 18.519 -13.994 1.00 82.44 356 CYS A N 1
ATOM 2794 C CA . CYS A 1 356 ? 0.582 17.160 -14.458 1.00 82.44 356 CYS A CA 1
ATOM 2795 C C . CYS A 1 356 ? -0.363 16.092 -13.902 1.00 82.44 356 CYS A C 1
ATOM 2797 O O . CYS A 1 356 ? -0.464 15.020 -14.502 1.00 82.44 356 CYS A O 1
ATOM 2799 N N . GLY A 1 357 ? -1.064 16.364 -12.796 1.00 79.69 357 GLY A N 1
ATOM 2800 C CA . GLY A 1 357 ? -1.954 15.403 -12.146 1.00 79.69 357 GLY A CA 1
ATOM 2801 C C . GLY A 1 357 ? -1.233 14.076 -11.904 1.00 79.69 357 GLY A C 1
ATOM 2802 O O . GLY A 1 357 ? -0.177 14.039 -11.284 1.00 79.69 357 GLY A O 1
ATOM 2803 N N . SER A 1 358 ? -1.747 12.992 -12.484 1.00 75.31 358 SER A N 1
ATOM 2804 C CA . SER A 1 358 ? -1.125 11.656 -12.459 1.00 75.31 358 SER A CA 1
ATOM 2805 C C . SER A 1 358 ? 0.186 11.517 -13.250 1.00 75.31 358 SER A C 1
ATOM 2807 O O . SER A 1 358 ? 0.728 10.420 -13.375 1.00 75.31 358 SER A O 1
ATOM 2809 N N . GLY A 1 359 ? 0.684 12.600 -13.843 1.00 85.25 359 GLY A N 1
ATOM 2810 C CA . GLY A 1 359 ? 1.955 12.644 -14.554 1.00 85.25 359 GLY A CA 1
ATOM 2811 C C . GLY A 1 359 ? 1.923 12.005 -15.940 1.00 85.25 359 GLY A C 1
ATOM 2812 O O . GLY A 1 359 ? 2.980 11.672 -16.461 1.00 85.25 359 GLY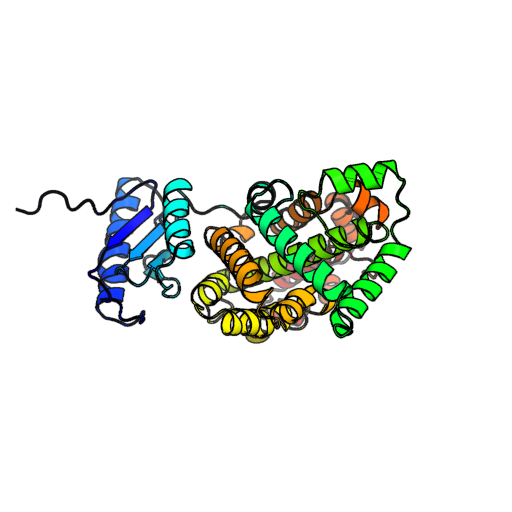 A O 1
ATOM 2813 N N . SER A 1 360 ? 0.756 11.822 -16.569 1.00 86.12 360 SER A N 1
ATOM 2814 C CA . SER A 1 360 ? 0.648 11.064 -17.833 1.00 86.12 360 SER A CA 1
ATOM 2815 C C . SER A 1 360 ? 1.552 11.611 -18.954 1.00 86.12 360 SER A C 1
ATOM 2817 O O . SER A 1 360 ? 2.234 10.830 -19.619 1.00 86.12 360 SER A O 1
ATOM 2819 N N . PHE A 1 361 ? 1.635 12.939 -19.117 1.00 91.06 361 PHE A N 1
ATOM 2820 C CA . PHE A 1 361 ? 2.563 13.581 -20.062 1.00 91.06 361 PHE A CA 1
ATOM 2821 C C . PHE A 1 361 ? 4.033 13.416 -19.664 1.00 91.06 361 PHE A C 1
ATOM 2823 O O . PHE A 1 361 ? 4.881 13.199 -20.529 1.00 91.06 361 PHE A O 1
ATOM 2830 N N . LEU A 1 362 ? 4.341 13.495 -18.367 1.00 90.94 362 LEU A N 1
ATOM 2831 C CA . LEU A 1 362 ? 5.700 13.321 -17.850 1.00 90.94 362 LEU A CA 1
ATOM 2832 C C . LEU A 1 362 ? 6.186 11.881 -18.046 1.00 90.94 362 LEU A C 1
ATOM 2834 O O . LEU A 1 362 ? 7.319 11.671 -18.465 1.00 90.94 362 LEU A O 1
ATOM 2838 N N . LEU A 1 363 ? 5.319 10.894 -17.816 1.00 88.06 363 LEU A N 1
ATOM 2839 C CA . LEU A 1 363 ? 5.607 9.479 -18.042 1.00 88.06 363 LEU A CA 1
ATOM 2840 C C . LEU A 1 363 ? 5.884 9.189 -19.520 1.00 88.06 363 LEU A C 1
ATOM 2842 O O . LEU A 1 363 ? 6.855 8.501 -19.830 1.00 88.06 363 LEU A O 1
ATOM 2846 N N . GLU A 1 364 ? 5.085 9.749 -20.431 1.00 90.81 364 GLU A N 1
ATOM 2847 C CA . GLU A 1 364 ? 5.338 9.620 -21.870 1.00 90.81 364 GLU A CA 1
ATOM 2848 C C . GLU A 1 364 ? 6.654 10.303 -22.274 1.00 90.81 364 GLU A C 1
ATOM 2850 O O . GLU A 1 364 ? 7.462 9.731 -23.001 1.00 90.81 364 GLU A O 1
ATOM 2855 N N . ALA A 1 365 ? 6.939 11.495 -21.745 1.00 92.31 365 ALA A N 1
ATOM 2856 C CA . ALA A 1 365 ? 8.217 12.164 -21.969 1.00 92.31 365 ALA A CA 1
ATOM 2857 C C . ALA A 1 365 ? 9.422 11.345 -21.461 1.00 92.31 365 ALA A C 1
ATOM 2859 O O . ALA A 1 365 ? 10.446 11.269 -22.145 1.00 92.31 365 ALA A O 1
ATOM 2860 N N . ILE A 1 366 ? 9.309 10.718 -20.285 1.00 91.06 366 ILE A N 1
ATOM 2861 C CA . ILE A 1 366 ? 10.323 9.807 -19.732 1.00 91.06 366 ILE A CA 1
ATOM 2862 C C . ILE A 1 366 ? 10.516 8.596 -20.654 1.00 91.06 366 ILE A C 1
ATOM 2864 O O . ILE A 1 366 ? 11.653 8.199 -20.908 1.00 91.06 366 ILE A O 1
ATOM 2868 N N . GLU A 1 367 ? 9.436 8.033 -21.201 1.00 89.69 367 GLU A N 1
ATOM 2869 C CA . GLU A 1 367 ? 9.508 6.914 -22.144 1.00 89.69 367 GLU A CA 1
ATOM 2870 C C . GLU A 1 367 ? 10.248 7.298 -23.434 1.00 89.69 367 GLU A C 1
ATOM 2872 O O . GLU A 1 367 ? 11.144 6.569 -23.868 1.00 89.69 367 GLU A O 1
ATOM 2877 N N . GLN A 1 368 ? 9.947 8.464 -24.015 1.00 92.38 368 GLN A N 1
ATOM 2878 C CA . GLN A 1 368 ? 10.648 8.968 -25.202 1.00 92.38 368 GLN A CA 1
ATOM 2879 C C . GLN A 1 368 ? 12.141 9.191 -24.927 1.00 92.38 368 GLN A C 1
ATOM 2881 O O . GLN A 1 368 ? 12.996 8.748 -25.697 1.00 92.38 368 GLN A O 1
ATOM 2886 N N . LYS A 1 369 ? 12.475 9.786 -23.776 1.00 93.06 369 LYS A N 1
ATOM 2887 C CA . LYS A 1 369 ? 13.863 9.928 -23.316 1.00 93.06 369 LYS A CA 1
ATOM 2888 C C . LYS A 1 369 ? 14.572 8.585 -23.161 1.00 93.06 369 LYS A C 1
ATOM 2890 O O . LYS A 1 369 ? 15.717 8.448 -23.588 1.00 93.06 369 LYS A O 1
ATOM 2895 N N . ARG A 1 370 ? 13.902 7.585 -22.580 1.00 91.69 370 ARG A N 1
ATOM 2896 C CA . ARG A 1 370 ? 14.452 6.234 -22.408 1.00 91.69 370 ARG A CA 1
ATOM 2897 C C . ARG A 1 370 ? 14.732 5.572 -23.756 1.00 91.69 370 ARG A C 1
ATOM 2899 O O . ARG A 1 370 ? 15.784 4.961 -23.917 1.00 91.69 370 ARG A O 1
ATOM 2906 N N . ARG A 1 371 ? 13.825 5.707 -24.729 1.00 91.88 371 ARG A N 1
ATOM 2907 C CA . ARG A 1 371 ? 14.021 5.194 -26.097 1.00 91.88 371 ARG A CA 1
ATOM 2908 C C . ARG A 1 371 ? 15.222 5.846 -26.777 1.00 91.88 371 ARG A C 1
ATOM 2910 O O . ARG A 1 371 ? 16.067 5.127 -27.304 1.00 91.88 371 ARG A O 1
ATOM 2917 N N . ALA A 1 372 ? 15.342 7.170 -26.690 1.00 93.88 372 ALA A N 1
ATOM 2918 C CA . ALA A 1 372 ? 16.484 7.902 -27.231 1.00 93.88 372 ALA A CA 1
ATOM 2919 C C . ALA A 1 372 ? 17.813 7.497 -26.559 1.00 93.88 372 ALA A C 1
ATOM 2921 O O . ALA A 1 372 ? 18.824 7.316 -27.234 1.00 93.88 372 ALA A O 1
ATOM 2922 N N . ALA A 1 373 ? 17.813 7.286 -25.238 1.00 94.06 373 ALA A N 1
ATOM 2923 C CA . ALA A 1 373 ? 18.989 6.827 -24.493 1.00 94.06 373 ALA A CA 1
ATOM 2924 C C . ALA A 1 373 ? 19.421 5.413 -24.903 1.00 94.06 373 ALA A C 1
ATOM 2926 O O . ALA A 1 373 ? 20.604 5.175 -25.146 1.00 94.06 373 ALA A O 1
ATOM 2927 N N . LEU A 1 374 ? 18.463 4.494 -25.069 1.00 92.69 374 LEU A N 1
ATOM 2928 C CA . LEU A 1 374 ? 18.727 3.150 -25.587 1.00 92.69 374 LEU A CA 1
ATOM 2929 C C . LEU A 1 374 ? 19.295 3.191 -27.012 1.00 92.69 374 LEU A C 1
ATOM 2931 O O . LEU A 1 374 ? 20.263 2.489 -27.298 1.00 92.69 374 LEU A O 1
ATOM 2935 N N . ALA A 1 375 ? 18.746 4.037 -27.889 1.00 93.62 375 ALA A N 1
ATOM 2936 C CA . ALA A 1 375 ? 19.261 4.230 -29.247 1.00 93.62 375 ALA A CA 1
ATOM 2937 C C . ALA A 1 375 ? 20.694 4.796 -29.254 1.00 93.62 375 ALA A C 1
ATOM 2939 O O . ALA A 1 375 ? 21.507 4.422 -30.098 1.00 93.62 375 ALA A O 1
ATOM 2940 N N . ALA A 1 376 ? 21.032 5.637 -28.272 1.00 92.88 376 ALA A N 1
ATOM 2941 C CA . ALA A 1 376 ? 22.380 6.155 -28.050 1.00 92.88 376 ALA A CA 1
ATOM 2942 C C . ALA A 1 376 ? 23.327 5.164 -27.338 1.00 92.88 376 ALA A C 1
ATOM 2944 O O . ALA A 1 376 ? 24.484 5.504 -27.081 1.00 92.88 376 ALA A O 1
ATOM 2945 N N . GLY A 1 377 ? 22.864 3.952 -27.011 1.00 93.69 377 GLY A N 1
ATOM 2946 C CA . GLY A 1 377 ? 23.659 2.918 -26.345 1.00 93.69 377 GLY A CA 1
ATOM 2947 C C . GLY A 1 377 ? 23.936 3.190 -24.865 1.00 93.69 377 GLY A C 1
ATOM 2948 O O . GLY A 1 377 ? 24.920 2.682 -24.329 1.00 93.69 377 GLY A O 1
ATOM 2949 N N . TRP A 1 378 ? 23.118 4.010 -24.203 1.00 93.19 378 TRP A N 1
ATOM 2950 C CA . TRP A 1 378 ? 23.269 4.288 -22.776 1.00 93.19 378 TRP A CA 1
ATOM 2951 C C . TRP A 1 378 ? 22.792 3.103 -21.938 1.00 93.19 378 TRP A C 1
ATOM 2953 O O . TRP A 1 378 ? 21.807 2.438 -22.264 1.00 93.19 378 TRP A O 1
ATOM 2963 N N . ASP A 1 379 ? 23.473 2.864 -20.819 1.00 88.25 379 ASP A N 1
ATOM 2964 C CA . ASP A 1 379 ? 22.980 1.940 -19.805 1.00 88.25 379 ASP A CA 1
ATOM 2965 C C . ASP A 1 379 ? 21.841 2.570 -18.975 1.00 88.25 379 ASP A C 1
ATOM 2967 O O . ASP A 1 379 ? 21.546 3.772 -19.046 1.00 88.25 379 ASP A O 1
ATOM 2971 N N . ALA A 1 380 ? 21.166 1.737 -18.180 1.00 83.94 380 ALA A N 1
ATOM 2972 C CA . ALA A 1 380 ? 20.037 2.173 -17.363 1.00 83.94 380 ALA A CA 1
ATOM 2973 C C . ALA A 1 380 ? 20.435 3.247 -16.335 1.00 83.94 380 ALA A C 1
ATOM 2975 O O . ALA A 1 380 ? 19.650 4.149 -16.053 1.00 83.94 380 ALA A O 1
ATOM 2976 N N . TRP A 1 381 ? 21.653 3.182 -15.796 1.00 83.12 381 TRP A N 1
ATOM 2977 C CA . TRP A 1 381 ? 22.099 4.088 -14.743 1.00 83.12 381 TRP A CA 1
ATOM 2978 C C . TRP A 1 381 ? 22.422 5.481 -15.285 1.00 83.12 381 TRP A C 1
ATOM 2980 O O . TRP A 1 381 ? 22.015 6.488 -14.706 1.00 83.12 381 TRP A O 1
ATOM 2990 N N . HIS A 1 382 ? 23.086 5.549 -16.437 1.00 86.31 382 HIS A N 1
ATOM 2991 C CA . HIS A 1 382 ? 23.297 6.785 -17.179 1.00 86.31 382 HIS A CA 1
ATOM 2992 C C . HIS A 1 382 ? 21.956 7.405 -17.589 1.00 86.31 382 HIS A C 1
ATOM 2994 O O . HIS A 1 382 ? 21.757 8.604 -17.412 1.00 86.31 382 HIS A O 1
ATOM 3000 N N . THR A 1 383 ? 21.005 6.586 -18.049 1.00 85.19 383 THR A N 1
ATOM 3001 C CA . THR A 1 383 ? 19.661 7.062 -18.405 1.00 85.19 383 THR A CA 1
ATOM 3002 C C . THR A 1 383 ? 18.959 7.719 -17.214 1.00 85.19 383 THR A C 1
ATOM 3004 O O . THR A 1 383 ? 18.455 8.829 -17.352 1.00 85.19 383 THR A O 1
ATOM 3007 N N . VAL A 1 384 ? 18.975 7.084 -16.035 1.00 82.62 384 VAL A N 1
ATOM 3008 C CA . VAL A 1 384 ? 18.354 7.637 -14.817 1.00 82.62 384 VAL A CA 1
ATOM 3009 C C . VAL A 1 384 ? 19.038 8.923 -14.360 1.00 82.62 384 VAL A C 1
ATOM 3011 O O . VAL A 1 384 ? 18.353 9.850 -13.963 1.00 82.62 384 VAL A O 1
ATOM 3014 N N . LYS A 1 385 ? 20.368 9.027 -14.460 1.00 80.88 385 LYS A N 1
ATOM 3015 C CA . LYS A 1 385 ? 21.100 10.250 -14.086 1.00 80.88 385 LYS A CA 1
ATOM 3016 C C . LYS A 1 385 ? 20.761 11.488 -14.919 1.00 80.88 385 LYS A C 1
ATOM 3018 O O . LYS A 1 385 ? 21.098 12.595 -14.502 1.00 80.88 385 LYS A O 1
ATOM 3023 N N . MET A 1 386 ? 20.215 11.299 -16.117 1.00 80.31 386 MET A N 1
ATOM 3024 C CA . MET A 1 386 ? 19.823 12.392 -17.006 1.00 80.31 386 MET A CA 1
ATOM 3025 C C . MET A 1 386 ? 18.394 12.882 -16.750 1.00 80.31 386 MET A C 1
ATOM 3027 O O . MET A 1 386 ? 18.103 14.048 -17.032 1.00 80.31 386 MET A O 1
ATOM 3031 N N . LEU A 1 387 ? 17.514 11.994 -16.276 1.00 71.38 387 LEU A N 1
ATOM 3032 C CA . LEU A 1 387 ? 16.141 12.325 -15.890 1.00 71.38 387 LEU A CA 1
ATOM 3033 C C . LEU A 1 387 ? 16.146 13.223 -14.652 1.00 71.38 387 LEU A C 1
ATOM 3035 O O . LEU A 1 387 ? 15.372 14.208 -14.692 1.00 71.38 387 LEU A O 1
#

Secondary structure (DSSP, 8-state):
--------EETTEEEEE--TTTTTT-TTSHHHHHHIIIIIHHHHHHHHHHHT--GGG-EEEEE-SSEEEEEEEETTEEEEPPPEEP-HHHHHHHHHHHHHSSPEE--HHHHHHHHSTTSHHHHHHHHHHHHHHHHHHH-SS-HHHHHHHHHHHHHHHHH----HHHHHHHHHHS-S---S-GGGHHHHHHHHHHHHHHHHHHHHHHHHHHHTT-SSSS-HHHHHHT--SHHHHHHHIIIIIIS-HHHHHTT-TTS---GGGGHHHHHTTSHHHHHHHHHHHHHHHHHHHTEE-TTGGGGS-HHHHHHHHHHHHS-HHHHHHTT-PPPPHHHHHHHHHTT---HHHHHH-----TT-TTTHHHHHHHHHHHHHHHHTT--HHHHHHH-

Mean predicted aligned error: 8.09 Å

Foldseek 3Di:
DDPDPPQDDALLEHEFEAAACQCVQPCPRPVNCCQFVVPQLVVLVVVCVVVVHDSQFHWYWYYHPQWIKIWGADPSHIDIFHTAGDDPLSVVLVVVCNVVSGFAELFLVLCCCCQAQPHPLVQLLLQLQLALLQVLCPDPPNPPLVVLLVVQCVLLVVLFPDDPVLLVVQVVSRNYFHPHDPVCGSSSSVLSLVLSLLQLVQQLVLQLCLLVVLFPHVHPLSVLNRDDDLLVSLVSCVQCRQVVNSCVRSVNPPPHDDNSSNCVSVSLVDPVSRPSNSVSVSNSSSSCVSYDSNCCPVPVCVLVSSVSNVPSSHDPSSCVSNVNDDDDLVRLLVVLVVVVDDLVCLLVDDDDDPPCRSVSNVVVSLVSPVVSCVVVVHDPVVSVVSD